Protein AF-A0A1H5VDQ0-F1 (afdb_monomer)

Foldseek 3Di:
DVFLVVLVVVVLVVLQVLCVVPVAKKKKKAFQQDDQACADPLRVLLVVVRVVVCCVLQVVFFPDKDWDDTRNGIMIITGGNDDLLVVVVSLVCQLPPPLLSLRMDIFIDNRNDTDDCVVNVDDARAPLPPRHHVVVCVVVVVDDSVRSNVSNSLSSLVVVLPVVQDFDPLLLVLLVLLLVLLLLLACFPPPAQPAHQVDNRLDPLDHSVLSVQLSVLLSVLLSSLLSLLQPDPPPSLVSLVSSLVSSQVSSCVSSVNDDDQSLLSSVSSLQSSLNNNCVNVLHAQALVSSLVSLLVNLACVCVVDQVPPDPVDDDDLQNVCCVVPVANASSVCSNNSNCLLVPQQQVQLVVCVVLVDDNSQSLQRSLLRSLLDDPQSQQCVVPNPVSSVVSNVLSVVLVVLVASSDPSSPVSSVVSNVVCSVVSHYRSSSSSSSSVSSSNVVSNPDDPVSDDD

Radius of gyration: 27.11 Å; Cα contacts (8 Å, |Δi|>4): 723; chains: 1; bounding box: 60×51×75 Å

Nearest PDB structures (foldseek):
  7dcn-assembly1_A  TM=9.399E-01  e=1.425E-07  Escherichia coli
  6pwk-assembly1_B  TM=4.222E-01  e=1.003E+00  Vibrio cholerae O1 str. 2010EL-1786

Secondary structure (DSSP, 8-state):
-HHHHHHHHHHHHHHHHHHHHH-S-EEEEEE---SS----HHHHHHHHHHHHHHHHHTTTTEEEEEEE-STT--EEEEEESS-HHHHHHHHHHHHHHSTTGGGEEEEEEETTEEPPSGGGTPPPPBPTTT-SBHHHHHHTT-S-HHHHHHHHHHHHHHHHHHHH----HHHHHHHHHHHHHHHHHHH-SS-TTS-BTTB-TT-SS--HHHHHHHHHHHHTTHHHHHHHHHH-SS-HHHHHHHHHHHHHHHHHHHTTT--SSHHHHHHHHHHHHHHHHHHHTT---SHHHHHHHHHHHHTTHHIIIIIS--TTS---HHHHHHHHH---THHHHHHTT-HHIIIIIHHHHHHHHHTT--HHHHHHHHHHHHHTT---HHHHHHHHHHHHHHHHHHHHHHHHTTGGGSHHHHHHHHHHHHHHHHTT---HHHHHHHHHHHHHHHHHHS-------

Organism: NCBI:txid29344

Structure (mmCIF, N/CA/C/O backbone):
data_AF-A0A1H5VDQ0-F1
#
_entry.id   AF-A0A1H5VDQ0-F1
#
loop_
_atom_site.group_PDB
_atom_site.id
_atom_site.type_symbol
_atom_site.label_atom_id
_atom_site.label_alt_id
_atom_site.label_comp_id
_atom_site.label_asym_id
_atom_site.label_entity_id
_atom_site.label_seq_id
_atom_site.pdbx_PDB_ins_code
_atom_site.Cartn_x
_atom_site.Cartn_y
_atom_site.Cartn_z
_atom_site.occupancy
_atom_site.B_iso_or_equiv
_atom_site.auth_seq_id
_atom_site.auth_comp_id
_atom_site.auth_asym_id
_atom_site.auth_atom_id
_atom_site.pdbx_PDB_model_num
ATOM 1 N N . MET A 1 1 ? -19.572 22.990 21.727 1.00 72.44 1 MET A N 1
ATOM 2 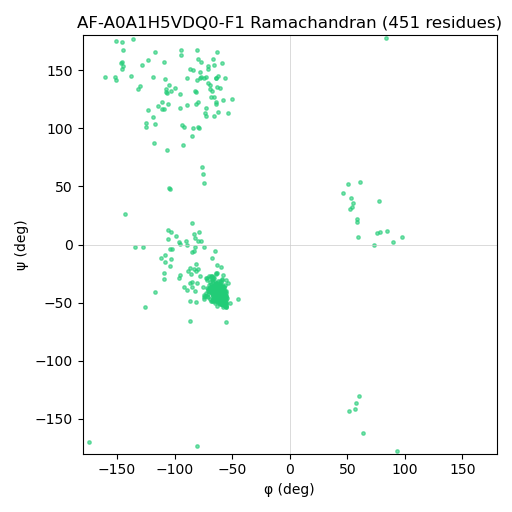C CA . MET A 1 1 ? -18.719 22.751 22.924 1.00 72.44 1 MET A CA 1
ATOM 3 C C . MET A 1 1 ? -19.568 22.636 24.185 1.00 72.44 1 MET A C 1
ATOM 5 O O . MET A 1 1 ? -19.334 21.702 24.934 1.00 72.44 1 MET A O 1
ATOM 9 N N . ILE A 1 2 ? -20.561 23.515 24.379 1.00 86.12 2 ILE A N 1
ATOM 10 C CA . ILE A 1 2 ? -21.549 23.429 25.474 1.00 86.12 2 ILE A CA 1
ATOM 11 C C . ILE A 1 2 ? -22.274 22.073 25.469 1.00 86.12 2 ILE A C 1
ATOM 13 O O . ILE A 1 2 ? -22.211 21.355 26.456 1.00 86.12 2 ILE A O 1
ATOM 17 N N . GLU A 1 3 ? -22.806 21.649 24.322 1.00 89.06 3 GLU A N 1
ATOM 18 C CA . GLU A 1 3 ? -23.527 20.368 24.192 1.00 89.06 3 GLU A CA 1
ATOM 19 C C . GLU A 1 3 ? -22.674 19.141 24.585 1.00 89.06 3 GLU A C 1
ATOM 21 O O . GLU A 1 3 ? -23.158 18.207 25.214 1.00 89.06 3 GLU A O 1
ATOM 26 N N . ILE A 1 4 ? -21.368 19.158 24.280 1.00 87.75 4 ILE A N 1
ATOM 27 C CA . ILE A 1 4 ? -20.431 18.088 24.672 1.00 87.75 4 ILE A CA 1
ATOM 28 C C . ILE A 1 4 ? -20.280 18.019 26.198 1.00 87.75 4 ILE A C 1
ATOM 30 O O . ILE A 1 4 ? -20.125 16.932 26.755 1.00 87.75 4 ILE A O 1
ATOM 34 N N . LEU A 1 5 ? -20.270 19.168 26.879 1.00 89.50 5 LEU A N 1
ATOM 35 C CA . LEU A 1 5 ? -20.178 19.225 28.338 1.00 89.50 5 LEU A CA 1
ATOM 36 C C . LEU A 1 5 ? -21.482 18.751 28.983 1.00 89.50 5 LEU A C 1
ATOM 38 O O . LEU A 1 5 ? -21.424 17.938 29.903 1.00 89.50 5 LEU A O 1
ATOM 42 N N . GLU A 1 6 ? -22.631 19.165 28.447 1.00 92.06 6 GLU A N 1
ATOM 43 C CA . GLU A 1 6 ? -23.943 18.690 28.899 1.00 92.06 6 GLU A CA 1
ATOM 44 C C . GLU A 1 6 ? -24.079 17.170 28.766 1.00 92.06 6 GLU A C 1
ATOM 46 O O . GLU A 1 6 ? -24.571 16.507 29.675 1.00 92.06 6 GLU A O 1
ATOM 51 N N . ASP A 1 7 ? -23.608 16.583 27.664 1.00 92.06 7 ASP A N 1
ATOM 52 C CA . ASP A 1 7 ? -23.639 15.129 27.481 1.00 92.06 7 ASP A CA 1
ATOM 53 C C . ASP A 1 7 ? -22.740 14.391 28.478 1.00 92.06 7 ASP A C 1
ATOM 55 O O . ASP A 1 7 ? -23.088 13.306 28.951 1.00 92.06 7 ASP A O 1
ATOM 59 N N . ARG A 1 8 ? -21.588 14.972 28.837 1.00 92.75 8 ARG A N 1
ATOM 60 C CA . ARG A 1 8 ? -20.709 14.407 29.874 1.00 92.75 8 ARG A CA 1
ATOM 61 C C . ARG A 1 8 ? -21.368 14.428 31.238 1.00 92.75 8 ARG A C 1
ATOM 63 O O . ARG A 1 8 ? -21.272 13.439 31.961 1.00 92.75 8 ARG A O 1
ATOM 70 N N . GLU A 1 9 ? -22.026 15.528 31.568 1.00 94.25 9 GLU A N 1
ATOM 71 C CA . GLU A 1 9 ? -22.743 15.697 32.824 1.00 94.25 9 GLU A CA 1
ATOM 72 C C . GLU A 1 9 ? -23.947 14.747 32.909 1.00 94.25 9 GLU A C 1
ATOM 74 O O . GLU A 1 9 ? -24.067 13.992 33.875 1.00 94.25 9 GLU A O 1
ATOM 79 N N . LYS A 1 10 ? -24.769 14.669 31.852 1.00 94.62 10 LYS A N 1
ATOM 80 C CA . LYS A 1 10 ? -25.874 13.699 31.743 1.00 94.62 10 LYS A CA 1
ATOM 81 C C . LYS A 1 10 ? -25.382 12.266 31.944 1.00 94.62 10 LYS A C 1
ATOM 83 O O . LYS A 1 10 ? -25.980 11.516 32.714 1.00 94.62 10 LYS A O 1
ATOM 88 N N . ARG A 1 11 ? -24.272 11.888 31.299 1.00 95.50 11 ARG A N 1
ATOM 89 C CA . ARG A 1 11 ? -23.666 10.557 31.457 1.00 95.50 11 ARG A CA 1
ATOM 90 C C . ARG A 1 11 ? -23.187 10.311 32.886 1.00 95.50 11 ARG A C 1
ATOM 92 O O . ARG A 1 11 ? -23.419 9.232 33.422 1.00 95.50 11 ARG A O 1
ATOM 99 N N . PHE A 1 12 ? -22.543 11.293 33.513 1.00 95.25 12 PHE A N 1
ATOM 100 C CA . PHE A 1 12 ? -22.084 11.177 34.897 1.00 95.25 12 PHE A CA 1
ATOM 101 C C . PHE A 1 12 ? -23.255 10.950 35.862 1.00 95.25 12 PHE A C 1
ATOM 103 O O . PHE A 1 12 ? -23.227 10.005 36.649 1.00 95.25 12 PHE A O 1
ATOM 110 N N . PHE A 1 13 ? -24.338 11.721 35.740 1.00 95.75 13 PHE A N 1
ATOM 111 C CA . PHE A 1 13 ? -25.535 11.508 36.557 1.00 95.75 13 PHE A CA 1
ATOM 112 C C . PHE A 1 13 ? -26.189 10.145 36.314 1.00 95.75 13 PHE A C 1
ATOM 114 O O . PHE A 1 13 ? -26.645 9.506 37.264 1.00 95.75 13 PHE A O 1
ATOM 121 N N . LYS A 1 14 ? -26.199 9.652 35.070 1.00 96.12 14 LYS A N 1
ATOM 122 C CA . LYS A 1 14 ? -26.652 8.285 34.775 1.00 96.12 14 LYS A CA 1
ATOM 123 C C . LYS A 1 14 ? -25.806 7.233 35.483 1.00 96.12 14 LYS A C 1
ATOM 125 O O . LYS A 1 14 ? -26.377 6.335 36.095 1.00 96.12 14 LYS A O 1
ATOM 130 N N . ILE A 1 15 ? -24.479 7.363 35.461 1.00 96.56 15 ILE A N 1
ATOM 131 C CA . ILE A 1 15 ? -23.565 6.461 36.179 1.00 96.56 15 ILE A CA 1
ATOM 132 C C . ILE A 1 15 ? -23.907 6.429 37.675 1.00 96.56 15 ILE A C 1
ATOM 134 O O . ILE A 1 15 ? -24.090 5.346 38.232 1.00 96.56 15 ILE A O 1
ATOM 138 N N . LEU A 1 16 ? -24.079 7.594 38.310 1.00 96.25 16 LEU A N 1
ATOM 139 C CA . LEU A 1 16 ? -24.445 7.679 39.729 1.00 96.25 16 LEU A CA 1
ATOM 140 C C . LEU A 1 16 ? -25.804 7.034 40.024 1.00 96.25 16 LEU A C 1
ATOM 142 O O . LEU A 1 16 ? -25.942 6.294 41.001 1.00 96.25 16 LEU A O 1
ATOM 146 N N . ASN A 1 17 ? -26.801 7.272 39.170 1.00 96.56 17 ASN A N 1
ATOM 147 C CA . ASN A 1 17 ? -28.136 6.698 39.321 1.00 96.56 17 ASN A CA 1
ATOM 148 C C . ASN A 1 17 ? -28.129 5.172 39.161 1.00 96.56 17 ASN A C 1
ATOM 150 O O . ASN A 1 17 ? -28.778 4.474 39.941 1.00 96.56 17 ASN A O 1
ATOM 154 N N . LEU A 1 18 ? -27.377 4.642 38.191 1.00 96.75 18 LEU A N 1
ATOM 155 C CA . LEU A 1 18 ? -27.208 3.201 38.004 1.00 96.75 18 LEU A CA 1
ATOM 156 C C . LEU A 1 18 ? -26.493 2.570 39.202 1.00 96.75 18 LEU A C 1
ATOM 158 O O . LEU A 1 18 ? -26.966 1.557 39.719 1.00 96.75 18 LEU A O 1
ATOM 162 N N . TYR A 1 19 ? -25.418 3.192 39.695 1.00 96.00 19 TYR A N 1
ATOM 163 C CA . TYR A 1 19 ? -24.714 2.712 40.884 1.00 96.00 19 TYR A CA 1
ATOM 164 C C . TYR A 1 19 ? -25.637 2.693 42.109 1.00 96.00 19 TYR A C 1
ATOM 166 O O . TYR A 1 19 ? -25.724 1.679 42.794 1.00 96.00 19 TYR A O 1
ATOM 174 N N . LYS A 1 20 ? -26.402 3.767 42.349 1.00 95.88 20 LYS A N 1
ATOM 175 C CA . LYS A 1 20 ? -27.365 3.841 43.461 1.00 95.88 20 LYS A CA 1
ATOM 176 C C . LYS A 1 20 ? -28.478 2.794 43.348 1.00 95.88 20 LYS A C 1
ATOM 178 O O . LYS A 1 20 ? -28.932 2.282 44.365 1.00 95.88 20 LYS A O 1
ATOM 183 N N . LYS A 1 21 ? -28.924 2.487 42.125 1.00 96.94 21 LYS A N 1
ATOM 184 C CA . LYS A 1 21 ? -30.004 1.526 41.861 1.00 96.94 21 LYS A CA 1
ATOM 185 C C . LYS A 1 21 ? -29.566 0.073 42.042 1.00 96.94 21 LYS A C 1
ATOM 187 O O . LYS A 1 21 ? -30.322 -0.707 42.609 1.00 96.94 21 LYS A O 1
ATOM 192 N N . TYR A 1 22 ? -28.398 -0.298 41.523 1.00 96.31 22 TYR A N 1
ATOM 193 C CA . TYR A 1 22 ? -27.965 -1.698 41.474 1.00 96.31 22 TYR A CA 1
ATOM 194 C C . TYR A 1 22 ? -26.903 -2.055 42.520 1.00 96.31 22 TYR A C 1
ATOM 196 O O . TYR A 1 22 ? -26.729 -3.234 42.804 1.00 96.31 22 TYR A O 1
ATOM 204 N N . ASN A 1 23 ? -26.210 -1.068 43.098 1.00 95.31 23 ASN A N 1
ATOM 205 C CA . ASN A 1 23 ? -25.109 -1.244 44.053 1.00 95.31 23 ASN A CA 1
ATOM 206 C C . ASN A 1 23 ? -23.971 -2.150 43.534 1.00 95.31 23 ASN A C 1
ATOM 208 O O . ASN A 1 23 ? -23.356 -2.902 44.287 1.00 95.31 23 ASN A O 1
ATOM 212 N N . TYR A 1 24 ? -23.701 -2.065 42.231 1.00 96.94 24 TYR A N 1
ATOM 213 C CA . TYR A 1 24 ? -22.639 -2.786 41.529 1.00 96.94 24 TYR A CA 1
ATOM 214 C C . TYR A 1 24 ? -21.788 -1.811 40.704 1.00 96.94 24 TYR A C 1
ATOM 216 O O . TYR A 1 24 ? -22.304 -0.757 40.312 1.00 96.94 24 TYR A O 1
ATOM 224 N N . PRO A 1 25 ? -20.512 -2.134 40.414 1.00 97.25 25 PRO A N 1
ATOM 225 C CA . PRO A 1 25 ? -19.657 -1.292 39.584 1.00 97.25 25 PRO A CA 1
ATOM 226 C C . PRO A 1 25 ? -20.257 -1.001 38.207 1.00 97.25 25 PRO A C 1
ATOM 228 O O . PRO A 1 25 ? -20.881 -1.862 37.579 1.00 97.25 25 PRO A O 1
ATOM 231 N N . ILE A 1 26 ? -20.032 0.224 37.732 1.00 98.25 26 ILE A N 1
ATOM 232 C CA . ILE A 1 26 ? -20.530 0.703 36.442 1.00 98.25 26 ILE A CA 1
ATOM 233 C C . ILE A 1 26 ? -19.362 0.849 35.476 1.00 98.25 26 ILE A C 1
ATOM 235 O O . ILE A 1 26 ? -18.478 1.679 35.680 1.00 98.25 26 ILE A O 1
ATOM 239 N N . LEU A 1 27 ? -19.365 0.070 34.402 1.00 98.38 27 LEU A N 1
ATOM 240 C CA . LEU A 1 27 ? -18.453 0.256 33.284 1.00 98.38 27 LEU A CA 1
ATOM 241 C C . LEU A 1 27 ? -18.988 1.356 32.366 1.00 98.38 27 LEU A C 1
ATOM 243 O O . LEU A 1 27 ? -20.143 1.310 31.954 1.00 98.38 27 LEU A O 1
ATOM 247 N N . CYS A 1 28 ? -18.131 2.304 32.000 1.00 98.06 28 CYS A N 1
ATOM 248 C CA . CYS A 1 28 ? -18.355 3.289 30.950 1.00 98.06 28 CYS A CA 1
ATOM 249 C C . CYS A 1 28 ? -17.293 3.108 29.859 1.00 98.06 28 CYS A C 1
ATOM 251 O O . CYS A 1 28 ? -16.124 3.431 30.066 1.00 98.06 28 CYS A O 1
ATOM 253 N N . GLY A 1 29 ? -17.702 2.612 28.691 1.00 97.62 29 GLY A N 1
ATOM 254 C CA . GLY A 1 29 ? -16.837 2.426 27.525 1.00 97.62 29 GLY A CA 1
ATOM 255 C C . GLY A 1 29 ? -17.125 3.458 26.437 1.00 97.62 29 GLY A C 1
ATOM 256 O O . GLY A 1 29 ? -18.276 3.637 26.041 1.00 97.62 29 GLY A O 1
ATOM 257 N N . LYS A 1 30 ? -16.095 4.129 25.919 1.00 95.94 30 LYS A N 1
ATOM 258 C CA . LYS A 1 30 ? -16.203 5.075 24.793 1.00 95.94 30 LYS A CA 1
ATOM 259 C C . LYS A 1 30 ? -14.903 5.138 23.989 1.00 95.94 30 LYS A C 1
ATOM 261 O O . LYS A 1 30 ? -13.896 4.541 24.362 1.00 95.94 30 LYS A O 1
ATOM 266 N N . ILE A 1 31 ? -14.920 5.883 22.886 1.00 96.12 31 ILE A N 1
ATOM 267 C CA . ILE A 1 31 ? -13.716 6.158 22.094 1.00 96.12 31 ILE A CA 1
ATOM 268 C C . ILE A 1 31 ? -13.118 7.493 22.527 1.00 96.12 31 ILE A C 1
ATOM 270 O O . ILE A 1 31 ? -13.803 8.518 22.560 1.00 96.12 31 ILE A O 1
ATOM 274 N N . ASN A 1 32 ? -11.819 7.498 22.819 1.00 92.25 32 ASN A N 1
ATOM 275 C CA . ASN A 1 32 ? -11.048 8.711 23.059 1.00 92.25 32 ASN A CA 1
ATOM 276 C C . ASN A 1 32 ? -10.740 9.424 21.730 1.00 92.25 32 ASN A C 1
ATOM 278 O O . ASN A 1 32 ? -9.595 9.486 21.283 1.00 92.25 32 ASN A O 1
ATOM 282 N N . TYR A 1 33 ? -11.791 9.927 21.081 1.00 91.50 33 TYR A N 1
ATOM 283 C CA . TYR A 1 33 ? -11.713 10.670 19.829 1.00 91.50 33 TYR A CA 1
ATOM 284 C C . TYR A 1 33 ? -11.697 12.184 20.127 1.00 91.50 33 TYR A C 1
ATOM 286 O O . TYR A 1 33 ? -12.650 12.698 20.733 1.00 91.50 33 TYR A O 1
ATOM 294 N N . PRO A 1 34 ? -10.620 12.915 19.782 1.00 88.06 34 PRO A N 1
ATOM 295 C CA . PRO A 1 34 ? -10.486 14.331 20.100 1.00 88.06 34 PRO A CA 1
ATOM 296 C C . PRO A 1 34 ? -11.257 15.220 19.112 1.00 88.06 34 PRO A C 1
ATOM 298 O O . PRO A 1 34 ? -11.671 14.789 18.041 1.00 88.06 34 PRO A O 1
ATOM 301 N N . GLY A 1 35 ? -11.421 16.496 19.464 1.00 85.19 35 GLY A N 1
ATOM 302 C CA . GLY A 1 35 ? -12.097 17.485 18.621 1.00 85.19 35 GLY A CA 1
ATOM 303 C C . GLY A 1 35 ? -13.592 17.650 18.914 1.00 85.19 35 GLY A C 1
ATOM 304 O O . GLY A 1 35 ? -14.133 17.081 19.862 1.00 85.19 35 GLY A O 1
ATOM 305 N N . ILE A 1 36 ? -14.234 18.512 18.120 1.00 83.06 36 ILE A N 1
ATOM 306 C CA . ILE A 1 36 ? -15.642 18.913 18.296 1.00 83.06 36 ILE A CA 1
ATOM 307 C C . ILE A 1 36 ? -16.585 17.927 17.596 1.00 83.06 36 ILE A C 1
ATOM 309 O O . ILE A 1 36 ? -17.676 17.669 18.089 1.00 83.06 36 ILE A O 1
ATOM 313 N N . ASN A 1 37 ? -16.159 17.353 16.468 1.00 86.75 37 ASN A N 1
ATOM 314 C CA . ASN A 1 37 ? -16.914 16.310 15.787 1.00 86.75 37 ASN A CA 1
ATOM 315 C C . ASN A 1 37 ? -16.436 14.929 16.248 1.00 86.75 37 ASN A C 1
ATOM 317 O O . ASN A 1 37 ? -15.388 14.455 15.812 1.00 86.75 37 ASN A O 1
ATOM 321 N N . LYS A 1 38 ? -17.218 14.299 17.125 1.00 88.44 38 LYS A N 1
ATOM 322 C CA . LYS A 1 38 ? -16.947 12.959 17.667 1.00 88.44 38 LYS A CA 1
ATOM 323 C C . LYS A 1 38 ? -17.787 11.850 17.038 1.00 88.44 38 LYS A C 1
ATOM 325 O O . LYS A 1 38 ? -17.589 10.683 17.355 1.00 88.44 38 LYS A O 1
ATOM 330 N N . ASN A 1 39 ? -18.709 12.209 16.149 1.00 89.88 39 ASN A N 1
ATOM 331 C CA . ASN A 1 39 ? -19.619 11.286 15.475 1.00 89.88 39 ASN A CA 1
ATOM 332 C C . ASN A 1 39 ? -19.169 11.062 14.025 1.00 89.88 39 ASN A C 1
ATOM 334 O O . ASN A 1 39 ? -19.952 11.191 13.087 1.00 89.88 39 ASN A O 1
ATOM 338 N N . THR A 1 40 ? -17.877 10.783 13.837 1.00 93.12 40 THR A N 1
ATOM 339 C CA . THR A 1 40 ? -17.330 10.400 12.531 1.00 93.12 40 THR A CA 1
ATOM 340 C C . THR A 1 40 ? -17.608 8.924 12.247 1.00 93.12 40 THR A C 1
ATOM 342 O O . THR A 1 40 ? -17.835 8.137 13.170 1.00 93.12 40 THR A O 1
ATOM 345 N N . LEU A 1 41 ? -17.557 8.529 10.971 1.00 93.00 41 LEU A N 1
ATOM 346 C CA . LEU A 1 41 ? -17.721 7.126 10.573 1.00 93.00 41 LEU A CA 1
ATOM 347 C C . LEU A 1 41 ? -16.631 6.237 11.192 1.00 93.00 41 LEU A C 1
ATOM 349 O O . LEU A 1 41 ? -16.891 5.097 11.569 1.00 93.00 41 LEU A O 1
ATOM 353 N N . GLU A 1 42 ? -15.416 6.766 11.333 1.00 94.19 42 GLU A N 1
ATOM 354 C CA . GLU A 1 42 ? -14.289 6.095 11.973 1.00 94.19 42 GLU A CA 1
ATOM 355 C C . GLU A 1 42 ? -14.542 5.887 13.470 1.00 94.19 42 GLU A C 1
ATOM 357 O O . GLU A 1 42 ? -14.381 4.773 13.973 1.00 94.19 42 GLU A O 1
ATOM 362 N N . ALA A 1 43 ? -14.984 6.929 14.182 1.00 94.50 43 ALA A N 1
ATOM 363 C CA . ALA A 1 43 ? -15.297 6.840 15.606 1.00 94.50 43 ALA A CA 1
ATOM 364 C C . ALA A 1 43 ? -16.461 5.874 15.869 1.00 94.50 43 ALA A C 1
ATOM 366 O O . ALA A 1 43 ? -16.410 5.086 16.814 1.00 94.50 43 ALA A O 1
ATOM 367 N N . GLU A 1 44 ? -17.487 5.889 15.014 1.00 95.69 44 GLU A N 1
ATOM 368 C CA . GLU A 1 44 ? -18.607 4.954 15.090 1.00 95.69 44 GLU A CA 1
ATOM 369 C C . GLU A 1 44 ? -18.161 3.505 14.861 1.00 95.69 44 GLU A C 1
ATOM 371 O O . GLU A 1 44 ? -18.547 2.621 15.628 1.00 95.69 44 GLU A O 1
ATOM 376 N N . TYR A 1 45 ? -17.313 3.261 13.859 1.00 96.50 45 TYR A N 1
ATOM 377 C CA . TYR A 1 45 ? -16.744 1.938 13.614 1.00 96.50 45 TYR A CA 1
ATOM 378 C C . TYR A 1 45 ? -15.948 1.445 14.831 1.00 96.50 45 TYR A C 1
ATOM 380 O O . TYR A 1 45 ? -16.205 0.352 15.336 1.00 96.50 45 TYR A O 1
ATOM 388 N N . ALA A 1 46 ? -15.033 2.267 15.354 1.00 97.25 46 ALA A N 1
ATOM 389 C CA . ALA A 1 46 ? -14.232 1.923 16.528 1.00 97.25 46 ALA A CA 1
ATOM 390 C C . ALA A 1 46 ? -15.103 1.654 17.766 1.00 97.25 46 ALA A C 1
ATOM 392 O O . ALA A 1 46 ? -14.825 0.722 18.522 1.00 97.25 46 ALA A O 1
ATOM 393 N N . PHE A 1 47 ? -16.177 2.427 17.957 1.00 97.94 47 PHE A N 1
ATOM 394 C CA . PHE A 1 47 ? -17.131 2.205 19.041 1.00 97.94 47 PHE A CA 1
ATOM 395 C C . PHE A 1 47 ? -17.841 0.857 18.914 1.00 97.94 47 PHE A C 1
ATOM 397 O O . PHE A 1 47 ? -17.972 0.153 19.909 1.00 97.94 47 PHE A O 1
ATOM 404 N N . ASN A 1 48 ? -18.274 0.467 17.714 1.00 97.31 48 ASN A N 1
ATOM 405 C CA . ASN A 1 48 ? -18.944 -0.820 17.509 1.00 97.31 48 ASN A CA 1
ATOM 406 C C . ASN A 1 48 ? -18.007 -2.006 17.803 1.00 97.31 48 ASN A C 1
ATOM 408 O O . ASN A 1 48 ? -18.448 -3.012 18.366 1.00 97.31 48 ASN A O 1
ATOM 412 N N . VAL A 1 49 ? -16.713 -1.870 17.484 1.00 97.62 49 VAL A N 1
ATOM 413 C CA . VAL A 1 49 ? -15.677 -2.846 17.864 1.00 97.62 49 VAL A CA 1
ATOM 414 C C . VAL A 1 49 ? -15.552 -2.918 19.386 1.00 97.62 49 VAL A C 1
ATOM 416 O O . VAL A 1 49 ? -15.694 -3.998 19.955 1.00 97.62 49 VAL A O 1
ATOM 419 N N . LEU A 1 50 ? -15.366 -1.775 20.059 1.00 98.25 50 LEU A N 1
ATOM 420 C CA . LEU A 1 50 ? -15.293 -1.708 21.522 1.00 98.25 50 LEU A CA 1
ATOM 421 C C . LEU A 1 50 ? -16.534 -2.324 22.184 1.00 98.25 50 LEU A C 1
ATOM 423 O O . LEU A 1 50 ? -16.410 -3.138 23.094 1.00 98.25 50 LEU A O 1
ATOM 427 N N . TYR A 1 51 ? -17.726 -1.960 21.714 1.00 98.25 51 TYR A N 1
ATOM 428 C CA . TYR A 1 51 ? -18.992 -2.470 22.228 1.00 98.25 51 TYR A CA 1
ATOM 429 C C . TYR A 1 51 ? -19.065 -3.995 22.119 1.00 98.25 51 TYR A C 1
ATOM 431 O O . TYR A 1 51 ? -19.368 -4.661 23.104 1.00 98.25 51 TYR A O 1
ATOM 439 N N . SER A 1 52 ? -18.714 -4.554 20.957 1.00 97.50 52 SER A N 1
ATOM 440 C CA . SER A 1 52 ? -18.719 -6.005 20.735 1.00 97.50 52 SER A CA 1
ATOM 441 C C . SER A 1 52 ? -17.725 -6.730 21.649 1.00 97.50 52 SER A C 1
ATOM 443 O O . SER A 1 52 ? -18.065 -7.761 22.229 1.00 97.50 52 SER A O 1
ATOM 445 N N . LEU A 1 53 ? -16.524 -6.168 21.838 1.00 97.75 53 LEU A N 1
ATOM 446 C CA . LEU A 1 53 ? -15.515 -6.708 22.756 1.00 97.75 53 LEU A CA 1
ATOM 447 C C . LEU A 1 53 ? -16.009 -6.714 24.205 1.00 97.75 53 LEU A C 1
ATOM 449 O O . LEU A 1 53 ? -15.884 -7.729 24.886 1.00 97.75 53 LEU A O 1
ATOM 453 N N . LEU A 1 54 ? -16.595 -5.607 24.666 1.00 98.19 54 LEU A N 1
ATOM 454 C CA . LEU A 1 54 ? -17.116 -5.482 26.028 1.00 98.19 54 LEU A CA 1
ATOM 455 C C . LEU A 1 54 ? -18.302 -6.418 26.276 1.00 98.19 54 LEU A C 1
ATOM 457 O O . LEU A 1 54 ? -18.334 -7.094 27.300 1.00 98.19 54 LEU A O 1
ATOM 461 N N . MET A 1 55 ? -19.244 -6.499 25.331 1.00 98.06 55 MET A N 1
ATOM 462 C CA . MET A 1 55 ? -20.395 -7.401 25.428 1.00 98.06 55 MET A CA 1
ATOM 463 C C . MET A 1 55 ? -19.965 -8.867 25.494 1.00 98.06 55 MET A C 1
ATOM 465 O O . MET A 1 55 ? -20.551 -9.635 26.250 1.00 98.06 55 MET A O 1
ATOM 469 N N . ASN A 1 56 ? -18.943 -9.258 24.728 1.00 97.44 56 ASN A N 1
ATOM 470 C CA . ASN A 1 56 ? -18.423 -10.620 24.765 1.00 97.44 56 ASN A CA 1
ATOM 471 C C . ASN A 1 56 ? -17.646 -10.902 26.060 1.00 97.44 56 ASN A C 1
ATOM 473 O O . ASN A 1 56 ? -17.849 -11.940 26.680 1.00 97.44 56 ASN A O 1
ATOM 477 N N . LEU A 1 57 ? -16.784 -9.972 26.484 1.00 97.38 57 LEU A N 1
ATOM 478 C CA . LEU A 1 57 ? -15.937 -10.147 27.664 1.00 97.38 57 LEU A CA 1
ATOM 479 C C . LEU A 1 57 ? -16.740 -10.181 28.971 1.00 97.38 57 LEU A C 1
ATOM 481 O O . LEU A 1 57 ? -16.418 -10.957 29.866 1.00 97.38 57 LEU A O 1
ATOM 485 N N . PHE A 1 58 ? -17.775 -9.347 29.089 1.00 97.62 58 PHE A N 1
ATOM 486 C CA . PHE A 1 58 ? -18.562 -9.209 30.316 1.00 97.62 58 PHE A CA 1
ATOM 487 C C . PHE A 1 58 ? -19.919 -9.920 30.268 1.00 97.62 58 PHE A C 1
ATOM 489 O O . PHE A 1 58 ? -20.731 -9.723 31.170 1.00 97.62 58 PHE A O 1
ATOM 496 N N . LYS A 1 59 ? -20.173 -10.756 29.254 1.00 96.94 59 LYS A N 1
ATOM 497 C CA . LYS A 1 59 ? -21.479 -11.378 28.974 1.00 96.94 59 LYS A CA 1
ATOM 498 C C . LYS A 1 59 ? -22.184 -11.948 30.212 1.00 96.94 59 LYS A C 1
ATOM 500 O O . LYS A 1 59 ? -23.360 -11.666 30.417 1.00 96.94 59 LYS A O 1
ATOM 505 N N . ASP A 1 60 ? -21.462 -12.695 31.046 1.00 97.44 60 ASP A N 1
ATOM 506 C CA . ASP A 1 60 ? -22.024 -13.392 32.215 1.00 97.44 60 ASP A CA 1
ATOM 507 C C . ASP A 1 60 ? -22.116 -12.511 33.478 1.00 97.44 60 ASP A C 1
ATOM 509 O O . ASP A 1 60 ? -22.684 -12.908 34.501 1.00 97.44 60 ASP A O 1
ATOM 513 N N . TYR A 1 61 ? -21.575 -11.294 33.405 1.00 97.81 61 TYR A N 1
ATOM 514 C CA . TYR A 1 61 ? -21.537 -10.324 34.497 1.00 97.81 61 TYR A CA 1
ATOM 515 C C . TYR A 1 61 ? -22.490 -9.143 34.278 1.00 97.81 61 TYR A C 1
ATOM 517 O O . TYR A 1 61 ? -22.762 -8.410 35.226 1.00 97.81 61 TYR A O 1
ATOM 525 N N . ILE A 1 62 ? -23.007 -8.930 33.065 1.00 97.94 62 ILE A N 1
ATOM 526 C CA . ILE A 1 62 ? -23.880 -7.790 32.751 1.00 97.94 62 ILE A CA 1
ATOM 527 C C . ILE A 1 62 ? -25.267 -7.983 33.383 1.00 97.94 62 ILE A C 1
ATOM 529 O O . ILE A 1 62 ? -26.009 -8.893 33.026 1.00 97.94 62 ILE A O 1
ATOM 533 N N . ILE A 1 63 ? -25.642 -7.077 34.291 1.00 97.56 63 ILE A N 1
ATOM 534 C CA . ILE A 1 63 ? -26.998 -6.993 34.871 1.00 97.56 63 ILE A CA 1
ATOM 535 C C . ILE A 1 63 ? -27.882 -6.044 34.054 1.00 97.56 63 ILE A C 1
ATOM 537 O O . ILE A 1 63 ? -29.085 -6.246 33.908 1.00 97.56 63 ILE A O 1
ATOM 541 N N . TYR A 1 64 ? -27.284 -4.973 33.545 1.00 97.88 64 TYR A N 1
ATOM 542 C CA . TYR A 1 64 ? -27.947 -3.934 32.772 1.00 97.88 64 TYR A CA 1
ATOM 543 C C . TYR A 1 64 ? -26.932 -3.329 31.816 1.00 97.88 64 TYR A C 1
ATOM 545 O O . TYR A 1 64 ? -25.772 -3.157 32.191 1.00 97.88 64 TYR A O 1
ATOM 553 N N . HIS A 1 65 ? -27.360 -2.957 30.615 1.00 97.69 65 HIS A N 1
ATOM 554 C CA . HIS A 1 65 ? -26.541 -2.138 29.738 1.00 97.69 65 HIS A CA 1
ATOM 555 C C . HIS A 1 65 ? -27.396 -1.190 28.903 1.00 97.69 65 HIS A C 1
ATOM 557 O O . HIS A 1 65 ? -28.529 -1.502 28.544 1.00 97.69 65 HIS A O 1
ATOM 563 N N . GLU A 1 66 ? -26.822 -0.051 28.537 1.00 97.50 66 GLU A N 1
ATOM 564 C CA . GLU A 1 66 ? -27.416 0.887 27.589 1.00 97.50 66 GLU A CA 1
ATOM 565 C C . GLU A 1 66 ? -26.339 1.574 26.750 1.00 97.50 66 GLU A C 1
ATOM 567 O O . GLU A 1 66 ? -25.170 1.642 27.138 1.00 97.50 66 GLU A O 1
ATOM 572 N N . VAL A 1 67 ? -26.734 2.064 25.574 1.00 97.44 67 VAL A N 1
ATOM 573 C CA . VAL A 1 67 ? -25.861 2.841 24.692 1.00 97.44 67 VAL A CA 1
ATOM 574 C C . VAL A 1 67 ? -26.405 4.254 24.589 1.00 97.44 67 VAL A C 1
ATOM 576 O O . VAL A 1 67 ? -27.501 4.473 24.074 1.00 97.44 67 VAL A O 1
ATOM 579 N N . ASP A 1 68 ? -25.588 5.204 25.016 1.00 93.88 68 ASP A N 1
ATOM 580 C CA . ASP A 1 68 ? -25.844 6.626 24.881 1.00 93.88 68 ASP A CA 1
ATOM 581 C C . ASP A 1 68 ? -25.302 7.152 23.556 1.00 93.88 68 ASP A C 1
ATOM 583 O O . ASP A 1 68 ? -24.238 6.742 23.078 1.00 93.88 68 ASP A O 1
ATOM 587 N N . LYS A 1 69 ? -26.047 8.089 22.967 1.00 93.06 69 LYS A N 1
ATOM 588 C CA . LYS A 1 69 ? -25.682 8.812 21.747 1.00 93.06 69 LYS A CA 1
ATOM 589 C C . LYS A 1 69 ? -25.865 10.306 21.994 1.00 93.06 69 LYS A C 1
ATOM 591 O O . LYS A 1 69 ? -26.880 10.708 22.555 1.00 93.06 69 LYS A O 1
ATOM 596 N N . GLY A 1 70 ? -24.902 11.106 21.551 1.00 90.50 70 GLY A N 1
ATOM 597 C CA . GLY A 1 70 ? -24.911 12.558 21.715 1.00 90.50 70 GLY A CA 1
ATOM 598 C C . GLY A 1 70 ? -23.740 13.220 20.990 1.00 90.50 70 GLY A C 1
ATOM 599 O O . GLY A 1 70 ? -23.015 12.581 20.223 1.00 90.50 70 GLY A O 1
ATOM 600 N N . TYR A 1 71 ? -23.532 14.504 21.244 1.00 89.88 71 TYR A N 1
ATOM 601 C CA . TYR A 1 71 ? -22.427 15.311 20.736 1.00 89.88 71 TYR A CA 1
ATOM 602 C C . TYR A 1 71 ? -21.061 14.869 21.274 1.00 89.88 71 TYR A C 1
ATOM 604 O O . TYR A 1 71 ? -20.061 15.006 20.569 1.00 89.88 71 TYR A O 1
ATOM 612 N N . ASP A 1 72 ? -20.986 14.294 22.484 1.00 89.94 72 ASP A N 1
ATOM 613 C CA . ASP A 1 72 ? -19.727 13.743 23.029 1.00 89.94 72 ASP A CA 1
ATOM 614 C C . ASP A 1 72 ? -19.361 12.352 22.454 1.00 89.94 72 ASP A C 1
ATOM 616 O O . ASP A 1 72 ? -18.429 11.710 22.940 1.00 89.94 72 ASP A O 1
ATOM 620 N N . GLY A 1 73 ? -20.056 11.901 21.403 1.00 91.94 73 GLY A N 1
ATOM 621 C CA . GLY A 1 73 ? -19.894 10.578 20.801 1.00 91.94 73 GLY A CA 1
ATOM 622 C C . GLY A 1 73 ? -20.699 9.494 21.523 1.00 91.94 73 GLY A C 1
ATOM 623 O O . GLY A 1 73 ? -21.364 9.749 22.530 1.00 91.94 73 GLY A O 1
ATOM 624 N N . LYS A 1 74 ? -20.647 8.263 21.001 1.00 95.31 74 LYS A N 1
ATOM 625 C CA . LYS A 1 74 ? -21.307 7.114 21.637 1.00 95.31 74 LYS A CA 1
ATOM 626 C C . LYS A 1 74 ? -20.549 6.649 22.882 1.00 95.31 74 LYS A C 1
ATOM 628 O O . LYS A 1 74 ? -19.317 6.607 22.894 1.00 95.31 74 LYS A O 1
ATOM 633 N N . SER A 1 75 ? -21.295 6.232 23.899 1.00 96.69 75 SER A N 1
ATOM 634 C CA . SER A 1 75 ? -20.763 5.546 25.081 1.00 96.69 75 SER A CA 1
ATOM 635 C C . SER A 1 75 ? -21.664 4.381 25.472 1.00 96.69 75 SER A C 1
ATOM 637 O O . SER A 1 75 ? -22.880 4.482 25.349 1.00 96.69 75 SER A O 1
ATOM 639 N N . VAL A 1 76 ? -21.083 3.289 25.961 1.00 98.00 76 VAL A N 1
ATOM 640 C CA . VAL A 1 76 ? -21.823 2.177 26.565 1.00 98.00 76 VAL A CA 1
ATOM 641 C C . VAL A 1 76 ? -21.689 2.243 28.080 1.00 98.00 76 VAL A C 1
ATOM 643 O O . VAL A 1 76 ? -20.582 2.405 28.592 1.00 98.00 76 VAL A O 1
ATOM 646 N N . LEU A 1 77 ? -22.813 2.117 28.780 1.00 98.25 77 LEU A N 1
ATOM 647 C CA . LEU A 1 77 ? -22.864 1.938 30.227 1.00 98.25 77 LEU A CA 1
ATOM 648 C C . LEU A 1 77 ? -23.266 0.494 30.522 1.00 98.25 77 LEU A C 1
ATOM 650 O O . LEU A 1 77 ? -24.236 0.008 29.944 1.00 98.25 77 LEU A O 1
ATOM 654 N N . MET A 1 78 ? -22.538 -0.191 31.403 1.00 98.44 78 MET A N 1
ATOM 655 C CA . MET A 1 78 ? -22.869 -1.548 31.852 1.00 98.44 78 MET A CA 1
ATOM 656 C C . MET A 1 78 ? -22.799 -1.636 33.373 1.00 98.44 78 MET A C 1
ATOM 658 O O . MET A 1 78 ? -21.828 -1.195 33.979 1.00 98.44 78 MET A O 1
ATOM 662 N N . VAL A 1 79 ? -23.808 -2.240 33.991 1.00 98.31 79 VAL A N 1
ATOM 663 C CA . VAL A 1 79 ? -23.786 -2.625 35.405 1.00 98.31 79 VAL A CA 1
ATOM 664 C C . VAL A 1 79 ? -23.214 -4.034 35.485 1.00 98.31 79 VAL A C 1
ATOM 666 O O . VAL A 1 79 ? -23.788 -4.955 34.897 1.00 98.31 79 VAL A O 1
ATOM 669 N N . LEU A 1 80 ? -22.104 -4.205 36.201 1.00 98.12 80 LEU A N 1
ATOM 670 C CA . LEU A 1 80 ? -21.368 -5.467 36.251 1.00 98.12 80 LEU A CA 1
ATOM 671 C C . LEU A 1 80 ? -21.478 -6.124 37.626 1.00 98.12 80 LEU A C 1
ATOM 673 O O . LEU A 1 80 ? -21.046 -5.556 38.625 1.00 98.12 80 LEU A O 1
ATOM 677 N N . ARG A 1 81 ? -21.982 -7.359 37.679 1.00 97.50 81 ARG A N 1
ATOM 678 C CA . ARG A 1 81 ? -21.964 -8.220 38.870 1.00 97.50 81 ARG A CA 1
ATOM 679 C C . ARG A 1 81 ? -20.566 -8.796 39.107 1.00 97.50 81 ARG A C 1
ATOM 681 O O . ARG A 1 81 ? -20.368 -10.007 39.049 1.00 97.50 81 ARG A O 1
ATOM 688 N N . LEU A 1 82 ? -19.599 -7.915 39.310 1.00 96.25 82 LEU A N 1
ATOM 689 C CA . LEU A 1 82 ? -18.183 -8.235 39.426 1.00 96.25 82 LEU A CA 1
ATOM 690 C C . LEU A 1 82 ? -17.517 -7.268 40.406 1.00 96.25 82 LEU A C 1
ATOM 692 O O . LEU A 1 82 ? -18.006 -6.154 40.599 1.00 96.25 82 LEU A O 1
ATOM 696 N N . ASP A 1 83 ? -16.400 -7.672 41.010 1.00 95.69 83 ASP A N 1
ATOM 697 C CA . ASP A 1 83 ? -15.568 -6.746 41.775 1.00 95.69 83 ASP A CA 1
ATOM 698 C C . ASP A 1 83 ? -14.983 -5.652 40.859 1.00 95.69 83 ASP A C 1
ATOM 700 O O . ASP A 1 83 ? -14.624 -5.893 39.702 1.00 95.69 83 ASP A O 1
ATOM 704 N N . LYS A 1 84 ? -14.874 -4.422 41.374 1.00 95.38 84 LYS A N 1
ATOM 705 C CA . LYS A 1 84 ? -14.416 -3.265 40.590 1.00 95.38 84 LYS A CA 1
ATOM 706 C C . LYS A 1 84 ? -12.970 -3.408 40.107 1.00 95.38 84 LYS A C 1
ATOM 708 O O . LYS A 1 84 ? -12.650 -2.956 39.006 1.00 95.38 84 LYS A O 1
ATOM 713 N N . PHE A 1 85 ? -12.094 -4.017 40.907 1.00 95.81 85 PHE A N 1
ATOM 714 C CA . PHE A 1 85 ? -10.685 -4.206 40.575 1.00 95.81 85 PHE A CA 1
ATOM 715 C C . PHE A 1 85 ? -10.522 -5.313 39.538 1.00 95.81 85 PHE A C 1
ATOM 717 O O . PHE A 1 85 ? -9.696 -5.183 38.633 1.00 95.81 85 PHE A O 1
ATOM 724 N N . GLU A 1 86 ? -11.340 -6.361 39.618 1.00 96.19 86 GLU A N 1
ATOM 725 C CA . GLU A 1 86 ? -11.410 -7.405 38.596 1.00 96.19 86 GLU A CA 1
ATOM 726 C C . GLU A 1 86 ? -11.936 -6.850 37.262 1.00 96.19 86 GLU A C 1
ATOM 728 O O . GLU A 1 86 ? -11.249 -6.950 36.241 1.00 96.19 86 GLU A O 1
ATOM 733 N N . ALA A 1 87 ? -13.067 -6.132 37.278 1.00 96.88 87 ALA A N 1
ATOM 734 C CA . ALA A 1 87 ? -13.619 -5.469 36.095 1.00 96.88 87 ALA A CA 1
ATOM 735 C C . ALA A 1 87 ? -12.618 -4.492 35.456 1.00 96.88 87 ALA A C 1
ATOM 737 O O . ALA A 1 87 ? -12.460 -4.447 34.229 1.00 96.88 87 ALA A O 1
ATOM 738 N N . LYS A 1 88 ? -11.893 -3.719 36.276 1.00 96.44 88 LYS A N 1
ATOM 739 C CA . LYS A 1 88 ? -10.897 -2.762 35.781 1.00 96.44 88 LYS A CA 1
ATOM 740 C C . LYS A 1 88 ? -9.676 -3.470 35.201 1.00 96.44 88 LYS A C 1
ATOM 742 O O . LYS A 1 88 ? -9.184 -3.038 34.162 1.00 96.44 88 LYS A O 1
ATOM 747 N N . ARG A 1 89 ? -9.218 -4.574 35.795 1.00 96.12 89 ARG A N 1
ATOM 748 C CA . ARG A 1 89 ? -8.118 -5.390 35.255 1.00 96.12 89 ARG A CA 1
ATOM 749 C C . ARG A 1 89 ? -8.469 -5.976 33.887 1.00 96.12 89 ARG A C 1
ATOM 751 O O . ARG A 1 89 ? -7.680 -5.844 32.955 1.00 96.12 89 ARG A O 1
ATOM 758 N N . MET A 1 90 ? -9.667 -6.541 33.749 1.00 96.44 90 MET A N 1
ATOM 759 C CA . MET A 1 90 ? -10.187 -7.056 32.476 1.00 96.44 90 MET A CA 1
ATOM 760 C C . MET A 1 90 ? -10.281 -5.952 31.411 1.00 96.44 90 MET A C 1
ATOM 762 O O . MET A 1 90 ? -9.869 -6.145 30.269 1.00 96.44 90 MET A O 1
ATOM 766 N N . SER A 1 91 ? -10.740 -4.762 31.802 1.00 96.25 91 SER A N 1
ATOM 767 C CA . SER A 1 91 ? -10.814 -3.590 30.918 1.00 96.25 91 SER A CA 1
ATOM 768 C C . SER A 1 91 ? -9.433 -3.113 30.454 1.00 96.25 91 SER A C 1
ATOM 770 O O . SER A 1 91 ? -9.228 -2.859 29.270 1.00 96.25 91 SER A O 1
ATOM 772 N N . ILE A 1 92 ? -8.458 -3.040 31.368 1.00 94.94 92 ILE A N 1
ATOM 773 C CA . ILE A 1 92 ? -7.067 -2.675 31.055 1.00 94.94 92 ILE A CA 1
ATOM 774 C C . ILE A 1 92 ? -6.443 -3.675 30.075 1.00 94.94 92 ILE A C 1
ATOM 776 O O . ILE A 1 92 ? -5.668 -3.263 29.214 1.00 94.94 92 ILE A O 1
ATOM 780 N N . ASN A 1 93 ? -6.798 -4.961 30.167 1.00 94.62 93 ASN A N 1
ATOM 781 C CA . ASN A 1 93 ? -6.332 -5.973 29.224 1.00 94.62 93 ASN A CA 1
ATOM 782 C C . ASN A 1 93 ? -6.786 -5.664 27.787 1.00 94.62 93 ASN A C 1
ATOM 784 O O . ASN A 1 93 ? -5.968 -5.702 26.876 1.00 94.62 93 ASN A O 1
ATOM 788 N N . ILE A 1 94 ? -8.047 -5.257 27.578 1.00 95.38 94 ILE A N 1
ATOM 789 C CA . ILE A 1 94 ? -8.504 -4.798 26.253 1.00 95.38 94 ILE A CA 1
ATOM 790 C C . ILE A 1 94 ? -7.674 -3.591 25.784 1.00 95.38 94 ILE A C 1
ATOM 792 O O . ILE A 1 94 ? -7.233 -3.556 24.637 1.00 95.38 94 ILE A O 1
ATOM 796 N N . GLU A 1 95 ? -7.462 -2.596 26.653 1.00 94.38 95 GLU A N 1
ATOM 797 C CA . GLU A 1 95 ? -6.729 -1.370 26.299 1.00 94.38 95 GLU A CA 1
ATOM 798 C C . GLU A 1 95 ? -5.271 -1.630 25.894 1.00 94.38 95 GLU A C 1
ATOM 800 O O . GLU A 1 95 ? -4.724 -0.882 25.080 1.00 94.38 95 GLU A O 1
ATOM 805 N N . ASN A 1 96 ? -4.645 -2.658 26.471 1.00 91.81 96 ASN A N 1
ATOM 806 C CA . ASN A 1 96 ? -3.247 -2.994 26.220 1.00 91.81 96 ASN A CA 1
ATOM 807 C C . ASN A 1 96 ? -3.073 -3.960 25.033 1.00 91.81 96 ASN A C 1
ATOM 809 O O . ASN A 1 96 ? -2.137 -3.781 24.260 1.00 91.81 96 ASN A O 1
ATOM 813 N N . GLU A 1 97 ? -3.956 -4.953 24.882 1.00 92.38 97 GLU A N 1
ATOM 814 C CA . GLU A 1 97 ? -3.759 -6.066 23.938 1.00 92.38 97 GLU A CA 1
ATOM 815 C C . GLU A 1 97 ? -4.460 -5.862 22.584 1.00 92.38 97 GLU A C 1
ATOM 817 O O . GLU A 1 97 ? -4.011 -6.378 21.561 1.00 92.38 97 GLU A O 1
ATOM 822 N N . HIS A 1 98 ? -5.571 -5.118 22.537 1.00 95.44 98 HIS A N 1
ATOM 823 C CA . HIS A 1 98 ? -6.312 -4.926 21.288 1.00 95.44 98 HIS A CA 1
ATOM 824 C C . HIS A 1 98 ? -5.633 -3.883 20.378 1.00 95.44 98 HIS A C 1
ATOM 826 O O . HIS A 1 98 ? -5.185 -2.841 20.854 1.00 95.44 98 HIS A O 1
ATOM 832 N N . GLU A 1 99 ? -5.640 -4.078 19.049 1.00 93.81 99 GLU A N 1
ATOM 833 C CA . GLU A 1 99 ? -5.007 -3.151 18.077 1.00 93.81 99 GLU A CA 1
ATOM 834 C C . GLU A 1 99 ? -5.578 -1.717 18.163 1.00 93.81 99 GLU A C 1
ATOM 836 O O . GLU A 1 99 ? -4.863 -0.734 17.968 1.00 93.81 99 GLU A O 1
ATOM 841 N N . LEU A 1 100 ? -6.859 -1.591 18.530 1.00 96.25 100 LEU A N 1
ATOM 842 C CA . LEU A 1 100 ? -7.535 -0.314 18.814 1.00 96.25 100 LEU A CA 1
ATOM 843 C C . LEU A 1 100 ? -7.587 0.055 20.311 1.00 96.25 100 LEU A C 1
ATOM 845 O O . LEU A 1 100 ? -8.128 1.099 20.666 1.00 96.25 100 LEU A O 1
ATOM 849 N N . GLY A 1 101 ? -7.005 -0.752 21.201 1.00 94.75 101 GLY A N 1
ATOM 850 C CA . GLY A 1 101 ? -7.034 -0.550 22.656 1.00 94.75 101 GLY A CA 1
ATOM 851 C C . GLY A 1 101 ? -6.547 0.837 23.085 1.00 94.75 101 GLY A C 1
ATOM 852 O O . GLY A 1 101 ? -7.101 1.458 23.989 1.00 94.75 101 GLY A O 1
ATOM 853 N N . ARG A 1 102 ? -5.592 1.398 22.335 1.00 92.56 102 ARG A N 1
ATOM 854 C CA . ARG A 1 102 ? -5.020 2.734 22.552 1.00 92.56 102 ARG A CA 1
ATOM 855 C C . ARG A 1 102 ? -6.018 3.891 22.411 1.00 92.56 102 ARG A C 1
ATOM 857 O O . ARG A 1 102 ? -5.768 4.967 22.965 1.00 92.56 102 ARG A O 1
ATOM 864 N N . ILE A 1 103 ? -7.097 3.698 21.655 1.00 94.81 103 ILE A N 1
ATOM 865 C CA . ILE A 1 103 ? -8.162 4.694 21.458 1.00 94.81 103 ILE A CA 1
ATOM 866 C C . ILE A 1 103 ? -9.423 4.362 22.256 1.00 94.81 103 ILE A C 1
ATOM 868 O O . ILE A 1 103 ? -10.366 5.151 22.251 1.00 94.81 103 ILE A O 1
ATOM 872 N N . PHE A 1 104 ? -9.447 3.225 22.949 1.00 96.00 104 PHE A N 1
ATOM 873 C CA . PHE A 1 104 ? -10.529 2.873 23.851 1.00 96.00 104 PHE A CA 1
ATOM 874 C C . PHE A 1 104 ? -10.354 3.585 25.187 1.00 96.00 104 PHE A C 1
ATOM 876 O O . PHE A 1 104 ? -9.244 3.770 25.691 1.00 96.00 104 PHE A O 1
ATOM 883 N N . ASP A 1 105 ? -11.479 4.011 25.744 1.00 94.62 105 ASP A N 1
ATOM 884 C CA . ASP A 1 105 ? -11.554 4.613 27.061 1.00 94.62 105 ASP A CA 1
ATOM 885 C C . ASP A 1 105 ? -12.568 3.836 27.891 1.00 94.62 105 ASP A C 1
ATOM 887 O O . ASP A 1 105 ? -13.777 3.971 27.677 1.00 94.62 105 ASP A O 1
ATOM 891 N N . ILE A 1 106 ? -12.060 2.960 28.763 1.00 96.88 106 ILE A N 1
ATOM 892 C CA . ILE A 1 106 ? -12.873 2.059 29.576 1.00 96.88 106 ILE A CA 1
ATOM 893 C C . ILE A 1 106 ? -12.669 2.393 31.057 1.00 96.88 106 ILE A C 1
ATOM 895 O O . ILE A 1 106 ? -11.662 2.047 31.692 1.00 96.88 106 ILE A O 1
ATOM 899 N N . ASP A 1 107 ? -13.666 3.060 31.625 1.00 96.62 107 ASP A N 1
ATOM 900 C CA . ASP A 1 107 ? -13.687 3.457 33.026 1.00 96.62 107 ASP A CA 1
ATOM 901 C C . ASP A 1 107 ? -14.626 2.568 33.833 1.00 96.62 107 ASP A C 1
ATOM 903 O O . ASP A 1 107 ? -15.729 2.257 33.395 1.00 96.62 107 ASP A O 1
ATOM 907 N N . ILE A 1 108 ? -14.181 2.164 35.024 1.00 97.50 108 ILE A N 1
ATOM 908 C CA . ILE A 1 108 ? -14.992 1.416 35.987 1.00 97.50 108 ILE A CA 1
ATOM 909 C C . ILE A 1 108 ? -15.251 2.337 37.163 1.00 97.50 108 ILE A C 1
ATOM 911 O O . ILE A 1 108 ? -14.306 2.745 37.835 1.00 97.50 108 ILE A O 1
ATOM 915 N N . TYR A 1 109 ? -16.513 2.661 37.399 1.00 96.56 109 TYR A N 1
ATOM 916 C CA . TYR A 1 109 ? -16.955 3.522 38.481 1.00 96.56 109 TYR A CA 1
ATOM 917 C C . TYR A 1 109 ? -17.472 2.695 39.648 1.00 96.56 109 TYR A C 1
ATOM 919 O O . TYR A 1 109 ? -18.287 1.785 39.483 1.00 96.56 109 TYR A O 1
ATOM 927 N N . GLU A 1 110 ? -17.043 3.083 40.841 1.00 91.50 110 GLU A N 1
ATOM 928 C CA . GLU A 1 110 ? -17.730 2.772 42.084 1.00 91.50 110 GLU A CA 1
ATOM 929 C C . GLU A 1 110 ? -18.033 4.109 42.761 1.00 91.50 110 GLU A C 1
ATOM 931 O O . GLU A 1 110 ? -17.114 4.848 43.118 1.00 91.50 110 GLU A O 1
ATOM 936 N N . LYS A 1 111 ? -19.319 4.445 42.914 1.00 88.06 111 LYS A N 1
ATOM 937 C CA . LYS A 1 111 ? -19.760 5.790 43.322 1.00 88.06 111 LYS A CA 1
ATOM 938 C C . LYS A 1 111 ? -19.302 6.855 42.309 1.00 88.06 111 LYS A C 1
ATOM 940 O O . LYS A 1 111 ? -19.548 6.712 41.115 1.00 88.06 111 LYS A O 1
ATOM 945 N N . GLU A 1 112 ? -18.684 7.933 42.788 1.00 88.44 112 GLU A N 1
ATOM 946 C CA . GLU A 1 112 ? -18.342 9.124 42.003 1.00 88.44 112 GLU A CA 1
ATOM 947 C C . GLU A 1 112 ? -17.005 9.015 41.265 1.00 88.44 112 GLU A C 1
ATOM 949 O O . GLU A 1 112 ? -16.820 9.665 40.237 1.00 88.44 112 GLU A O 1
ATOM 954 N N . ASN A 1 113 ? -16.076 8.188 41.755 1.00 87.88 113 ASN A N 1
ATOM 955 C CA . ASN A 1 113 ? -14.716 8.145 41.230 1.00 87.88 113 ASN A CA 1
ATOM 956 C C . ASN A 1 113 ? -14.468 6.866 40.418 1.00 87.88 113 ASN A C 1
ATOM 958 O O . ASN A 1 113 ? -14.802 5.768 40.878 1.00 87.88 113 ASN A O 1
ATOM 962 N N . PRO A 1 114 ? -13.861 6.976 39.224 1.00 92.19 114 PRO A N 1
ATOM 963 C CA . PRO A 1 114 ? -13.414 5.806 38.491 1.00 92.19 114 PRO A CA 1
ATOM 964 C C . PRO A 1 114 ? -12.175 5.195 39.157 1.00 92.19 114 PRO A C 1
ATOM 966 O O . PRO A 1 114 ? -11.293 5.914 39.628 1.00 92.19 114 PRO A O 1
ATOM 969 N N . VAL A 1 115 ? -12.077 3.865 39.139 1.00 92.31 115 VAL A N 1
ATOM 970 C CA . VAL A 1 115 ? -10.893 3.122 39.596 1.00 92.31 115 VAL A CA 1
ATOM 971 C C . VAL A 1 115 ? -9.709 3.458 38.693 1.00 92.31 115 VAL A C 1
ATOM 973 O O . VAL A 1 115 ? -9.764 3.257 37.469 1.00 92.31 115 VAL A O 1
ATOM 976 N N . SER A 1 116 ? -8.623 3.963 39.279 1.00 89.88 116 SER A N 1
ATOM 977 C CA . SER A 1 116 ? -7.433 4.344 38.518 1.00 89.88 116 SER A CA 1
ATOM 978 C C . SER A 1 116 ? -6.593 3.129 38.101 1.00 89.88 116 SER A C 1
ATOM 980 O O . SER A 1 116 ? -6.622 2.062 38.710 1.00 89.88 116 SER A O 1
ATOM 982 N N . ARG A 1 117 ? -5.790 3.287 37.040 1.00 90.31 117 ARG A N 1
ATOM 983 C CA . ARG A 1 117 ? -4.838 2.247 36.595 1.00 90.31 117 ARG A CA 1
ATOM 984 C C . ARG A 1 117 ? -3.733 1.997 37.631 1.00 90.31 117 ARG A C 1
ATOM 986 O O . ARG A 1 117 ? -3.287 0.864 37.793 1.00 90.31 117 ARG A O 1
ATOM 993 N N . THR A 1 118 ? -3.317 3.047 38.336 1.00 88.06 118 THR A N 1
ATOM 994 C CA . THR A 1 118 ? -2.230 3.022 39.324 1.00 88.06 118 THR A CA 1
ATOM 995 C C . THR A 1 118 ? -2.609 2.297 40.609 1.00 88.06 118 THR A C 1
ATOM 997 O O . THR A 1 118 ? -1.746 1.653 41.196 1.00 88.06 118 THR A O 1
ATOM 1000 N N . GLU A 1 119 ? -3.886 2.319 41.008 1.00 87.75 119 GLU A N 1
ATOM 1001 C CA . GLU A 1 119 ? -4.397 1.509 42.131 1.00 87.75 119 GLU A CA 1
ATOM 1002 C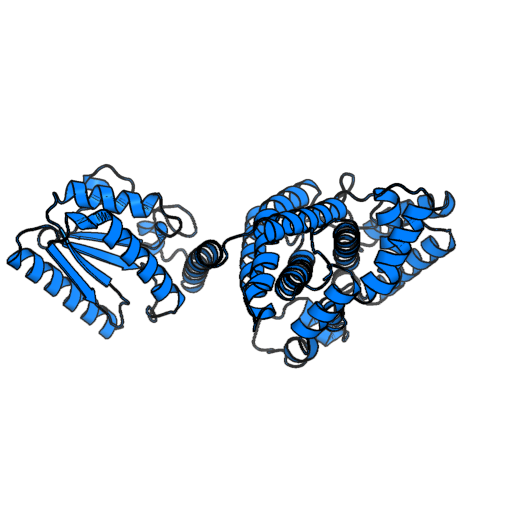 C . GLU A 1 119 ? -4.170 0.004 41.927 1.00 87.75 119 GLU A C 1
ATOM 1004 O O . GLU A 1 119 ? -4.036 -0.744 42.888 1.00 87.75 119 GLU A O 1
ATOM 1009 N N . LEU A 1 120 ? -4.088 -0.436 40.670 1.00 88.38 120 LEU A N 1
ATOM 1010 C CA . LEU A 1 120 ? -3.848 -1.824 40.279 1.00 88.38 120 LEU A CA 1
ATOM 1011 C C . LEU A 1 120 ? -2.381 -2.110 39.912 1.00 88.38 120 LEU A C 1
ATOM 1013 O O . LEU A 1 120 ? -2.078 -3.188 39.405 1.00 88.38 120 LEU A O 1
ATOM 1017 N N . GLY A 1 121 ? -1.473 -1.150 40.116 1.00 88.81 121 GLY A N 1
ATOM 1018 C CA . GLY A 1 121 ? -0.051 -1.286 39.784 1.00 88.81 121 GLY A CA 1
ATOM 1019 C C . GLY A 1 121 ? 0.284 -1.167 38.290 1.00 88.81 121 GLY A C 1
ATOM 1020 O O . GLY A 1 121 ? 1.423 -1.424 37.900 1.00 88.81 121 GLY A O 1
ATOM 1021 N N . PHE A 1 122 ? -0.664 -0.766 37.434 1.00 88.50 122 PHE A N 1
ATOM 1022 C CA . PHE A 1 122 ? -0.399 -0.559 36.008 1.00 88.50 122 PHE A CA 1
ATOM 1023 C C . PHE A 1 122 ? 0.186 0.828 35.723 1.00 88.50 122 PHE A C 1
ATOM 1025 O O . PHE A 1 122 ? -0.145 1.821 36.374 1.00 88.50 122 PHE A O 1
ATOM 1032 N N . LYS A 1 123 ? 1.010 0.910 34.671 1.00 87.19 123 LYS A N 1
ATOM 1033 C CA . LYS A 1 123 ? 1.545 2.178 34.159 1.00 87.19 123 LYS A CA 1
ATOM 1034 C C . LYS A 1 123 ? 0.442 3.073 33.579 1.00 87.19 123 LYS A C 1
ATOM 1036 O O . LYS A 1 123 ? -0.599 2.601 33.094 1.00 87.19 123 LYS A O 1
ATOM 1041 N N . GLU A 1 124 ? 0.714 4.378 33.590 1.00 87.38 124 GLU A N 1
ATOM 1042 C CA . GLU A 1 124 ? -0.096 5.367 32.880 1.00 87.38 124 GLU A CA 1
ATOM 1043 C C . GLU A 1 124 ? -0.159 5.067 31.375 1.00 87.38 124 GLU A C 1
ATOM 1045 O O . GLU A 1 124 ? 0.710 4.422 30.788 1.00 87.38 124 GLU A O 1
ATOM 1050 N N . ARG A 1 125 ? -1.212 5.572 30.732 1.00 87.25 125 ARG A N 1
ATOM 1051 C CA . ARG A 1 125 ? -1.423 5.435 29.294 1.00 87.25 125 ARG A CA 1
ATOM 1052 C C . ARG A 1 125 ? -0.361 6.230 28.506 1.00 87.25 125 ARG A C 1
ATOM 1054 O O . ARG A 1 125 ? -0.197 7.430 28.707 1.00 87.25 125 ARG A O 1
ATOM 1061 N N . GLU A 1 126 ? 0.250 5.593 27.510 1.00 89.94 126 GLU A N 1
ATOM 1062 C CA . GLU A 1 126 ? 1.215 6.219 26.583 1.00 89.94 126 GLU A CA 1
ATOM 1063 C C . GLU A 1 126 ? 0.582 7.080 25.469 1.00 89.94 126 GLU A C 1
ATOM 1065 O O . GLU A 1 126 ? -0.500 6.799 24.987 1.00 89.94 126 GLU A O 1
ATOM 1070 N N . CYS A 1 127 ? 1.228 8.136 24.992 1.00 89.88 127 CYS A N 1
ATOM 1071 C CA . CYS A 1 127 ? 0.750 8.971 23.896 1.00 89.88 127 CYS A CA 1
ATOM 1072 C C . CYS A 1 127 ? 0.659 8.150 22.603 1.00 89.88 127 CYS A C 1
ATOM 1074 O O . CYS A 1 127 ? 1.597 7.434 22.256 1.00 89.88 127 CYS A O 1
ATOM 1076 N N . ILE A 1 128 ? -0.441 8.292 21.858 1.00 90.00 128 ILE A N 1
ATOM 1077 C CA . ILE A 1 128 ? -0.661 7.539 20.615 1.00 90.00 128 ILE A CA 1
ATOM 1078 C C . ILE A 1 128 ? 0.444 7.793 19.574 1.00 90.00 128 ILE A C 1
ATOM 1080 O O . ILE A 1 128 ? 0.862 6.842 18.913 1.00 90.00 128 ILE A O 1
ATOM 1084 N N . ILE A 1 129 ? 0.975 9.024 19.531 1.00 90.12 129 ILE A N 1
ATOM 1085 C CA . ILE A 1 129 ? 2.034 9.465 18.614 1.00 90.12 129 ILE A CA 1
ATOM 1086 C C . ILE A 1 129 ? 3.425 9.155 19.183 1.00 90.12 129 ILE A C 1
ATOM 1088 O O . ILE A 1 129 ? 4.145 8.327 18.634 1.00 90.12 129 ILE A O 1
ATOM 1092 N N . CYS A 1 130 ? 3.824 9.794 20.292 1.00 89.31 130 CYS A N 1
ATOM 1093 C CA . CYS A 1 130 ? 5.220 9.747 20.755 1.00 89.31 130 CYS A CA 1
ATOM 1094 C C . CYS A 1 130 ? 5.536 8.679 21.814 1.00 89.31 130 CYS A C 1
ATOM 1096 O O . CYS A 1 130 ? 6.667 8.633 22.295 1.00 89.31 130 CYS A O 1
ATOM 1098 N N . LYS A 1 131 ? 4.550 7.871 22.225 1.00 87.88 131 LYS A N 1
ATOM 1099 C CA . LYS A 1 131 ? 4.675 6.793 23.229 1.00 87.88 131 LYS A CA 1
ATOM 1100 C C . LYS A 1 131 ? 5.149 7.214 24.638 1.00 87.88 131 LYS A C 1
ATOM 1102 O O . LYS A 1 131 ? 5.335 6.371 25.501 1.00 87.88 131 LYS A O 1
ATOM 1107 N N . LYS A 1 132 ? 5.296 8.517 24.921 1.00 89.00 132 LYS A N 1
ATOM 1108 C CA . LYS A 1 132 ? 5.558 9.066 26.278 1.00 89.00 132 LYS A CA 1
ATOM 1109 C C . LYS A 1 132 ? 4.267 9.154 27.103 1.00 89.00 132 LYS A C 1
ATOM 1111 O O . LYS A 1 132 ? 3.238 8.716 26.619 1.00 89.00 132 LYS A O 1
ATOM 1116 N N . SER A 1 133 ? 4.239 9.743 28.303 1.00 88.38 133 SER A N 1
ATOM 1117 C CA . SER A 1 133 ? 2.968 9.894 29.046 1.00 88.38 133 SER A CA 1
ATOM 1118 C C . SER A 1 133 ? 1.921 10.677 28.232 1.00 88.38 133 SER A C 1
ATOM 1120 O O . SER A 1 133 ? 2.159 11.812 27.801 1.00 88.38 133 SER A O 1
ATOM 1122 N N . ALA A 1 134 ? 0.739 10.084 28.018 1.00 85.50 134 ALA A N 1
ATOM 1123 C CA . ALA A 1 134 ? -0.368 10.744 27.321 1.00 85.50 134 ALA A CA 1
ATOM 1124 C C . ALA A 1 134 ? -0.896 11.947 28.113 1.00 85.50 134 ALA A C 1
ATOM 1126 O O . ALA A 1 134 ? -1.289 12.952 27.517 1.00 85.50 134 ALA A O 1
ATOM 1127 N N . ARG A 1 135 ? -0.866 11.861 29.449 1.00 84.94 135 ARG A N 1
ATOM 1128 C CA . ARG A 1 135 ? -1.302 12.927 30.357 1.00 84.94 135 ARG A CA 1
ATOM 1129 C C . ARG A 1 135 ? -0.429 14.168 30.198 1.00 84.94 135 ARG A C 1
ATOM 1131 O O . ARG 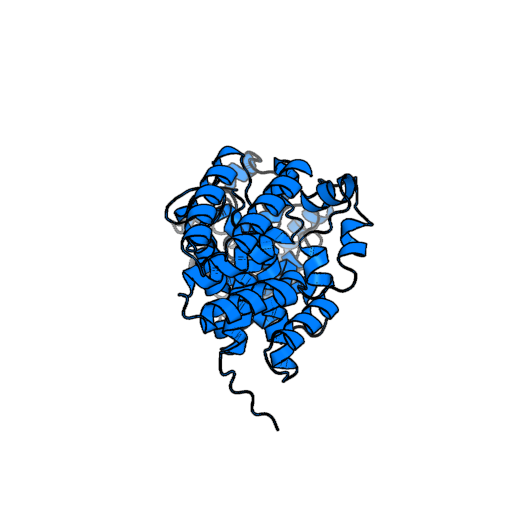A 1 135 ? -0.949 15.269 30.023 1.00 84.94 135 ARG A O 1
ATOM 1138 N N . GLU A 1 136 ? 0.890 13.988 30.190 1.00 87.44 136 GLU A N 1
ATOM 1139 C CA . GLU A 1 136 ? 1.840 15.082 29.973 1.00 87.44 136 GLU A CA 1
ATOM 1140 C C . GLU A 1 136 ? 1.704 15.683 28.573 1.00 87.44 136 GLU A C 1
ATOM 1142 O O . GLU A 1 136 ? 1.621 16.905 28.440 1.00 87.44 136 GLU A O 1
ATOM 1147 N N . CYS A 1 137 ? 1.600 14.839 27.539 1.00 87.06 137 CYS A N 1
ATOM 1148 C CA . CYS A 1 137 ? 1.458 15.296 26.155 1.00 87.06 137 CYS A CA 1
ATOM 1149 C C . CYS A 1 137 ? 0.179 16.113 25.939 1.00 87.06 137 CYS A C 1
ATOM 1151 O O . CYS A 1 137 ? 0.224 17.148 25.273 1.00 87.06 137 CYS A O 1
ATOM 1153 N N . SER A 1 138 ? -0.945 15.679 26.522 1.00 85.06 138 SER A N 1
ATOM 1154 C CA . SER A 1 138 ? -2.216 16.405 26.448 1.00 85.06 138 SER A CA 1
ATOM 1155 C C . SER A 1 138 ? -2.151 17.736 27.195 1.00 85.06 138 SER A C 1
ATOM 1157 O O . SER A 1 138 ? -2.645 18.739 26.684 1.00 85.06 138 SER A O 1
ATOM 1159 N N . ARG A 1 139 ? -1.531 17.770 28.384 1.00 86.62 139 ARG A N 1
ATOM 1160 C CA . ARG A 1 139 ? -1.375 19.004 29.173 1.00 86.62 139 ARG A CA 1
ATOM 1161 C C . ARG A 1 139 ? -0.507 20.033 28.450 1.00 86.62 139 ARG A C 1
ATOM 1163 O O . ARG A 1 139 ? -0.814 21.217 28.479 1.00 86.62 139 ARG A O 1
ATOM 1170 N N . GLN A 1 140 ? 0.555 19.575 27.793 1.00 89.12 140 GLN A N 1
ATOM 1171 C CA . GLN A 1 140 ? 1.487 20.427 27.052 1.00 89.12 140 GLN A CA 1
ATOM 1172 C C . GLN A 1 140 ? 1.014 20.759 25.629 1.00 89.12 140 GLN A C 1
ATOM 1174 O O . GLN A 1 140 ? 1.683 21.535 24.956 1.00 89.12 140 GLN A O 1
ATOM 1179 N N . LYS A 1 141 ? -0.098 20.170 25.152 1.00 86.06 141 LYS A N 1
ATOM 1180 C CA . LYS A 1 141 ? -0.557 20.253 23.749 1.00 86.06 141 LYS A CA 1
ATOM 1181 C C . LYS A 1 141 ? 0.582 20.001 22.755 1.00 86.06 141 LYS A C 1
ATOM 1183 O O . LYS A 1 141 ? 0.758 20.722 21.781 1.00 86.06 141 LYS A O 1
ATOM 1188 N N . LYS A 1 142 ? 1.379 18.970 23.041 1.00 90.31 142 LYS A N 1
ATOM 1189 C CA . LYS A 1 142 ? 2.626 18.687 22.322 1.00 90.31 142 LYS A CA 1
ATOM 1190 C C . LYS A 1 142 ? 2.422 18.348 20.839 1.00 90.31 142 LYS A C 1
ATOM 1192 O O . LYS A 1 142 ? 3.339 18.528 20.047 1.00 90.31 142 LYS A O 1
ATOM 1197 N N . HIS A 1 143 ? 1.242 17.844 20.499 1.00 91.50 143 HIS A N 1
ATOM 1198 C CA . HIS A 1 143 ? 0.853 17.434 19.156 1.00 91.50 143 HIS A CA 1
ATOM 1199 C C . HIS A 1 143 ? -0.331 18.272 18.688 1.00 91.50 143 HIS A C 1
ATOM 1201 O O . HIS A 1 143 ? -1.207 18.614 19.493 1.00 91.50 143 HIS A O 1
ATOM 1207 N N . ALA A 1 144 ? -0.359 18.583 17.397 1.00 92.19 144 ALA A N 1
ATOM 1208 C CA . ALA A 1 144 ? -1.482 19.281 16.794 1.00 92.19 144 ALA A CA 1
ATOM 1209 C C . ALA A 1 144 ? -2.710 18.350 16.705 1.00 92.19 144 ALA A C 1
ATOM 1211 O O . ALA A 1 144 ? -2.591 17.124 16.709 1.00 92.19 144 ALA A O 1
ATOM 1212 N N . LEU A 1 145 ? -3.917 18.922 16.703 1.00 90.19 145 LEU A N 1
ATOM 1213 C CA . LEU A 1 145 ? -5.154 18.131 16.752 1.00 90.19 145 LEU A CA 1
ATOM 1214 C C . LEU A 1 145 ? -5.328 17.250 15.506 1.00 90.19 145 LEU A C 1
ATOM 1216 O O . LEU A 1 145 ? -5.755 16.104 15.618 1.00 90.19 145 LEU A O 1
ATOM 1220 N N . ASP A 1 146 ? -5.003 17.792 14.339 1.00 90.19 146 ASP A N 1
ATOM 1221 C CA . ASP A 1 146 ? -4.982 17.096 13.054 1.00 90.19 146 ASP A CA 1
ATOM 1222 C C . ASP A 1 146 ? -4.012 15.910 13.066 1.00 90.19 146 ASP A C 1
ATOM 1224 O O . ASP A 1 146 ? -4.415 14.813 12.700 1.00 90.19 146 ASP A O 1
ATOM 1228 N N . GLU A 1 147 ? -2.800 16.081 13.598 1.00 91.69 147 GLU A N 1
ATOM 1229 C CA . GLU A 1 147 ? -1.814 14.998 13.746 1.00 91.69 147 GLU A CA 1
ATOM 1230 C C . GLU A 1 147 ? -2.374 13.829 14.582 1.00 91.69 147 GLU A C 1
ATOM 1232 O O . GLU A 1 147 ? -2.255 12.656 14.215 1.00 91.69 147 GLU A O 1
ATOM 1237 N N . VAL A 1 148 ? -3.043 14.136 15.701 1.00 92.00 148 VAL A N 1
ATOM 1238 C CA . VAL A 1 148 ? -3.664 13.117 16.565 1.00 92.00 148 VAL A CA 1
ATOM 1239 C C . VAL A 1 148 ? -4.830 12.426 15.855 1.00 92.00 148 VAL A C 1
ATOM 1241 O O . VAL A 1 148 ? -4.948 11.202 15.925 1.00 92.00 148 VAL A O 1
ATOM 1244 N N . LEU A 1 149 ? -5.684 13.187 15.166 1.00 92.88 149 LEU A N 1
ATOM 1245 C CA . LEU A 1 149 ? -6.807 12.641 14.400 1.00 92.88 149 LEU A CA 1
ATOM 1246 C C . LEU A 1 149 ? -6.329 11.741 13.259 1.00 92.88 149 LEU A C 1
ATOM 1248 O O . LEU A 1 149 ? -6.885 10.664 13.054 1.00 92.88 149 LEU A O 1
ATOM 1252 N N . GLU A 1 150 ? -5.276 12.140 12.550 1.00 92.31 150 GLU A N 1
ATOM 1253 C CA . GLU A 1 150 ? -4.663 11.338 11.497 1.00 92.31 150 GLU A CA 1
ATOM 1254 C C . GLU A 1 150 ? -4.110 10.018 12.035 1.00 92.31 150 GLU A C 1
ATOM 1256 O O . GLU A 1 150 ? -4.221 9.000 11.352 1.00 92.31 150 GLU A O 1
ATOM 1261 N N . GLU A 1 151 ? -3.512 9.999 13.229 1.00 94.19 151 GLU A N 1
ATOM 1262 C CA . GLU A 1 151 ? -3.046 8.766 13.879 1.00 94.19 151 GLU A CA 1
ATOM 1263 C C . GLU A 1 151 ? -4.199 7.839 14.270 1.00 94.19 151 GLU A C 1
ATOM 1265 O O . GLU A 1 151 ? -4.161 6.647 13.965 1.00 94.19 151 GLU A O 1
ATOM 1270 N N . ILE A 1 152 ? -5.248 8.385 14.887 1.00 94.75 152 ILE A N 1
ATOM 1271 C CA . ILE A 1 152 ? -6.438 7.620 15.279 1.00 94.75 152 ILE A CA 1
ATOM 1272 C C . ILE A 1 152 ? -7.108 7.006 14.047 1.00 94.75 152 ILE A C 1
ATOM 1274 O O . ILE A 1 152 ? -7.337 5.797 14.004 1.00 94.75 152 ILE A O 1
ATOM 1278 N N . ASN A 1 153 ? -7.367 7.816 13.020 1.00 94.62 153 ASN A N 1
ATOM 1279 C CA . ASN A 1 153 ? -8.018 7.357 11.796 1.00 94.62 153 ASN A CA 1
ATOM 1280 C C . ASN A 1 153 ? -7.166 6.337 11.045 1.00 94.62 153 ASN A C 1
ATOM 1282 O O . ASN A 1 153 ? -7.705 5.411 10.442 1.00 94.62 153 ASN A O 1
ATOM 1286 N N . TYR A 1 154 ? -5.842 6.462 11.098 1.00 94.94 154 TYR A N 1
ATOM 1287 C CA . TYR A 1 154 ? -4.953 5.451 10.545 1.00 94.94 154 TYR A CA 1
ATOM 1288 C C . TYR A 1 154 ? -5.086 4.102 11.266 1.00 94.94 154 TYR A C 1
ATOM 1290 O O . TYR A 1 154 ? -5.240 3.090 10.584 1.00 94.94 154 TYR A O 1
ATOM 1298 N N . LEU A 1 155 ? -5.094 4.069 12.606 1.00 95.00 155 LEU A N 1
ATOM 1299 C CA . LEU A 1 155 ? -5.272 2.815 13.354 1.00 95.00 155 LEU A CA 1
ATOM 1300 C C . LEU A 1 155 ? -6.619 2.162 13.036 1.00 95.00 155 LEU A C 1
ATOM 1302 O O . LEU A 1 155 ? -6.675 0.966 12.751 1.00 95.00 155 LEU A O 1
ATOM 1306 N N . ILE A 1 156 ? -7.691 2.960 13.025 1.00 96.19 156 ILE A N 1
ATOM 1307 C CA . ILE A 1 156 ? -9.049 2.484 12.737 1.00 96.19 156 ILE A CA 1
ATOM 1308 C C . ILE A 1 156 ? -9.123 1.893 11.330 1.00 96.19 156 ILE A C 1
ATOM 1310 O O . ILE A 1 156 ? -9.589 0.769 11.162 1.00 96.19 156 ILE A O 1
ATOM 1314 N N . ASN A 1 157 ? -8.633 2.614 10.319 1.00 94.25 157 ASN A N 1
ATOM 1315 C CA . ASN A 1 157 ? -8.684 2.143 8.936 1.00 94.25 157 ASN A CA 1
ATOM 1316 C C . ASN A 1 157 ? -7.787 0.918 8.705 1.00 94.25 157 ASN A C 1
ATOM 1318 O O . ASN A 1 157 ? -8.166 0.021 7.955 1.00 94.25 157 ASN A O 1
ATOM 1322 N N . ARG A 1 158 ? -6.627 0.842 9.370 1.00 94.69 158 ARG A N 1
ATOM 1323 C CA . ARG A 1 158 ? -5.727 -0.318 9.291 1.00 94.69 158 ARG A CA 1
ATOM 1324 C C . ARG A 1 158 ? -6.397 -1.568 9.853 1.00 94.69 158 ARG A C 1
ATOM 1326 O O . ARG A 1 158 ? -6.363 -2.611 9.206 1.00 94.69 158 ARG A O 1
ATOM 1333 N N . TYR A 1 159 ? -7.031 -1.448 11.017 1.00 94.94 159 TYR A N 1
ATOM 1334 C CA . TYR A 1 159 ? -7.794 -2.536 11.624 1.00 94.94 159 TYR A CA 1
ATOM 1335 C C . TYR A 1 159 ? -8.994 -2.932 10.748 1.00 94.94 159 TYR A C 1
ATOM 1337 O O . TYR A 1 159 ? -9.184 -4.107 10.449 1.00 94.94 159 TYR A O 1
ATOM 1345 N N . LYS A 1 160 ? -9.746 -1.947 10.242 1.00 93.75 160 LYS A N 1
ATOM 1346 C CA . LYS A 1 160 ? -10.905 -2.162 9.365 1.00 93.75 160 LYS A CA 1
ATOM 1347 C C . LYS A 1 160 ? -10.572 -2.991 8.124 1.00 93.75 160 LYS A C 1
ATOM 1349 O O . LYS A 1 160 ? -11.306 -3.914 7.798 1.00 93.75 160 LYS A O 1
ATOM 1354 N N . ILE A 1 161 ? -9.451 -2.710 7.458 1.00 92.31 161 ILE A N 1
ATOM 1355 C CA . ILE A 1 161 ? -9.020 -3.474 6.277 1.00 92.31 161 ILE A CA 1
ATOM 1356 C C . ILE A 1 161 ? -8.804 -4.952 6.609 1.00 92.31 161 ILE A C 1
ATOM 1358 O O . ILE A 1 161 ? -9.228 -5.804 5.834 1.00 92.31 161 ILE A O 1
ATOM 1362 N N . LYS A 1 162 ? -8.165 -5.260 7.743 1.00 91.50 162 LYS A N 1
ATOM 1363 C CA . LYS A 1 162 ? -7.899 -6.646 8.156 1.00 91.50 162 LYS A CA 1
ATOM 1364 C C . LYS A 1 162 ? -9.185 -7.409 8.471 1.00 91.50 162 LYS A C 1
ATOM 1366 O O . LYS A 1 162 ? -9.311 -8.565 8.082 1.00 91.50 162 LYS A O 1
ATOM 1371 N N . GLU A 1 163 ? -10.128 -6.756 9.146 1.00 91.25 163 GLU A N 1
ATOM 1372 C CA . GLU A 1 163 ? -11.404 -7.370 9.527 1.00 91.25 163 GLU A CA 1
ATOM 1373 C C . GLU A 1 163 ? -12.346 -7.562 8.328 1.00 91.25 163 GLU A C 1
ATOM 1375 O O . GLU A 1 163 ? -12.985 -8.607 8.200 1.00 91.25 163 GLU A O 1
ATOM 1380 N N . GLU A 1 164 ? -12.429 -6.573 7.430 1.00 90.12 164 GLU A N 1
ATOM 1381 C CA . GLU A 1 164 ? -13.354 -6.606 6.289 1.00 90.12 164 GLU A CA 1
ATOM 1382 C C . GLU A 1 164 ? -12.834 -7.454 5.120 1.00 90.12 164 GLU A C 1
ATOM 1384 O O . GLU A 1 164 ? -13.625 -8.085 4.420 1.00 90.12 164 GLU A O 1
ATOM 1389 N N . LEU A 1 165 ? -11.517 -7.498 4.892 1.00 91.94 165 LEU A N 1
ATOM 1390 C CA . LEU A 1 165 ? -10.914 -8.233 3.777 1.00 91.94 165 LEU A CA 1
ATOM 1391 C C . LEU A 1 165 ? -10.218 -9.501 4.266 1.00 91.94 165 LEU A C 1
ATOM 1393 O O . LEU A 1 165 ? -8.993 -9.564 4.382 1.00 91.94 165 LEU A O 1
ATOM 1397 N N . LYS A 1 166 ? -11.010 -10.554 4.474 1.00 94.75 166 LYS A N 1
ATOM 1398 C CA . LYS A 1 166 ? -10.484 -11.891 4.770 1.00 94.75 166 LYS A CA 1
ATOM 1399 C C . LYS A 1 166 ? -9.722 -12.433 3.563 1.00 94.75 166 LYS A C 1
ATOM 1401 O O . LYS A 1 166 ? -10.314 -12.736 2.530 1.00 94.75 166 LYS A O 1
ATOM 1406 N N . LEU A 1 167 ? -8.403 -12.538 3.695 1.00 97.00 167 LEU A N 1
ATOM 1407 C CA . LEU A 1 167 ? -7.526 -12.987 2.617 1.00 97.00 167 LEU A CA 1
ATOM 1408 C C . LEU A 1 167 ? -7.792 -14.456 2.268 1.00 97.00 167 LEU A C 1
ATOM 1410 O O . LEU A 1 167 ? -7.742 -15.324 3.137 1.00 97.00 167 LEU A O 1
ATOM 1414 N N . ASN A 1 168 ? -8.032 -14.734 0.988 1.00 96.19 168 ASN A N 1
ATOM 1415 C CA . ASN A 1 168 ? -8.087 -16.096 0.458 1.00 96.19 168 ASN A CA 1
ATOM 1416 C C . ASN A 1 168 ? -6.732 -16.540 -0.134 1.00 96.19 168 ASN A C 1
ATOM 1418 O O . ASN A 1 168 ? -5.843 -15.723 -0.387 1.00 96.19 168 ASN A O 1
ATOM 1422 N N . GLU A 1 169 ? -6.586 -17.842 -0.400 1.00 96.88 169 GLU A N 1
ATOM 1423 C CA . GLU A 1 169 ? -5.350 -18.434 -0.944 1.00 96.88 169 GLU A CA 1
ATOM 1424 C C . GLU A 1 169 ? -4.905 -17.805 -2.271 1.00 96.88 169 GLU A C 1
ATOM 1426 O O . GLU A 1 169 ? -3.715 -17.600 -2.503 1.00 96.88 169 GLU A O 1
ATOM 1431 N N . PHE A 1 170 ? -5.854 -17.443 -3.140 1.00 97.75 170 PHE A N 1
ATOM 1432 C CA . PHE A 1 170 ? -5.537 -16.778 -4.404 1.00 97.75 170 PHE A CA 1
ATOM 1433 C C . PHE A 1 170 ? -4.931 -15.388 -4.167 1.00 97.75 170 PHE A C 1
ATOM 1435 O O . PHE A 1 170 ? -3.913 -15.048 -4.770 1.00 97.75 170 PHE A O 1
ATOM 1442 N N . SER A 1 171 ? -5.516 -14.608 -3.257 1.00 98.38 171 SER A N 1
ATOM 1443 C CA . SER A 1 171 ? -5.013 -13.294 -2.860 1.00 98.38 171 SER A CA 1
ATOM 1444 C C . SER A 1 171 ? -3.614 -13.386 -2.258 1.00 98.38 171 SER A C 1
ATOM 1446 O O . SER A 1 171 ? -2.749 -12.588 -2.613 1.00 98.38 171 SER A O 1
ATOM 1448 N N . LEU A 1 172 ? -3.357 -14.389 -1.411 1.00 98.38 172 LEU A N 1
ATOM 1449 C CA . LEU A 1 172 ? -2.030 -14.654 -0.850 1.00 98.38 172 LEU A CA 1
ATOM 1450 C C . LEU A 1 172 ? -1.011 -15.028 -1.934 1.00 98.38 172 LEU A C 1
ATOM 1452 O O . LEU A 1 172 ? 0.089 -14.476 -1.951 1.00 98.38 172 LEU A O 1
ATOM 1456 N N . ALA A 1 173 ? -1.370 -15.919 -2.860 1.00 98.25 173 ALA A N 1
ATOM 1457 C CA . ALA A 1 173 ? -0.488 -16.355 -3.941 1.00 98.25 173 ALA A CA 1
ATOM 1458 C C . ALA A 1 173 ? -0.115 -15.206 -4.892 1.00 98.25 173 ALA A C 1
ATOM 1460 O O . ALA A 1 173 ? 1.065 -14.990 -5.166 1.00 98.25 173 ALA A O 1
ATOM 1461 N N . VAL A 1 174 ? -1.097 -14.419 -5.345 1.00 98.69 174 VAL A N 1
ATOM 1462 C CA . VAL A 1 174 ? -0.841 -13.233 -6.178 1.00 98.69 174 VAL A CA 1
ATOM 1463 C C . VAL A 1 174 ? -0.053 -12.185 -5.391 1.00 98.69 174 VAL A C 1
ATOM 1465 O O . VAL A 1 174 ? 0.894 -11.617 -5.926 1.00 98.69 174 VAL A O 1
ATOM 1468 N N . GLY A 1 175 ? -0.381 -11.968 -4.113 1.00 98.62 175 GLY A N 1
ATOM 1469 C CA . GLY A 1 175 ? 0.344 -11.045 -3.241 1.00 98.62 175 GLY A CA 1
ATOM 1470 C C . GLY A 1 175 ? 1.843 -11.351 -3.159 1.00 98.62 175 GLY A C 1
ATOM 1471 O O . GLY A 1 175 ? 2.653 -10.431 -3.244 1.00 98.62 175 GLY A O 1
ATOM 1472 N N . ARG A 1 176 ? 2.224 -12.635 -3.094 1.00 98.44 1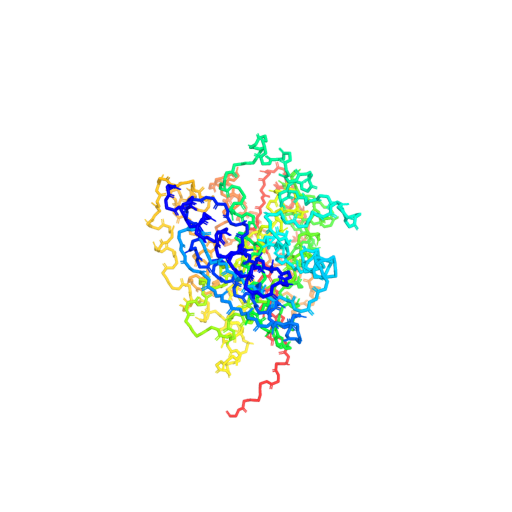76 ARG A N 1
ATOM 1473 C CA . ARG A 1 176 ? 3.634 -13.066 -3.134 1.00 98.44 176 ARG A CA 1
ATOM 1474 C C . ARG A 1 176 ? 4.320 -12.692 -4.449 1.00 98.44 176 ARG A C 1
ATOM 1476 O O . ARG A 1 176 ? 5.433 -12.183 -4.405 1.00 98.44 176 ARG A O 1
ATOM 1483 N N . ILE A 1 177 ? 3.654 -12.881 -5.592 1.00 98.69 177 ILE A N 1
ATOM 1484 C CA . ILE A 1 177 ? 4.195 -12.508 -6.914 1.00 98.69 177 ILE A CA 1
ATOM 1485 C C . ILE A 1 177 ? 4.379 -10.988 -7.024 1.00 98.69 177 ILE A C 1
ATOM 1487 O O . ILE A 1 177 ? 5.387 -10.528 -7.556 1.00 98.69 177 ILE A O 1
ATOM 1491 N N . LEU A 1 178 ? 3.439 -10.197 -6.488 1.00 98.75 178 LEU A N 1
ATOM 1492 C CA . LEU A 1 178 ? 3.590 -8.739 -6.424 1.00 98.75 178 LEU A CA 1
ATOM 1493 C C . LEU A 1 178 ? 4.843 -8.354 -5.624 1.00 98.75 178 LEU A C 1
ATOM 1495 O O . LEU A 1 178 ? 5.649 -7.561 -6.101 1.00 98.75 178 LEU A O 1
ATOM 1499 N N . THR A 1 179 ? 5.045 -8.948 -4.442 1.00 98.62 179 THR A N 1
ATOM 1500 C CA . THR A 1 179 ? 6.249 -8.719 -3.623 1.00 98.62 179 THR A CA 1
ATOM 1501 C C . THR A 1 179 ? 7.528 -9.170 -4.328 1.00 98.62 179 THR A C 1
ATOM 1503 O O . THR A 1 179 ? 8.536 -8.473 -4.260 1.00 98.62 179 THR A O 1
ATOM 1506 N N . GLU A 1 180 ? 7.499 -10.298 -5.036 1.00 98.00 180 GLU A N 1
ATOM 1507 C CA . GLU A 1 180 ? 8.638 -10.794 -5.813 1.00 98.00 180 GLU A CA 1
ATOM 1508 C C . GLU A 1 180 ? 9.075 -9.784 -6.884 1.00 98.00 180 GLU A C 1
ATOM 1510 O O . GLU A 1 180 ? 10.261 -9.478 -6.991 1.00 98.00 180 GLU A O 1
ATOM 1515 N N . GLY A 1 181 ? 8.127 -9.187 -7.614 1.00 97.69 181 GLY A N 1
ATOM 1516 C CA . GLY A 1 181 ? 8.425 -8.125 -8.579 1.00 97.69 181 GLY A CA 1
ATOM 1517 C C . GLY A 1 181 ? 9.059 -6.885 -7.948 1.00 97.69 181 GLY A C 1
ATOM 1518 O O . GLY A 1 181 ? 9.979 -6.313 -8.527 1.00 97.69 181 GLY A O 1
ATOM 1519 N N . MET A 1 182 ? 8.617 -6.501 -6.745 1.00 97.38 182 MET A N 1
ATOM 1520 C CA . MET A 1 182 ? 9.219 -5.390 -5.994 1.00 97.38 182 MET A CA 1
ATOM 1521 C C . MET A 1 182 ? 10.666 -5.678 -5.582 1.00 97.38 182 MET A C 1
ATOM 1523 O O . MET A 1 182 ? 11.501 -4.783 -5.597 1.00 97.38 182 MET A O 1
ATOM 1527 N N . LEU A 1 183 ? 10.986 -6.923 -5.220 1.00 97.50 183 LEU A N 1
ATOM 1528 C CA . LEU A 1 183 ? 12.361 -7.313 -4.898 1.00 97.50 183 LEU A CA 1
ATOM 1529 C C . LEU A 1 183 ? 13.242 -7.365 -6.151 1.00 97.50 183 LEU A C 1
ATOM 1531 O O . LEU A 1 183 ? 14.408 -6.976 -6.105 1.00 97.50 183 LEU A O 1
ATOM 1535 N N . LEU A 1 184 ? 12.689 -7.827 -7.275 1.00 95.38 184 LEU A N 1
ATOM 1536 C CA . LEU A 1 184 ? 13.429 -7.923 -8.531 1.00 95.38 184 LEU A CA 1
ATOM 1537 C C . LEU A 1 184 ? 13.790 -6.560 -9.121 1.00 95.38 184 LEU A C 1
ATOM 1539 O O . LEU A 1 184 ? 14.833 -6.431 -9.757 1.00 95.38 184 LEU A O 1
ATOM 1543 N N . GLU A 1 185 ? 12.971 -5.542 -8.872 1.00 92.50 185 GLU A N 1
ATOM 1544 C CA . GLU A 1 185 ? 13.271 -4.152 -9.221 1.00 92.50 185 GLU A CA 1
ATOM 1545 C C . GLU A 1 185 ? 14.609 -3.692 -8.629 1.00 92.50 185 GLU A C 1
ATOM 1547 O O . GLU A 1 185 ? 15.472 -3.221 -9.365 1.00 92.50 185 GLU A O 1
ATOM 1552 N N . VAL A 1 186 ? 14.811 -3.902 -7.324 1.00 93.38 186 VAL A N 1
ATOM 1553 C CA . VAL A 1 186 ? 15.991 -3.401 -6.604 1.00 93.38 186 VAL A CA 1
ATOM 1554 C C . VAL A 1 186 ? 17.199 -4.343 -6.664 1.00 93.38 186 VAL A C 1
ATOM 1556 O O . VAL A 1 186 ? 18.320 -3.908 -6.438 1.00 93.38 186 VAL A O 1
ATOM 1559 N N . ILE A 1 187 ? 17.028 -5.639 -6.950 1.00 94.38 187 ILE A N 1
ATOM 1560 C CA . ILE A 1 187 ? 18.174 -6.565 -7.080 1.00 94.38 187 ILE A CA 1
ATOM 1561 C C . ILE A 1 187 ? 18.822 -6.519 -8.471 1.00 94.38 187 ILE A C 1
ATOM 1563 O O . ILE A 1 187 ? 19.975 -6.924 -8.623 1.00 94.38 187 ILE A O 1
ATOM 1567 N N . SER A 1 188 ? 18.085 -6.051 -9.482 1.00 92.56 188 SER A N 1
ATOM 1568 C CA . SER A 1 188 ? 18.531 -6.053 -10.874 1.00 92.56 188 SER A CA 1
ATOM 1569 C C . SER A 1 188 ? 19.810 -5.230 -11.053 1.00 92.56 188 SER A C 1
ATOM 1571 O O . SER A 1 188 ? 19.910 -4.114 -10.553 1.00 92.56 188 SER A O 1
ATOM 1573 N N . HIS A 1 189 ? 20.794 -5.763 -11.783 1.00 93.81 189 HIS A N 1
ATOM 1574 C CA . HIS A 1 189 ? 22.057 -5.067 -12.048 1.00 93.81 189 HIS A CA 1
ATOM 1575 C C . HIS A 1 189 ? 22.690 -5.491 -13.390 1.00 93.81 189 HIS A C 1
ATOM 1577 O O . HIS A 1 189 ? 22.678 -6.683 -13.700 1.00 93.81 189 HIS A O 1
ATOM 1583 N N . PRO A 1 190 ? 23.298 -4.579 -14.179 1.00 94.12 190 PRO A N 1
ATOM 1584 C CA . PRO A 1 190 ? 23.380 -3.128 -13.973 1.00 94.12 190 PRO A CA 1
ATOM 1585 C C . PRO A 1 190 ? 22.021 -2.440 -14.146 1.00 94.12 190 PRO A C 1
ATOM 1587 O O . PRO A 1 190 ? 21.317 -2.705 -15.112 1.00 94.12 190 PRO A O 1
ATOM 1590 N N . SER A 1 191 ? 21.661 -1.540 -13.226 1.00 93.44 191 SER A N 1
ATOM 1591 C CA . SER A 1 191 ? 20.374 -0.824 -13.194 1.00 93.44 191 SER A CA 1
ATOM 1592 C C . SER A 1 191 ? 20.593 0.690 -13.332 1.00 93.44 191 SER A C 1
ATOM 1594 O O . SER A 1 191 ? 20.721 1.387 -12.324 1.00 93.44 191 SER A O 1
ATOM 1596 N N . PRO A 1 192 ? 20.657 1.225 -14.564 1.00 96.88 192 PRO A N 1
ATOM 1597 C CA . PRO A 1 192 ? 21.222 2.543 -14.811 1.00 96.88 192 PRO A CA 1
ATOM 1598 C C . PRO A 1 192 ? 20.619 3.674 -13.971 1.00 96.88 192 PRO A C 1
ATOM 1600 O O . PRO A 1 192 ? 19.455 4.036 -14.143 1.00 96.88 192 PRO A O 1
ATOM 1603 N N . GLY A 1 193 ? 21.423 4.248 -13.071 1.00 95.88 193 GLY A N 1
ATOM 1604 C CA . GLY A 1 193 ? 21.048 5.364 -12.197 1.00 95.88 193 GLY A CA 1
ATOM 1605 C C . GLY A 1 193 ? 20.099 5.016 -11.044 1.00 95.88 193 GLY A C 1
ATOM 1606 O O . GLY A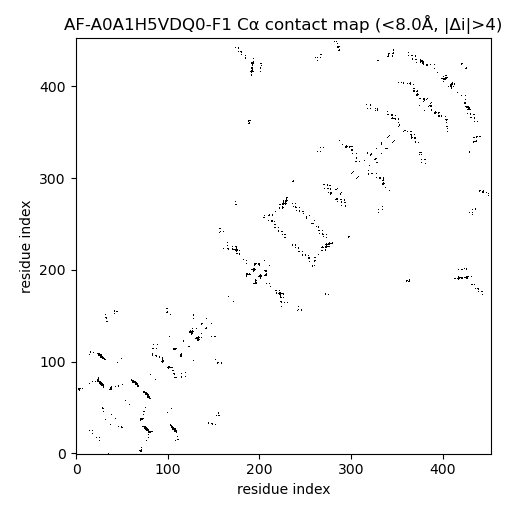 1 193 ? 19.756 5.910 -10.263 1.00 95.88 193 GLY A O 1
ATOM 1607 N N . LEU A 1 194 ? 19.679 3.755 -10.930 1.00 96.38 194 LEU A N 1
ATOM 1608 C CA . LEU A 1 194 ? 18.768 3.235 -9.908 1.00 96.38 194 LEU A CA 1
ATOM 1609 C C . LEU A 1 194 ? 19.544 2.652 -8.721 1.00 96.38 194 LEU A C 1
ATOM 1611 O O . LEU A 1 194 ? 20.739 2.369 -8.814 1.00 96.38 194 LEU A O 1
ATOM 1615 N N . VAL A 1 195 ? 18.850 2.467 -7.599 1.00 96.38 195 VAL A N 1
ATOM 1616 C CA . VAL A 1 195 ? 19.396 1.736 -6.450 1.00 96.38 195 VAL A CA 1
ATOM 1617 C C . VAL A 1 195 ? 19.523 0.252 -6.806 1.00 96.38 195 VAL A C 1
ATOM 1619 O O . VAL A 1 195 ? 18.622 -0.318 -7.410 1.00 96.38 195 VAL A O 1
ATOM 1622 N N . SER A 1 196 ? 20.637 -0.364 -6.414 1.00 95.69 196 SER A N 1
ATOM 1623 C CA . SER A 1 196 ? 20.937 -1.788 -6.599 1.00 95.69 196 SER A CA 1
ATOM 1624 C C . SER A 1 196 ? 21.755 -2.328 -5.420 1.00 95.69 196 SER A C 1
ATOM 1626 O O . SER A 1 196 ? 22.213 -1.531 -4.595 1.00 95.69 196 SER A O 1
ATOM 1628 N N . PRO A 1 197 ? 22.043 -3.643 -5.338 1.00 96.19 197 PRO A N 1
ATOM 1629 C CA . PRO A 1 197 ? 22.892 -4.188 -4.277 1.00 96.19 197 PRO A CA 1
ATOM 1630 C C . PRO A 1 197 ? 24.311 -3.597 -4.257 1.00 96.19 197 PRO A C 1
ATOM 1632 O O . PRO A 1 197 ? 25.005 -3.693 -3.248 1.00 96.19 197 PRO A O 1
ATOM 1635 N N . PHE A 1 198 ? 24.744 -2.994 -5.368 1.00 94.69 198 PHE A N 1
ATOM 1636 C CA . PHE A 1 198 ? 26.106 -2.501 -5.566 1.00 94.69 198 PHE A CA 1
ATOM 1637 C C . PHE A 1 198 ? 26.214 -0.970 -5.555 1.00 94.69 198 PHE A C 1
ATOM 1639 O O . PHE A 1 198 ? 27.323 -0.440 -5.585 1.00 94.69 198 PHE A O 1
ATOM 1646 N N . SER A 1 199 ? 25.091 -0.242 -5.556 1.00 94.44 199 SER A N 1
ATOM 1647 C CA . SER A 1 199 ? 25.083 1.216 -5.713 1.00 94.44 199 SER A CA 1
ATOM 1648 C C . SER A 1 199 ? 23.782 1.841 -5.210 1.00 94.44 199 SER A C 1
ATOM 1650 O O . SER A 1 199 ? 22.702 1.310 -5.450 1.00 94.44 199 SER A O 1
ATOM 1652 N N . ASN A 1 200 ? 23.866 3.034 -4.616 1.00 94.88 200 ASN A N 1
ATOM 1653 C CA . ASN A 1 200 ? 22.691 3.863 -4.311 1.00 94.88 200 ASN A CA 1
ATOM 1654 C C . ASN A 1 200 ? 22.145 4.586 -5.560 1.00 94.88 200 ASN A C 1
ATOM 1656 O O . ASN A 1 200 ? 21.218 5.394 -5.474 1.00 94.88 200 ASN A O 1
ATOM 1660 N N . GLY A 1 201 ? 22.730 4.340 -6.734 1.00 95.06 201 GLY A N 1
ATOM 1661 C CA . GLY A 1 201 ? 22.361 5.015 -7.969 1.00 95.06 201 GLY A CA 1
ATOM 1662 C C . GLY A 1 201 ? 22.510 6.530 -7.836 1.00 95.06 201 GLY A C 1
ATOM 1663 O O . GLY A 1 201 ? 23.474 7.042 -7.270 1.00 95.06 201 GLY A O 1
ATOM 1664 N N . SER A 1 202 ? 21.521 7.260 -8.341 1.00 94.50 202 SER A N 1
ATOM 1665 C CA . SER A 1 202 ? 21.446 8.722 -8.234 1.00 94.50 202 SER A CA 1
ATOM 1666 C C . SER A 1 202 ? 20.819 9.210 -6.915 1.00 94.50 202 SER A C 1
ATOM 1668 O O . SER A 1 202 ? 20.307 10.333 -6.857 1.00 94.50 202 SER A O 1
ATOM 1670 N N . HIS A 1 203 ? 20.757 8.380 -5.872 1.00 92.88 203 HIS A N 1
ATOM 1671 C CA . HIS A 1 203 ? 20.128 8.718 -4.594 1.00 92.88 203 HIS A CA 1
ATOM 1672 C C . HIS A 1 203 ? 21.148 8.918 -3.474 1.00 92.88 203 HIS A C 1
ATOM 1674 O O . HIS A 1 203 ? 22.137 8.203 -3.370 1.00 92.88 203 HIS A O 1
ATOM 1680 N N . ASN A 1 204 ? 20.855 9.893 -2.611 1.00 91.88 204 ASN A N 1
ATOM 1681 C CA . ASN A 1 204 ? 21.597 10.147 -1.369 1.00 91.88 204 ASN A CA 1
ATOM 1682 C C . ASN A 1 204 ? 20.746 9.840 -0.126 1.00 91.88 204 ASN A C 1
ATOM 1684 O O . ASN A 1 204 ? 21.249 9.856 0.991 1.00 91.88 204 ASN A O 1
ATOM 1688 N N . ASP A 1 205 ? 19.446 9.629 -0.324 1.00 91.56 205 ASP A N 1
ATOM 1689 C CA . ASP A 1 205 ? 18.427 9.447 0.704 1.00 91.56 205 ASP A CA 1
ATOM 1690 C C . ASP A 1 205 ? 18.012 7.983 0.886 1.00 91.56 205 ASP A C 1
ATOM 1692 O O . ASP A 1 205 ? 17.364 7.657 1.875 1.00 91.56 205 ASP A O 1
ATOM 1696 N N . MET A 1 206 ? 18.396 7.094 -0.035 1.00 92.75 206 MET A N 1
ATOM 1697 C CA . MET A 1 206 ? 18.086 5.669 0.040 1.00 92.75 206 MET A CA 1
ATOM 1698 C C . MET A 1 206 ? 19.192 4.776 -0.508 1.00 92.75 206 MET A C 1
ATOM 1700 O O . MET A 1 206 ? 19.964 5.175 -1.379 1.00 92.75 206 MET A O 1
ATOM 1704 N N . ASP A 1 207 ? 19.216 3.552 0.014 1.00 95.56 207 ASP A N 1
ATOM 1705 C CA . ASP A 1 207 ? 20.120 2.470 -0.352 1.00 95.56 207 ASP A CA 1
ATOM 1706 C C . ASP A 1 207 ? 19.352 1.144 -0.487 1.00 95.56 207 ASP A C 1
ATOM 1708 O O . ASP A 1 207 ? 18.146 1.055 -0.223 1.00 95.56 207 ASP A O 1
ATOM 1712 N N . TYR A 1 208 ? 20.063 0.093 -0.888 1.00 96.50 208 TYR A N 1
ATOM 1713 C CA . TYR A 1 208 ? 19.506 -1.249 -1.051 1.00 96.50 208 TYR A CA 1
ATOM 1714 C C . TYR A 1 208 ? 18.827 -1.781 0.224 1.00 96.50 208 TYR A C 1
ATOM 1716 O O . TYR A 1 208 ? 17.733 -2.344 0.171 1.00 96.50 208 TYR A O 1
ATOM 1724 N N . ASN A 1 209 ? 19.426 -1.557 1.397 1.00 95.81 209 ASN A N 1
ATOM 1725 C CA . ASN A 1 209 ? 18.882 -2.041 2.668 1.00 95.81 209 ASN A CA 1
ATOM 1726 C C . ASN A 1 209 ? 17.556 -1.355 3.021 1.00 95.81 209 ASN A C 1
ATOM 1728 O O . ASN A 1 209 ? 16.651 -1.989 3.575 1.00 95.81 209 ASN A O 1
ATOM 1732 N N . LEU A 1 210 ? 17.422 -0.067 2.706 1.00 95.38 210 LEU A N 1
ATOM 1733 C CA . LEU A 1 210 ? 16.186 0.681 2.893 1.00 95.38 210 LEU A CA 1
ATOM 1734 C C . LEU A 1 210 ? 15.073 0.151 1.983 1.00 95.38 210 LEU A C 1
ATOM 1736 O O . LEU A 1 210 ? 13.941 -0.003 2.444 1.00 95.38 210 LEU A O 1
ATOM 1740 N N . PHE A 1 211 ? 15.398 -0.207 0.738 1.00 94.44 211 PHE A N 1
ATOM 1741 C CA . PHE A 1 211 ? 14.468 -0.869 -0.183 1.00 94.44 211 PHE A CA 1
ATOM 1742 C C . PHE A 1 211 ? 13.995 -2.231 0.330 1.00 94.44 211 PHE A C 1
ATOM 1744 O O . PHE A 1 211 ? 12.801 -2.527 0.253 1.00 94.44 211 PHE A O 1
ATOM 1751 N N . LEU A 1 212 ? 14.886 -3.041 0.910 1.00 96.44 212 LEU A N 1
ATOM 1752 C CA . LEU A 1 212 ? 14.499 -4.323 1.509 1.00 96.44 212 LEU A CA 1
ATOM 1753 C C . LEU A 1 212 ? 13.538 -4.128 2.687 1.00 96.44 212 LEU A C 1
ATOM 1755 O O . LEU A 1 212 ? 12.506 -4.795 2.759 1.00 96.44 212 LEU A O 1
ATOM 1759 N N . LYS A 1 213 ? 13.826 -3.173 3.582 1.00 96.69 213 LYS A N 1
ATOM 1760 C CA . LYS A 1 213 ? 12.937 -2.828 4.707 1.00 96.69 213 LYS A CA 1
ATOM 1761 C C . LYS A 1 213 ? 11.579 -2.314 4.223 1.00 96.69 213 LYS A C 1
ATOM 1763 O O . LYS A 1 213 ? 10.549 -2.726 4.752 1.00 96.69 213 LYS A O 1
ATOM 1768 N N . SER A 1 214 ? 11.584 -1.449 3.209 1.00 96.75 214 SER A N 1
ATOM 1769 C CA . SER A 1 214 ? 10.383 -0.943 2.536 1.00 96.75 214 SER A CA 1
ATOM 1770 C C . SER A 1 214 ? 9.550 -2.083 1.945 1.00 96.75 214 SER A C 1
ATOM 1772 O O . SER A 1 214 ? 8.366 -2.217 2.243 1.00 96.75 214 SER A O 1
ATOM 1774 N N . THR A 1 215 ? 10.170 -2.970 1.169 1.00 97.12 215 THR A N 1
ATOM 1775 C CA . THR A 1 215 ? 9.464 -4.084 0.526 1.00 97.12 215 THR A CA 1
ATOM 1776 C C . THR A 1 215 ? 8.908 -5.067 1.558 1.00 97.12 215 THR A C 1
ATOM 1778 O O . THR A 1 215 ? 7.780 -5.535 1.414 1.00 97.12 215 THR A O 1
ATOM 1781 N N . ALA A 1 216 ? 9.645 -5.327 2.644 1.00 97.69 216 ALA A N 1
ATOM 1782 C CA . ALA A 1 216 ? 9.189 -6.190 3.730 1.00 97.69 216 ALA A CA 1
ATOM 1783 C C . ALA A 1 216 ? 7.894 -5.674 4.375 1.00 97.69 216 ALA A C 1
ATOM 1785 O O . ALA A 1 216 ? 6.942 -6.444 4.508 1.00 97.69 216 ALA A O 1
ATOM 1786 N N . ILE A 1 217 ? 7.806 -4.380 4.713 1.00 97.38 217 ILE A N 1
ATOM 1787 C CA . ILE A 1 217 ? 6.571 -3.821 5.287 1.00 97.38 217 ILE A CA 1
ATOM 1788 C C . ILE A 1 217 ? 5.436 -3.764 4.254 1.00 97.38 217 ILE A C 1
ATOM 1790 O O . ILE A 1 217 ? 4.282 -4.043 4.577 1.00 97.38 217 ILE A O 1
ATOM 1794 N N . LEU A 1 218 ? 5.760 -3.475 2.991 1.00 98.25 218 LEU A N 1
ATOM 1795 C CA . LEU A 1 218 ? 4.780 -3.393 1.909 1.00 98.25 218 LEU A CA 1
ATOM 1796 C C . LEU A 1 218 ? 4.194 -4.757 1.519 1.00 98.25 218 LEU A C 1
ATOM 1798 O O . LEU A 1 218 ? 3.038 -4.818 1.095 1.00 98.25 218 LEU A O 1
ATOM 1802 N N . SER A 1 219 ? 4.936 -5.850 1.722 1.00 98.06 219 SER A N 1
ATOM 1803 C CA . SER A 1 219 ? 4.489 -7.219 1.422 1.00 98.06 219 SER A CA 1
ATOM 1804 C C . SER A 1 219 ? 3.174 -7.597 2.116 1.00 98.06 219 SER A C 1
ATOM 1806 O O . SER A 1 219 ? 2.359 -8.320 1.545 1.00 98.06 219 SER A O 1
ATOM 1808 N N . ILE A 1 220 ? 2.912 -7.023 3.297 1.00 97.00 220 ILE A N 1
ATOM 1809 C CA . ILE A 1 220 ? 1.679 -7.223 4.069 1.00 97.00 220 ILE A CA 1
ATOM 1810 C C . ILE A 1 220 ? 0.448 -6.787 3.266 1.00 97.00 220 ILE A C 1
ATOM 1812 O O . ILE A 1 220 ? -0.603 -7.416 3.359 1.00 97.00 220 ILE A O 1
ATOM 1816 N N . TYR A 1 221 ? 0.571 -5.722 2.470 1.00 98.31 221 TYR A N 1
ATOM 1817 C CA . TYR A 1 221 ? -0.542 -5.068 1.779 1.00 98.31 221 TYR A CA 1
ATOM 1818 C C . TYR A 1 221 ? -0.843 -5.659 0.403 1.00 98.31 221 TYR A C 1
ATOM 1820 O O . TYR A 1 221 ? -1.972 -5.553 -0.077 1.00 98.31 221 TYR A O 1
ATOM 1828 N N . MET A 1 222 ? 0.138 -6.314 -0.220 1.00 98.56 222 MET A N 1
ATOM 1829 C CA . MET A 1 222 ? -0.004 -6.905 -1.550 1.00 98.56 222 MET A CA 1
ATOM 1830 C C . MET A 1 222 ? -1.229 -7.825 -1.696 1.00 98.56 222 MET A C 1
ATOM 1832 O O . MET A 1 222 ? -2.015 -7.601 -2.622 1.00 98.56 222 MET A O 1
ATOM 1836 N N . PRO A 1 223 ? -1.481 -8.802 -0.799 1.00 98.69 223 PRO A N 1
ATOM 1837 C CA . PRO A 1 223 ? -2.669 -9.647 -0.911 1.00 98.69 223 PRO A CA 1
ATOM 1838 C C . PRO A 1 223 ? -3.983 -8.886 -0.676 1.00 98.69 223 PRO A C 1
ATOM 1840 O O . PRO A 1 223 ? -5.005 -9.255 -1.252 1.00 98.69 223 PRO A O 1
ATOM 1843 N N . TYR A 1 224 ? -3.985 -7.793 0.096 1.00 98.62 224 TYR A N 1
ATOM 1844 C CA . TYR A 1 224 ? -5.197 -6.995 0.321 1.00 98.62 224 TYR A CA 1
ATOM 1845 C C . TYR A 1 224 ? -5.659 -6.261 -0.935 1.00 98.62 224 TYR A C 1
ATOM 1847 O O . TYR A 1 224 ? -6.863 -6.138 -1.152 1.00 98.62 224 TYR A O 1
ATOM 1855 N N . PHE A 1 225 ? -4.743 -5.819 -1.802 1.00 98.75 225 PHE A N 1
ATOM 1856 C CA . PHE A 1 225 ? -5.131 -5.255 -3.097 1.00 98.75 225 PHE A CA 1
ATOM 1857 C C . PHE A 1 225 ? -5.876 -6.277 -3.959 1.00 98.75 225 PHE A C 1
ATOM 1859 O O . PHE A 1 225 ? -6.885 -5.947 -4.585 1.00 98.75 225 PHE A O 1
ATOM 1866 N N . VAL A 1 226 ? -5.414 -7.529 -3.943 1.00 98.75 226 VAL A N 1
ATOM 1867 C CA . VAL A 1 226 ? -6.052 -8.637 -4.661 1.00 98.75 226 VAL A CA 1
ATOM 1868 C C . VAL A 1 226 ? -7.413 -8.954 -4.054 1.00 98.75 226 VAL A C 1
ATOM 1870 O O . VAL A 1 226 ? -8.408 -8.997 -4.778 1.00 98.75 226 VAL A O 1
ATOM 1873 N N . GLN A 1 227 ? -7.481 -9.083 -2.727 1.00 98.56 227 GLN A N 1
ATOM 1874 C CA . GLN A 1 227 ? -8.728 -9.360 -2.019 1.00 98.56 227 GLN A CA 1
ATOM 1875 C C . GLN A 1 227 ? -9.766 -8.259 -2.257 1.00 98.56 227 GLN A C 1
ATOM 1877 O O . GLN A 1 227 ? -10.922 -8.557 -2.532 1.00 98.56 227 GLN A O 1
ATOM 1882 N N . ALA A 1 228 ? -9.359 -6.989 -2.252 1.00 98.25 228 ALA A N 1
ATOM 1883 C CA . ALA A 1 228 ? -10.244 -5.871 -2.565 1.00 98.25 228 ALA A CA 1
ATOM 1884 C C . ALA A 1 228 ? -10.819 -5.969 -3.988 1.00 98.25 228 ALA A C 1
ATOM 1886 O O . ALA A 1 228 ? -12.013 -5.754 -4.189 1.00 98.25 228 ALA A O 1
ATOM 1887 N N . GLY A 1 229 ? -9.997 -6.331 -4.977 1.00 98.19 229 GLY A N 1
ATOM 1888 C CA . GLY A 1 229 ? -10.471 -6.578 -6.340 1.00 98.19 229 GLY A CA 1
ATOM 1889 C C . GLY A 1 229 ? -11.452 -7.749 -6.443 1.00 98.19 229 GLY A C 1
ATOM 1890 O O . GLY A 1 229 ? -12.373 -7.713 -7.262 1.00 98.19 229 GLY A O 1
ATOM 1891 N N . PHE A 1 230 ? -11.266 -8.771 -5.606 1.00 97.94 230 PHE A N 1
ATOM 1892 C CA . PHE A 1 230 ? -12.136 -9.941 -5.528 1.00 97.94 230 PHE A CA 1
ATOM 1893 C C . PHE A 1 230 ? -13.477 -9.632 -4.845 1.00 97.94 230 PHE A C 1
ATOM 1895 O O . PHE A 1 230 ? -14.516 -10.001 -5.383 1.00 97.94 230 PHE A O 1
ATOM 1902 N N . GLU A 1 231 ? -13.488 -8.900 -3.732 1.00 96.44 231 GLU A N 1
ATOM 1903 C CA . GLU A 1 231 ? -14.700 -8.618 -2.943 1.00 96.44 231 GLU A CA 1
ATOM 1904 C C . GLU A 1 231 ? -15.541 -7.468 -3.522 1.00 96.44 231 GLU A C 1
ATOM 1906 O O . GLU A 1 231 ? -16.745 -7.607 -3.747 1.00 96.44 231 GLU A O 1
ATOM 1911 N N . TYR A 1 232 ? -14.923 -6.322 -3.831 1.00 94.88 232 TYR A N 1
ATOM 1912 C CA . TYR A 1 232 ? -15.670 -5.115 -4.198 1.00 94.88 232 TYR A CA 1
ATOM 1913 C C . TYR A 1 232 ? -16.152 -5.145 -5.650 1.00 94.88 232 TYR A C 1
ATOM 1915 O O . TYR A 1 232 ? -15.356 -5.263 -6.588 1.00 94.88 232 TYR A O 1
ATOM 1923 N N . LYS A 1 233 ? -17.465 -5.012 -5.860 1.00 92.31 233 LYS A N 1
ATOM 1924 C CA . LYS A 1 233 ? -18.066 -4.949 -7.204 1.00 92.31 233 LYS A CA 1
ATOM 1925 C C . LYS A 1 233 ? -17.816 -3.596 -7.871 1.00 92.31 233 LYS A C 1
ATOM 1927 O O . LYS A 1 233 ? -17.324 -3.562 -9.000 1.00 92.31 233 LYS A O 1
ATOM 1932 N N . ASP A 1 234 ? -18.049 -2.528 -7.115 1.00 90.75 234 ASP A N 1
ATOM 1933 C CA . ASP A 1 234 ? -17.934 -1.131 -7.535 1.00 90.75 234 ASP A CA 1
ATOM 1934 C C . ASP A 1 234 ? -16.855 -0.398 -6.728 1.00 90.75 234 ASP A C 1
ATOM 1936 O O . ASP A 1 234 ? -16.377 -0.895 -5.706 1.00 90.75 234 ASP A O 1
ATOM 1940 N N . ASN A 1 235 ? -16.445 0.784 -7.197 1.00 93.69 235 ASN A N 1
ATOM 1941 C CA . ASN A 1 235 ? -15.493 1.669 -6.508 1.00 93.69 235 ASN A CA 1
ATOM 1942 C C . ASN A 1 235 ? -14.176 0.986 -6.087 1.00 93.69 235 ASN A C 1
ATOM 1944 O O . ASN A 1 235 ? -13.544 1.367 -5.101 1.00 93.69 235 ASN A O 1
ATOM 1948 N N . ILE A 1 236 ? -13.730 -0.021 -6.850 1.00 96.88 236 ILE A N 1
ATOM 1949 C CA . ILE A 1 236 ? -12.516 -0.793 -6.538 1.00 96.88 236 ILE A CA 1
ATOM 1950 C C . ILE A 1 236 ? -11.313 0.140 -6.394 1.00 96.88 236 ILE A C 1
ATOM 1952 O O . ILE A 1 236 ? -10.583 0.028 -5.413 1.00 96.88 236 ILE A O 1
ATOM 1956 N N . LEU A 1 237 ? -11.153 1.108 -7.309 1.00 97.12 237 LEU A N 1
ATOM 1957 C CA . LEU A 1 237 ? -10.063 2.086 -7.269 1.00 97.12 237 LEU A CA 1
ATOM 1958 C C . LEU A 1 237 ? -10.037 2.884 -5.953 1.00 97.12 237 LEU A C 1
ATOM 1960 O O . LEU A 1 237 ? -8.968 3.127 -5.397 1.00 97.12 237 LEU A O 1
ATOM 1964 N N . GLU A 1 238 ? -11.198 3.284 -5.437 1.00 95.81 238 GLU A N 1
ATOM 1965 C CA . GLU A 1 238 ? -11.300 4.035 -4.181 1.00 95.81 238 GLU A CA 1
ATOM 1966 C C . GLU A 1 238 ? -10.929 3.166 -2.978 1.00 95.81 238 GLU A C 1
ATOM 1968 O O . GLU A 1 238 ? -10.218 3.616 -2.080 1.00 95.81 238 GLU A O 1
ATOM 1973 N N . ASN A 1 239 ? -11.356 1.903 -2.967 1.00 95.94 239 ASN A N 1
ATOM 1974 C CA . ASN A 1 239 ? -11.049 0.989 -1.871 1.00 95.94 239 ASN A CA 1
ATOM 1975 C C . ASN A 1 239 ? -9.573 0.574 -1.854 1.00 95.94 239 ASN A C 1
ATOM 1977 O O . ASN A 1 239 ? -8.955 0.578 -0.790 1.00 95.94 239 ASN A O 1
ATOM 1981 N N . ILE A 1 240 ? -8.958 0.323 -3.013 1.00 97.62 240 ILE A N 1
ATOM 1982 C CA . ILE A 1 240 ? -7.515 0.043 -3.064 1.00 97.62 240 ILE A CA 1
ATOM 1983 C C . ILE A 1 240 ? -6.682 1.272 -2.712 1.00 97.62 240 ILE A C 1
ATOM 1985 O O . ILE A 1 240 ? -5.603 1.128 -2.154 1.00 97.62 240 ILE A O 1
ATOM 1989 N N . ARG A 1 241 ? -7.178 2.494 -2.939 1.00 95.94 241 ARG A N 1
ATOM 1990 C CA . ARG A 1 241 ? -6.498 3.709 -2.461 1.00 95.94 241 ARG A CA 1
ATOM 1991 C C . ARG A 1 241 ? -6.439 3.787 -0.948 1.00 95.94 241 ARG A C 1
ATOM 1993 O O . ARG A 1 241 ? -5.405 4.181 -0.424 1.00 95.94 241 ARG A O 1
ATOM 2000 N N . LYS A 1 242 ? -7.501 3.384 -0.246 1.00 95.50 242 LYS A N 1
ATOM 2001 C CA . LYS A 1 242 ? -7.487 3.323 1.224 1.00 95.50 242 LYS A CA 1
ATOM 2002 C C . LYS A 1 242 ? -6.387 2.378 1.713 1.00 95.50 242 LYS A C 1
ATOM 2004 O O . LYS A 1 242 ? -5.615 2.761 2.582 1.00 95.50 242 LYS A O 1
ATOM 2009 N N . ILE A 1 243 ? -6.253 1.203 1.089 1.00 97.88 243 ILE A N 1
ATOM 2010 C CA . ILE A 1 243 ? -5.160 0.255 1.371 1.00 97.88 243 ILE A CA 1
ATOM 2011 C C . ILE A 1 243 ? -3.798 0.891 1.054 1.00 97.88 243 ILE A C 1
ATOM 2013 O O . ILE A 1 243 ? -2.896 0.874 1.889 1.00 97.88 243 ILE A O 1
ATOM 2017 N N . GLY A 1 244 ? -3.662 1.508 -0.122 1.00 97.56 244 GLY A N 1
ATOM 2018 C CA . GLY A 1 244 ? -2.419 2.125 -0.581 1.00 97.56 244 GLY A CA 1
ATOM 2019 C C . GLY A 1 244 ? -1.935 3.275 0.302 1.00 97.56 244 GLY A C 1
ATOM 2020 O O . GLY A 1 244 ? -0.740 3.377 0.543 1.00 97.56 244 GLY A O 1
ATOM 2021 N N . LEU A 1 245 ? -2.837 4.099 0.840 1.00 95.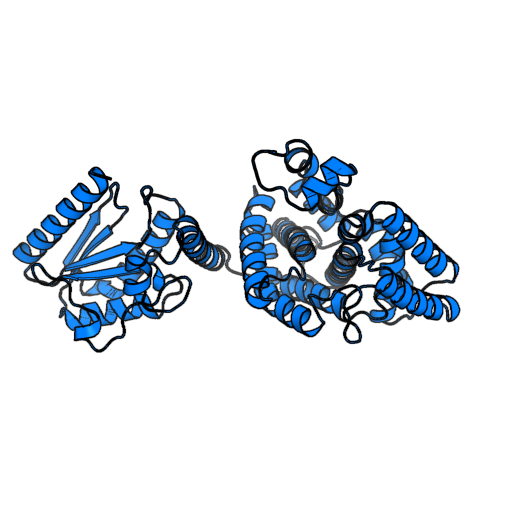81 245 LEU A N 1
ATOM 2022 C CA . LEU A 1 245 ? -2.483 5.193 1.754 1.00 95.81 245 LEU A CA 1
ATOM 2023 C C . LEU A 1 245 ? -1.930 4.681 3.091 1.00 95.81 245 LEU A C 1
ATOM 2025 O O . LEU A 1 245 ? -1.022 5.288 3.656 1.00 95.81 245 LEU A O 1
ATOM 2029 N N . ILE A 1 246 ? -2.448 3.557 3.589 1.00 96.75 246 ILE A N 1
ATOM 2030 C CA . ILE A 1 246 ? -1.924 2.915 4.801 1.00 96.75 246 ILE A CA 1
ATOM 2031 C C . ILE A 1 246 ? -0.564 2.284 4.508 1.00 96.75 246 ILE A C 1
ATOM 2033 O O . ILE A 1 246 ? 0.378 2.510 5.265 1.00 96.75 246 ILE A O 1
ATOM 2037 N N . ALA A 1 247 ? -0.439 1.574 3.384 1.00 97.69 247 ALA A N 1
ATOM 2038 C CA . ALA A 1 247 ? 0.827 1.006 2.930 1.00 97.69 247 ALA A CA 1
ATOM 2039 C C . ALA A 1 247 ? 1.912 2.085 2.759 1.00 97.69 247 ALA A C 1
ATOM 2041 O O . ALA A 1 247 ? 3.038 1.916 3.216 1.00 97.69 247 ALA A O 1
ATOM 2042 N N . GLU A 1 248 ? 1.560 3.227 2.165 1.00 96.81 248 GLU A N 1
ATOM 2043 C CA . GLU A 1 248 ? 2.447 4.380 1.999 1.00 96.81 248 GLU A CA 1
ATOM 2044 C C . GLU A 1 248 ? 2.892 4.954 3.350 1.00 96.81 248 GLU A C 1
ATOM 2046 O O . GLU A 1 248 ? 4.078 5.220 3.548 1.00 96.81 248 GLU A O 1
ATOM 2051 N N . ARG A 1 249 ? 1.968 5.119 4.305 1.00 95.81 249 ARG A N 1
ATOM 2052 C CA . ARG A 1 249 ? 2.305 5.602 5.652 1.00 95.81 249 ARG A CA 1
ATOM 2053 C C . ARG A 1 249 ? 3.229 4.636 6.389 1.00 95.81 249 ARG A C 1
ATOM 2055 O O . ARG A 1 249 ? 4.155 5.081 7.065 1.00 95.81 249 ARG A O 1
ATOM 2062 N N . ASP A 1 250 ? 3.008 3.336 6.244 1.00 96.62 250 ASP A N 1
ATOM 2063 C CA . ASP A 1 250 ? 3.858 2.300 6.831 1.00 96.62 250 ASP A CA 1
ATOM 2064 C C . ASP A 1 250 ? 5.251 2.275 6.215 1.00 96.62 250 ASP A C 1
ATOM 2066 O O . ASP A 1 250 ? 6.237 2.223 6.950 1.00 96.62 250 ASP A O 1
ATOM 2070 N N . MET A 1 251 ? 5.338 2.396 4.888 1.00 97.25 251 MET A N 1
ATOM 2071 C CA . MET A 1 251 ? 6.601 2.577 4.181 1.00 97.25 251 MET A CA 1
ATOM 2072 C C . MET A 1 251 ? 7.341 3.794 4.736 1.00 97.25 251 MET A C 1
ATOM 2074 O O . MET A 1 251 ? 8.459 3.640 5.210 1.00 97.25 251 MET A O 1
ATOM 2078 N N . PHE A 1 252 ? 6.707 4.971 4.785 1.00 96.00 252 PHE A N 1
ATOM 2079 C CA . PHE A 1 252 ? 7.352 6.183 5.297 1.00 96.00 252 PHE A CA 1
ATOM 2080 C C . PHE A 1 252 ? 7.814 6.065 6.749 1.00 96.00 252 PHE A C 1
ATOM 2082 O O . PHE A 1 252 ? 8.873 6.582 7.094 1.00 96.00 252 PHE A O 1
ATOM 2089 N N . ARG A 1 253 ? 7.063 5.382 7.615 1.00 94.62 253 ARG A N 1
ATOM 2090 C CA . ARG A 1 253 ? 7.517 5.114 8.988 1.00 94.62 253 ARG A CA 1
ATOM 2091 C C . ARG A 1 253 ? 8.740 4.211 9.013 1.00 94.62 253 ARG A C 1
ATOM 2093 O O . ARG A 1 253 ? 9.678 4.486 9.752 1.00 94.62 253 ARG A O 1
ATOM 2100 N N . GLN A 1 254 ? 8.736 3.164 8.195 1.00 95.69 254 GLN A N 1
ATOM 2101 C CA . GLN A 1 254 ? 9.832 2.206 8.110 1.00 95.69 254 GLN A CA 1
ATOM 2102 C C . GLN A 1 254 ? 11.101 2.816 7.497 1.00 95.69 254 GLN A C 1
ATOM 2104 O O . GLN A 1 254 ? 12.211 2.376 7.804 1.00 95.69 254 GLN A O 1
ATOM 2109 N N . THR A 1 255 ? 10.943 3.826 6.641 1.00 94.75 255 THR A N 1
ATOM 2110 C CA . THR A 1 255 ? 12.027 4.470 5.893 1.00 94.75 255 THR A CA 1
ATOM 2111 C C . THR A 1 255 ? 12.397 5.857 6.418 1.00 94.75 255 THR A C 1
ATOM 2113 O O . THR A 1 255 ? 13.117 6.589 5.745 1.00 94.75 255 THR A O 1
ATOM 2116 N N . ASN A 1 256 ? 11.922 6.243 7.607 1.00 93.31 256 ASN A N 1
ATOM 2117 C CA . ASN A 1 256 ? 12.165 7.564 8.202 1.00 93.31 256 ASN A CA 1
ATOM 2118 C C . ASN A 1 256 ? 11.797 8.740 7.271 1.00 93.31 256 ASN A C 1
ATOM 2120 O O . ASN A 1 256 ? 12.497 9.747 7.206 1.00 93.31 256 ASN A O 1
ATOM 2124 N N . GLY A 1 257 ? 10.689 8.612 6.541 1.00 93.31 257 GLY A N 1
ATOM 2125 C CA . GLY A 1 257 ? 10.155 9.649 5.656 1.00 93.31 257 GLY A CA 1
ATOM 2126 C C . GLY A 1 257 ? 10.683 9.608 4.220 1.00 93.31 257 GLY A C 1
ATOM 2127 O O . GLY A 1 257 ? 10.275 10.440 3.410 1.00 93.31 257 GLY A O 1
ATOM 2128 N N . VAL A 1 258 ? 11.533 8.639 3.868 1.00 92.69 258 VAL A N 1
ATOM 2129 C CA . VAL A 1 258 ? 12.063 8.500 2.505 1.00 92.69 258 VAL A CA 1
ATOM 2130 C C . VAL A 1 258 ? 11.068 7.775 1.600 1.00 92.69 258 VAL A C 1
ATOM 2132 O O . VAL A 1 258 ? 10.538 6.717 1.942 1.00 92.69 258 VAL A O 1
ATOM 2135 N N . ASN A 1 259 ? 10.818 8.334 0.417 1.00 91.06 259 ASN A N 1
ATOM 2136 C CA . ASN A 1 259 ? 9.971 7.700 -0.588 1.00 91.06 259 ASN A CA 1
ATOM 2137 C C . ASN A 1 259 ? 10.782 6.693 -1.411 1.00 91.06 259 ASN A C 1
ATOM 2139 O O . ASN A 1 259 ? 11.465 7.087 -2.355 1.00 91.06 259 ASN A O 1
ATOM 2143 N N . THR A 1 260 ? 10.657 5.414 -1.077 1.00 85.81 260 THR A N 1
ATOM 2144 C CA . THR A 1 260 ? 11.310 4.309 -1.786 1.00 85.81 260 THR A CA 1
ATOM 2145 C C . THR A 1 260 ? 10.482 3.811 -2.970 1.00 85.81 260 THR A C 1
ATOM 2147 O O . THR A 1 260 ? 11.017 3.669 -4.060 1.00 85.81 260 THR A O 1
ATOM 2150 N N . GLN A 1 261 ? 9.181 3.547 -2.778 1.00 91.62 261 GLN A N 1
ATOM 2151 C CA . GLN A 1 261 ? 8.383 2.733 -3.716 1.00 91.62 261 GLN A CA 1
ATOM 2152 C C . GLN A 1 261 ? 6.927 3.221 -3.893 1.00 91.62 261 GLN A C 1
ATOM 2154 O O . GLN A 1 261 ? 6.034 2.441 -4.220 1.00 91.62 261 GLN A O 1
ATOM 2159 N N . LYS A 1 262 ? 6.631 4.515 -3.692 1.00 92.38 262 LYS A N 1
ATOM 2160 C CA . LYS A 1 262 ? 5.246 5.035 -3.770 1.00 92.38 262 LYS A CA 1
ATOM 2161 C C . LYS A 1 262 ? 4.551 4.789 -5.118 1.00 92.38 262 LYS A C 1
ATOM 2163 O O . LYS A 1 262 ? 3.360 4.476 -5.138 1.00 92.38 262 LYS A O 1
ATOM 2168 N N . GLY A 1 263 ? 5.267 4.950 -6.234 1.00 93.12 263 GLY A N 1
ATOM 2169 C CA . GLY A 1 263 ? 4.723 4.678 -7.572 1.00 93.12 263 GLY A CA 1
ATOM 2170 C C . GLY A 1 263 ? 4.380 3.199 -7.747 1.00 93.12 263 GLY A C 1
ATOM 2171 O O . GLY A 1 263 ? 3.258 2.860 -8.138 1.00 93.12 263 GLY A O 1
ATOM 2172 N N . LEU A 1 264 ? 5.295 2.328 -7.321 1.00 95.56 264 LEU A N 1
ATOM 2173 C CA . LEU A 1 264 ? 5.111 0.884 -7.327 1.00 95.56 264 LEU A CA 1
ATOM 2174 C C . LEU A 1 264 ? 3.942 0.403 -6.455 1.00 95.56 264 LEU A C 1
ATOM 2176 O O . LEU A 1 264 ? 3.192 -0.462 -6.898 1.00 95.56 264 LEU A O 1
ATOM 2180 N N . ILE A 1 265 ? 3.701 0.992 -5.274 1.00 97.94 265 ILE A N 1
ATOM 2181 C CA . ILE A 1 265 ? 2.516 0.673 -4.443 1.00 97.94 265 ILE A CA 1
ATOM 2182 C C . ILE A 1 265 ? 1.228 0.858 -5.251 1.00 97.94 265 ILE A C 1
ATOM 2184 O O . ILE A 1 265 ? 0.349 -0.005 -5.232 1.00 97.94 265 ILE A O 1
ATOM 2188 N N . PHE A 1 266 ? 1.107 1.974 -5.977 1.00 97.44 266 PHE A N 1
ATOM 2189 C CA . PHE A 1 266 ? -0.080 2.253 -6.782 1.00 97.44 266 PHE A CA 1
ATOM 2190 C C . PHE A 1 266 ? -0.234 1.255 -7.936 1.00 97.44 266 PHE A C 1
ATOM 2192 O O . PHE A 1 266 ? -1.334 0.744 -8.160 1.00 97.44 266 PHE A O 1
ATOM 2199 N N . LEU A 1 267 ? 0.861 0.938 -8.633 1.00 98.44 267 LEU A N 1
ATOM 2200 C CA . LEU A 1 267 ? 0.858 -0.040 -9.720 1.00 98.44 267 LEU A CA 1
ATOM 2201 C C . LEU A 1 267 ? 0.512 -1.456 -9.245 1.00 98.44 267 LEU A C 1
ATOM 2203 O O . LEU A 1 267 ? -0.375 -2.092 -9.816 1.00 98.44 267 LEU A O 1
ATOM 2207 N N . CYS A 1 268 ? 1.152 -1.935 -8.177 1.00 98.69 268 CYS A N 1
ATOM 2208 C CA . CYS A 1 268 ? 0.822 -3.214 -7.550 1.00 98.69 268 CYS A CA 1
ATOM 2209 C C . CYS A 1 268 ? -0.632 -3.230 -7.069 1.00 98.69 268 CYS A C 1
ATOM 2211 O O . CYS A 1 268 ? -1.316 -4.239 -7.227 1.00 98.69 268 CYS A O 1
ATOM 2213 N N . GLY A 1 269 ? -1.136 -2.101 -6.564 1.00 98.69 269 GLY A N 1
ATOM 2214 C CA . GLY A 1 269 ? -2.533 -1.941 -6.185 1.00 98.69 269 GLY A CA 1
ATOM 2215 C C . GLY A 1 269 ? -3.498 -2.187 -7.341 1.00 98.69 269 GLY A C 1
ATOM 2216 O O . GLY A 1 269 ? -4.418 -2.998 -7.215 1.00 98.69 269 GLY A O 1
ATOM 2217 N N . VAL A 1 270 ? -3.288 -1.532 -8.487 1.00 98.69 270 VAL A N 1
ATOM 2218 C CA . VAL A 1 270 ? -4.182 -1.699 -9.644 1.00 98.69 270 VAL A CA 1
ATOM 2219 C C . VAL A 1 270 ? -4.035 -3.071 -10.307 1.00 98.69 270 VAL A C 1
ATOM 2221 O O . VAL A 1 270 ? -5.044 -3.663 -10.690 1.00 98.69 270 VAL A O 1
ATOM 2224 N N . VAL A 1 271 ? -2.815 -3.615 -10.398 1.00 98.88 271 VAL A N 1
ATOM 2225 C CA . VAL A 1 271 ? -2.569 -4.952 -10.965 1.00 98.88 271 VAL A CA 1
ATOM 2226 C C . VAL A 1 271 ? -3.144 -6.036 -10.058 1.00 98.88 271 VAL A C 1
ATOM 2228 O O . VAL A 1 271 ? -3.903 -6.882 -10.534 1.00 98.88 271 VAL A O 1
ATOM 2231 N N . GLY A 1 272 ? -2.878 -5.986 -8.752 1.00 98.81 272 GLY A N 1
ATOM 2232 C CA . GLY A 1 272 ? -3.422 -6.934 -7.781 1.00 98.81 272 GLY A CA 1
ATOM 2233 C C . GLY A 1 272 ? -4.948 -6.949 -7.794 1.00 98.81 272 GLY A C 1
ATOM 2234 O O . GLY A 1 272 ? -5.562 -8.006 -7.954 1.00 98.81 272 GLY A O 1
ATOM 2235 N N . ALA A 1 273 ? -5.574 -5.773 -7.743 1.00 98.81 273 ALA A N 1
ATOM 2236 C CA . ALA A 1 273 ? -7.027 -5.657 -7.802 1.00 98.81 273 ALA A CA 1
ATOM 2237 C C . ALA A 1 273 ? -7.615 -6.153 -9.128 1.00 98.81 273 ALA A C 1
ATOM 2239 O O . ALA A 1 273 ? -8.680 -6.775 -9.144 1.00 98.81 273 ALA A O 1
ATOM 2240 N N . SER A 1 274 ? -6.914 -5.938 -10.244 1.00 98.81 274 SER A N 1
ATOM 2241 C CA . SER A 1 274 ? -7.339 -6.484 -11.532 1.00 98.81 274 SER A CA 1
ATOM 2242 C C . SER A 1 274 ? -7.337 -8.016 -11.540 1.00 98.81 274 SER A C 1
ATOM 2244 O O . SER A 1 274 ? -8.283 -8.614 -12.050 1.00 98.81 274 SER A O 1
ATOM 2246 N N . CYS A 1 275 ? -6.355 -8.651 -10.889 1.00 98.69 275 CYS A N 1
ATOM 2247 C CA . CYS A 1 275 ? -6.291 -10.105 -10.734 1.00 98.69 275 CYS A CA 1
ATOM 2248 C C . CYS A 1 275 ? -7.436 -10.622 -9.856 1.00 98.69 275 CYS A C 1
ATOM 2250 O O . CYS A 1 275 ? -8.105 -11.588 -10.220 1.00 98.69 275 CYS A O 1
ATOM 2252 N N . GLY A 1 276 ? -7.712 -9.948 -8.735 1.00 98.50 276 GLY A N 1
ATOM 2253 C CA . GLY A 1 276 ? -8.847 -10.268 -7.865 1.00 98.50 276 GLY A CA 1
ATOM 2254 C C . GLY A 1 276 ? -10.184 -10.195 -8.603 1.00 98.50 276 GLY A C 1
ATOM 2255 O O . GLY A 1 276 ? -10.982 -11.134 -8.558 1.00 98.50 276 GLY A O 1
ATOM 2256 N N . LYS A 1 277 ? -10.400 -9.117 -9.368 1.00 98.56 277 LYS A N 1
ATOM 2257 C CA . LYS A 1 277 ? -11.608 -8.945 -10.183 1.00 98.56 277 LYS A CA 1
ATOM 2258 C C . LYS A 1 277 ? -11.699 -9.993 -11.291 1.00 98.56 277 LYS A C 1
ATOM 2260 O O . LYS A 1 277 ? -12.777 -10.548 -11.492 1.00 98.56 277 LYS A O 1
ATOM 2265 N N . ALA A 1 278 ? -10.598 -10.295 -11.978 1.00 98.12 278 ALA A N 1
ATOM 2266 C CA . ALA A 1 278 ? -10.554 -11.354 -12.983 1.00 98.12 278 ALA A CA 1
ATOM 2267 C C . ALA A 1 278 ? -10.945 -12.708 -12.375 1.00 98.12 278 ALA A C 1
ATOM 2269 O O . ALA A 1 278 ? -11.811 -13.389 -12.921 1.00 98.12 278 ALA A O 1
ATOM 2270 N N . LYS A 1 279 ? -10.405 -13.051 -11.197 1.00 97.50 279 LYS A N 1
ATOM 2271 C CA . LYS A 1 279 ? -10.746 -14.285 -10.477 1.00 97.50 279 LYS A CA 1
ATOM 2272 C C . LYS A 1 279 ? -12.223 -14.348 -10.098 1.00 97.50 279 LYS A C 1
ATOM 2274 O O . LYS A 1 279 ? -12.851 -15.375 -10.348 1.00 97.50 279 LYS A O 1
ATOM 2279 N N . ARG A 1 280 ? -12.799 -13.266 -9.554 1.00 96.69 280 ARG A N 1
ATOM 2280 C CA . ARG A 1 280 ? -14.243 -13.192 -9.256 1.00 96.69 280 ARG A CA 1
ATOM 2281 C C . ARG A 1 280 ? -15.082 -13.443 -10.509 1.00 96.69 280 ARG A C 1
ATOM 2283 O O . ARG A 1 280 ? -16.063 -14.176 -10.455 1.00 96.69 280 ARG A O 1
ATOM 2290 N N . LEU A 1 281 ? -14.696 -12.830 -11.627 1.00 96.75 281 LEU A N 1
ATOM 2291 C CA . LEU A 1 281 ? -15.389 -12.948 -12.911 1.00 96.75 281 LEU A CA 1
ATOM 2292 C C . LEU A 1 281 ? -15.053 -14.241 -13.673 1.00 96.75 281 LEU A C 1
ATOM 2294 O O . LEU A 1 281 ? -15.526 -14.410 -14.791 1.00 96.75 281 LEU A O 1
ATOM 2298 N N . ARG A 1 282 ? -14.244 -15.139 -13.089 1.00 96.50 282 ARG A N 1
ATOM 2299 C CA . ARG A 1 282 ? -13.762 -16.382 -13.717 1.00 96.50 282 ARG A CA 1
ATOM 2300 C C . ARG A 1 282 ? -13.070 -16.152 -15.069 1.00 96.50 282 ARG A C 1
ATOM 2302 O O . ARG A 1 282 ? -13.124 -16.994 -15.957 1.00 96.50 282 ARG A O 1
ATOM 2309 N N . LEU A 1 283 ? -12.403 -15.010 -15.218 1.00 96.69 283 LEU A N 1
ATOM 2310 C CA . LEU A 1 283 ? -11.607 -14.673 -16.395 1.00 96.69 283 LEU A CA 1
ATOM 2311 C C . LEU A 1 283 ? -10.178 -15.223 -16.254 1.00 96.69 283 LEU A C 1
ATOM 2313 O O . LEU A 1 283 ? -9.674 -15.327 -15.130 1.00 96.69 283 LEU A O 1
ATOM 2317 N N . PRO A 1 284 ? -9.496 -15.542 -17.369 1.00 96.06 284 PRO A N 1
ATOM 2318 C CA . PRO A 1 284 ? -8.102 -15.961 -17.319 1.00 96.06 284 PRO A CA 1
ATOM 2319 C C . PRO A 1 284 ? -7.208 -14.832 -16.795 1.00 96.06 284 PRO A C 1
ATOM 2321 O O . PRO A 1 284 ? -7.409 -13.658 -17.112 1.00 96.06 284 PRO A O 1
ATOM 2324 N N . ILE A 1 285 ? -6.188 -15.197 -16.019 1.00 97.50 285 ILE A N 1
ATOM 2325 C CA . ILE A 1 285 ? -5.166 -14.260 -15.550 1.00 97.50 285 ILE A CA 1
ATOM 2326 C C . ILE A 1 285 ? -4.103 -14.136 -16.642 1.00 97.50 285 ILE A C 1
ATOM 2328 O O . ILE A 1 285 ? -3.195 -14.954 -16.734 1.00 97.50 285 ILE A O 1
ATOM 2332 N N . ASN A 1 286 ? -4.259 -13.133 -17.505 1.00 96.94 286 ASN A N 1
ATOM 2333 C CA . ASN A 1 286 ? -3.275 -12.786 -18.526 1.00 96.94 286 ASN A CA 1
ATOM 2334 C C . ASN A 1 286 ? -3.199 -11.274 -18.757 1.00 96.94 286 ASN A C 1
ATOM 2336 O O . ASN A 1 286 ? -4.075 -10.518 -18.325 1.00 96.94 286 ASN A O 1
ATOM 2340 N N . ARG A 1 287 ? -2.158 -10.833 -19.464 1.00 98.31 287 ARG A N 1
ATOM 2341 C CA . ARG A 1 287 ? -1.824 -9.426 -19.702 1.00 98.31 287 ARG A CA 1
ATOM 2342 C C . ARG A 1 287 ? -2.961 -8.642 -20.352 1.00 98.31 287 ARG A C 1
ATOM 2344 O O . ARG A 1 287 ? -3.166 -7.480 -20.014 1.00 98.31 287 ARG A O 1
ATOM 2351 N N . TYR A 1 288 ? -3.739 -9.273 -21.232 1.00 98.38 288 TYR A N 1
ATOM 2352 C CA . TYR A 1 288 ? -4.854 -8.623 -21.924 1.00 98.38 288 TYR A CA 1
ATOM 2353 C C . TYR A 1 288 ? -6.054 -8.408 -21.000 1.00 98.38 288 TYR A C 1
ATOM 2355 O O . TYR A 1 288 ? -6.638 -7.323 -20.992 1.00 98.38 288 TYR A O 1
ATOM 2363 N N . VAL A 1 289 ? -6.402 -9.409 -20.185 1.00 98.56 289 VAL A N 1
ATOM 2364 C CA . VAL A 1 289 ? -7.482 -9.297 -19.192 1.00 98.56 289 VAL A CA 1
ATOM 2365 C C . VAL A 1 289 ? -7.109 -8.304 -18.096 1.00 98.56 289 VAL A C 1
ATOM 2367 O O . VAL A 1 289 ? -7.905 -7.416 -17.788 1.00 98.56 289 VAL A O 1
ATOM 2370 N N . ILE A 1 290 ? -5.892 -8.409 -17.554 1.00 98.75 290 ILE A N 1
ATOM 2371 C CA . ILE A 1 290 ? -5.342 -7.486 -16.552 1.00 98.75 290 ILE A CA 1
ATOM 2372 C C . ILE A 1 290 ? -5.408 -6.049 -17.081 1.00 98.75 290 ILE A C 1
ATOM 2374 O O . ILE A 1 290 ? -6.031 -5.189 -16.460 1.00 98.75 290 ILE A O 1
ATOM 2378 N N . SER A 1 291 ? -4.857 -5.801 -18.273 1.00 98.81 291 SER A N 1
ATOM 2379 C CA . SER A 1 291 ? -4.857 -4.481 -18.913 1.00 98.81 291 SER A CA 1
ATOM 2380 C C . SER A 1 291 ? -6.265 -3.920 -19.112 1.00 98.81 291 SER A C 1
ATOM 2382 O O . SER A 1 291 ? -6.527 -2.769 -18.751 1.00 98.81 291 SER A O 1
ATOM 2384 N N . LYS A 1 292 ? -7.198 -4.736 -19.623 1.00 98.75 292 LYS A N 1
ATOM 2385 C CA . LYS A 1 292 ? -8.592 -4.327 -19.830 1.00 98.75 292 LYS A CA 1
ATOM 2386 C C . LYS A 1 292 ? -9.259 -3.923 -18.516 1.00 98.75 292 LYS A C 1
ATOM 2388 O O . LYS A 1 292 ? -9.864 -2.858 -18.442 1.00 98.75 292 LYS A O 1
ATOM 2393 N N . ILE A 1 293 ? -9.114 -4.734 -17.468 1.00 98.69 293 ILE A N 1
ATOM 2394 C CA . ILE A 1 293 ? -9.705 -4.435 -16.159 1.00 98.69 293 ILE A CA 1
ATOM 2395 C C . ILE A 1 293 ? -9.092 -3.170 -15.549 1.00 98.69 293 ILE A C 1
ATOM 2397 O O . ILE A 1 293 ? -9.829 -2.360 -14.987 1.00 98.69 293 ILE A O 1
ATOM 2401 N N . ILE A 1 294 ? -7.773 -2.977 -15.666 1.00 98.69 294 ILE A N 1
ATOM 2402 C CA . ILE A 1 294 ? -7.098 -1.759 -15.194 1.00 98.69 294 ILE A CA 1
ATOM 2403 C C . ILE A 1 294 ? -7.660 -0.534 -15.921 1.00 98.69 294 ILE A C 1
ATOM 2405 O O . ILE A 1 294 ? -8.037 0.434 -15.259 1.00 98.69 294 ILE A O 1
ATOM 2409 N N . LYS A 1 295 ? -7.782 -0.591 -17.252 1.00 98.38 295 LYS A N 1
ATOM 2410 C CA . LYS A 1 295 ? -8.356 0.487 -18.067 1.00 98.38 295 LYS A CA 1
ATOM 2411 C C . LYS A 1 295 ? -9.774 0.842 -17.620 1.00 98.38 295 LYS A C 1
ATOM 2413 O O . LYS A 1 295 ? -10.075 2.014 -17.410 1.00 98.38 295 LYS A O 1
ATOM 2418 N N . ASP A 1 296 ? -10.626 -0.158 -17.412 1.00 97.81 296 ASP A N 1
ATOM 2419 C CA . ASP A 1 296 ? -12.006 0.061 -16.969 1.00 97.81 296 ASP A CA 1
ATOM 2420 C C . ASP A 1 296 ? -12.063 0.664 -15.556 1.00 97.81 296 ASP A C 1
ATOM 2422 O O . ASP A 1 296 ? -12.802 1.615 -15.308 1.00 97.81 296 ASP A O 1
ATOM 2426 N N . MET A 1 297 ? -11.251 0.147 -14.629 1.00 97.19 297 MET A N 1
ATOM 2427 C CA . MET A 1 297 ? -11.193 0.601 -13.235 1.00 97.19 297 MET A CA 1
ATOM 2428 C C . MET A 1 297 ? -10.633 2.021 -13.088 1.00 97.19 297 MET A C 1
ATOM 2430 O O . MET A 1 297 ? -10.994 2.733 -12.151 1.00 97.19 297 MET A O 1
ATOM 2434 N N . THR A 1 298 ? -9.737 2.429 -13.985 1.00 97.38 298 THR A N 1
ATOM 2435 C CA . THR A 1 298 ? -9.031 3.716 -13.915 1.00 97.38 298 THR A CA 1
ATOM 2436 C C . THR A 1 298 ? -9.532 4.740 -14.926 1.00 97.38 298 THR A C 1
ATOM 2438 O O . THR A 1 298 ? -9.017 5.853 -14.968 1.00 97.38 298 THR A O 1
ATOM 2441 N N . LYS A 1 299 ? -10.583 4.425 -15.689 1.00 96.50 299 LYS A N 1
ATOM 2442 C CA . LYS A 1 299 ? -11.175 5.325 -16.683 1.00 96.50 299 LYS A CA 1
ATOM 2443 C C . LYS A 1 299 ? -11.461 6.716 -16.101 1.00 96.50 299 LYS A C 1
ATOM 2445 O O . LYS A 1 299 ? -12.185 6.850 -15.106 1.00 96.50 299 LYS A O 1
ATOM 2450 N N . GLY A 1 300 ? -10.920 7.748 -16.748 1.00 94.81 300 GLY A N 1
ATOM 2451 C CA . GLY A 1 300 ? -11.097 9.155 -16.389 1.00 94.81 300 GLY A CA 1
ATOM 2452 C C . GLY A 1 300 ? -10.241 9.618 -15.207 1.00 94.81 300 GLY A C 1
ATOM 2453 O O . GLY A 1 300 ? -10.491 10.698 -14.677 1.00 94.81 300 GLY A O 1
ATOM 2454 N N . ILE A 1 301 ? -9.275 8.821 -14.736 1.00 94.25 301 ILE A N 1
ATOM 2455 C CA . ILE A 1 301 ? -8.367 9.209 -13.647 1.00 94.25 301 ILE A CA 1
ATOM 2456 C C . ILE A 1 301 ? -7.522 10.431 -14.022 1.00 94.25 301 ILE A C 1
ATOM 2458 O O . ILE A 1 301 ? -7.316 11.292 -13.169 1.00 94.25 301 ILE A O 1
ATOM 2462 N N . VAL A 1 302 ? -7.070 10.546 -15.275 1.00 92.56 302 VAL A N 1
ATOM 2463 C CA . VAL A 1 302 ? -6.264 11.692 -15.721 1.00 92.56 302 VAL A CA 1
ATOM 2464 C C . VAL A 1 302 ? -7.113 12.957 -15.700 1.00 92.56 302 VAL A C 1
ATOM 2466 O O . VAL A 1 302 ? -6.724 13.956 -15.098 1.00 92.56 302 VAL A O 1
ATOM 2469 N N . ASP A 1 303 ? -8.311 12.904 -16.277 1.00 90.81 303 ASP A N 1
ATOM 2470 C CA . ASP A 1 303 ? -9.216 14.053 -16.310 1.00 90.81 303 ASP A CA 1
ATOM 2471 C C . ASP A 1 303 ? -9.629 14.491 -14.900 1.00 90.81 303 ASP A C 1
ATOM 2473 O O . ASP A 1 303 ? -9.519 15.669 -14.554 1.00 90.81 303 ASP A O 1
ATOM 2477 N N . ARG A 1 304 ? -10.045 13.541 -14.052 1.00 89.44 304 ARG A N 1
ATOM 2478 C CA . ARG A 1 304 ? -10.496 13.842 -12.686 1.00 89.44 304 ARG A CA 1
ATOM 2479 C C . ARG A 1 304 ? -9.395 14.429 -11.807 1.00 89.44 304 ARG A C 1
ATOM 2481 O O . ARG A 1 304 ? -9.703 15.280 -10.981 1.00 89.44 304 ARG A O 1
ATOM 2488 N N . GLU A 1 305 ? -8.147 13.985 -11.955 1.00 86.62 305 GLU A N 1
ATOM 2489 C CA . GLU A 1 305 ? -7.080 14.312 -10.993 1.00 86.62 305 GLU A CA 1
ATOM 2490 C C . GLU A 1 305 ? -6.019 15.269 -11.510 1.00 86.62 305 GLU A C 1
ATOM 2492 O O . GLU A 1 305 ? -5.364 15.927 -10.710 1.00 86.62 305 GLU A O 1
ATOM 2497 N N . LEU A 1 306 ? -5.815 15.344 -12.823 1.00 85.31 306 LEU A N 1
ATOM 2498 C CA . LEU A 1 306 ? -4.783 16.192 -13.412 1.00 85.31 306 LEU A CA 1
ATOM 2499 C C . LEU A 1 306 ? -5.368 17.396 -14.154 1.00 85.31 306 LEU A C 1
ATOM 2501 O O . LEU A 1 306 ? -4.733 18.448 -14.182 1.00 85.31 306 LEU A O 1
ATOM 2505 N N . LYS A 1 307 ? -6.578 17.303 -14.723 1.00 81.88 307 LYS A N 1
ATOM 2506 C CA . LYS A 1 307 ? -7.215 18.466 -15.375 1.00 81.88 307 LYS A CA 1
ATOM 2507 C C . LYS A 1 307 ? -7.967 19.364 -14.391 1.00 81.88 307 LYS A C 1
ATOM 2509 O O . LYS A 1 307 ? -7.940 20.577 -14.564 1.00 81.88 307 LYS A O 1
ATOM 2514 N N . ASN A 1 308 ? -8.540 18.798 -13.328 1.00 78.88 308 ASN A N 1
ATOM 2515 C CA . ASN A 1 308 ? -9.306 19.530 -12.309 1.00 78.88 308 ASN A CA 1
ATOM 2516 C C . ASN A 1 308 ? -8.527 19.701 -10.990 1.00 78.88 308 ASN A C 1
ATOM 2518 O O . ASN A 1 308 ? -9.034 19.409 -9.906 1.00 78.88 308 ASN A O 1
ATOM 2522 N N . ILE A 1 309 ? -7.271 20.148 -11.079 1.00 80.25 309 ILE A N 1
ATOM 2523 C CA . ILE A 1 309 ? -6.395 20.311 -9.909 1.00 80.25 309 ILE A CA 1
ATOM 2524 C C . ILE A 1 309 ? -6.901 21.451 -9.016 1.00 80.25 309 ILE A C 1
ATOM 2526 O O . ILE A 1 309 ? -7.047 22.592 -9.454 1.00 80.25 309 ILE A O 1
ATOM 2530 N N . ASN A 1 310 ? -7.094 21.161 -7.728 1.00 78.00 310 ASN A N 1
ATOM 2531 C CA . ASN A 1 310 ? -7.402 22.180 -6.730 1.00 78.00 310 ASN A CA 1
ATOM 2532 C C . ASN A 1 310 ? -6.119 22.906 -6.290 1.00 78.00 310 ASN A C 1
ATOM 2534 O O . ASN A 1 310 ? -5.366 22.406 -5.454 1.00 78.00 310 ASN A O 1
ATOM 2538 N N . LEU A 1 311 ? -5.905 24.111 -6.823 1.00 79.88 311 LEU A N 1
ATOM 2539 C CA . LEU A 1 311 ? -4.726 24.941 -6.544 1.00 79.88 311 LEU A CA 1
ATOM 2540 C C . LEU A 1 311 ? -4.652 25.471 -5.100 1.00 79.88 311 LEU A C 1
ATOM 2542 O O . LEU A 1 311 ? -3.596 25.936 -4.684 1.00 79.88 311 LEU A O 1
ATOM 2546 N N . ASN A 1 312 ? -5.730 25.358 -4.316 1.00 78.19 312 ASN A N 1
ATOM 2547 C CA . ASN A 1 312 ? -5.745 25.760 -2.906 1.00 78.19 312 ASN A CA 1
ATOM 2548 C C . ASN A 1 312 ? -5.163 24.683 -1.972 1.00 78.19 312 ASN A C 1
ATOM 2550 O O . ASN A 1 312 ? -5.091 24.888 -0.762 1.00 78.19 312 ASN A O 1
ATOM 2554 N N . LYS A 1 313 ? -4.767 23.520 -2.507 1.00 79.25 313 LYS A N 1
ATOM 2555 C CA . LYS A 1 313 ? -4.118 22.439 -1.756 1.00 79.25 313 LYS A CA 1
ATOM 2556 C C . LYS A 1 313 ? -2.647 22.309 -2.141 1.00 79.25 313 LYS A C 1
ATOM 2558 O O . LYS A 1 313 ? -2.228 22.673 -3.237 1.00 79.25 313 LYS A O 1
ATOM 2563 N N . LYS A 1 314 ? -1.855 21.724 -1.237 1.00 79.88 314 LYS A N 1
ATOM 2564 C CA . LYS A 1 314 ? -0.469 21.348 -1.529 1.00 79.88 314 LYS A CA 1
ATOM 2565 C C . LYS A 1 314 ? -0.454 20.312 -2.656 1.00 79.88 314 LYS A C 1
ATOM 2567 O O . LYS A 1 314 ? -0.920 19.192 -2.470 1.00 79.88 314 LYS A O 1
ATOM 2572 N N . LEU A 1 315 ? 0.096 20.701 -3.803 1.00 81.62 315 LEU A N 1
ATOM 2573 C CA . LEU A 1 315 ? 0.160 19.851 -4.987 1.00 81.62 315 LEU A CA 1
ATOM 2574 C C . LEU A 1 315 ? 1.162 18.708 -4.808 1.00 81.62 315 LEU A C 1
ATOM 2576 O O . LEU A 1 315 ? 2.283 18.905 -4.328 1.00 81.62 315 LEU A O 1
ATOM 2580 N N . SER A 1 316 ? 0.782 17.524 -5.272 1.00 81.81 316 SER A N 1
ATOM 2581 C CA . SER A 1 316 ? 1.693 16.401 -5.463 1.00 81.81 316 SER A CA 1
ATOM 2582 C C . SER A 1 316 ? 2.713 16.696 -6.568 1.00 81.81 316 SER A C 1
ATOM 2584 O O . SER A 1 316 ? 2.498 17.529 -7.455 1.00 81.81 316 SER A O 1
ATOM 2586 N N . ASN A 1 317 ? 3.833 15.967 -6.556 1.00 80.62 317 ASN A N 1
ATOM 2587 C CA . ASN A 1 317 ? 4.846 16.080 -7.610 1.00 80.62 317 ASN A CA 1
ATOM 2588 C C . ASN A 1 317 ? 4.248 15.811 -9.001 1.00 80.62 317 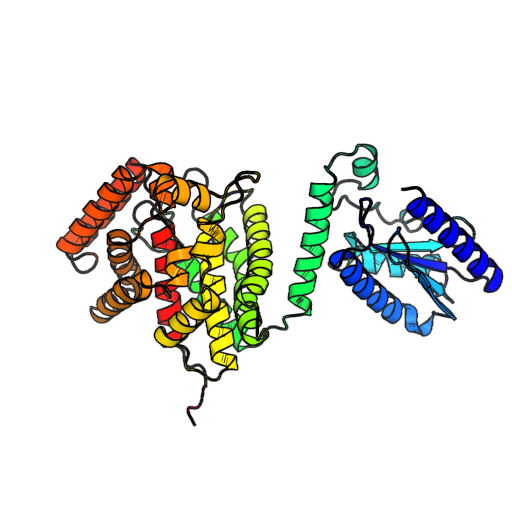ASN A C 1
ATOM 2590 O O . ASN A 1 317 ? 4.557 16.534 -9.943 1.00 80.62 317 ASN A O 1
ATOM 2594 N N . GLY A 1 318 ? 3.350 14.827 -9.120 1.00 81.69 318 GLY A N 1
ATOM 2595 C CA . GLY A 1 318 ? 2.679 14.511 -10.384 1.00 81.69 318 GLY A CA 1
ATOM 2596 C C . GLY A 1 318 ? 1.800 15.654 -10.901 1.00 81.69 318 GLY A C 1
ATOM 2597 O O . GLY A 1 318 ? 1.889 16.001 -12.072 1.00 81.69 318 GLY A O 1
ATOM 2598 N N . GLU A 1 319 ? 1.010 16.292 -10.032 1.00 84.81 319 GLU A N 1
ATOM 2599 C CA . GLU A 1 319 ? 0.168 17.442 -10.410 1.00 84.81 319 GLU A CA 1
ATOM 2600 C C . GLU A 1 319 ? 1.013 18.635 -10.868 1.00 84.81 319 GLU A C 1
ATOM 2602 O O . GLU A 1 319 ? 0.738 19.241 -11.902 1.00 84.81 319 GLU A O 1
ATOM 2607 N N . ARG A 1 320 ? 2.104 18.933 -10.149 1.00 85.00 320 ARG A N 1
ATOM 2608 C CA . ARG A 1 320 ? 3.052 19.984 -10.546 1.00 85.00 320 ARG A CA 1
ATOM 2609 C C . ARG A 1 320 ? 3.669 19.726 -11.919 1.00 85.00 320 ARG A C 1
ATOM 2611 O O . ARG A 1 320 ? 3.789 20.650 -12.721 1.00 85.00 320 ARG A O 1
ATOM 2618 N N . LEU A 1 321 ? 4.093 18.490 -12.179 1.00 85.12 321 LEU A N 1
ATOM 2619 C CA . LEU A 1 321 ? 4.702 18.113 -13.455 1.00 85.12 321 LEU A CA 1
ATOM 2620 C C . LEU A 1 321 ? 3.688 18.144 -14.596 1.00 85.12 321 LEU A C 1
ATOM 2622 O O . LEU A 1 321 ? 4.028 18.610 -15.682 1.00 85.12 321 LEU A O 1
ATOM 2626 N N . TYR A 1 322 ? 2.445 17.735 -14.347 1.00 88.19 322 TYR A N 1
ATOM 2627 C CA . TYR A 1 322 ? 1.377 17.842 -15.333 1.00 88.19 322 TYR A CA 1
ATOM 2628 C C . TYR A 1 322 ? 1.078 19.302 -15.696 1.00 88.19 322 TYR A C 1
ATOM 2630 O O . TYR A 1 322 ? 0.988 19.632 -16.877 1.00 88.19 322 TYR A O 1
ATOM 2638 N N . LEU A 1 323 ? 0.991 20.206 -14.712 1.00 85.94 323 LEU A N 1
ATOM 2639 C CA . LEU A 1 323 ? 0.793 21.637 -14.977 1.00 85.94 323 LEU A CA 1
ATOM 2640 C C . LEU A 1 323 ? 1.936 22.238 -15.804 1.00 85.94 323 LEU A C 1
ATOM 2642 O O . LEU A 1 323 ? 1.686 23.063 -16.678 1.00 85.94 323 LEU A O 1
ATOM 2646 N N . LYS A 1 324 ? 3.179 21.814 -15.545 1.00 86.25 324 LYS A N 1
ATOM 2647 C CA . LYS A 1 324 ? 4.369 22.366 -16.202 1.00 86.25 324 LYS A CA 1
ATOM 2648 C C . LYS A 1 324 ? 4.645 21.774 -17.588 1.00 86.25 324 LYS A C 1
ATOM 2650 O O . LYS A 1 324 ? 5.061 22.507 -18.477 1.00 86.25 324 LYS A O 1
ATOM 2655 N N . TYR A 1 325 ? 4.454 20.468 -17.765 1.00 85.38 325 TYR A N 1
ATOM 2656 C CA . TYR A 1 325 ? 4.916 19.731 -18.950 1.00 85.38 325 TYR A CA 1
ATOM 2657 C C . TYR A 1 325 ? 3.829 18.900 -19.641 1.00 85.38 325 TYR A C 1
ATOM 2659 O O . TYR A 1 325 ? 4.120 18.265 -20.646 1.00 85.38 325 TYR A O 1
ATOM 2667 N N . ARG A 1 326 ? 2.595 18.871 -19.114 1.00 88.06 326 ARG A N 1
ATOM 2668 C CA . ARG A 1 326 ? 1.486 18.019 -19.596 1.00 88.06 326 ARG A CA 1
ATOM 2669 C C . ARG A 1 326 ? 1.780 16.513 -19.571 1.00 88.06 326 ARG A C 1
ATOM 2671 O O . ARG A 1 326 ? 1.099 15.742 -20.233 1.00 88.06 326 ARG A O 1
ATOM 2678 N N . VAL A 1 327 ? 2.740 16.096 -18.745 1.00 87.00 327 VAL A N 1
ATOM 2679 C CA . VAL A 1 327 ? 3.080 14.684 -18.528 1.00 87.00 327 VAL A CA 1
ATOM 2680 C C . VAL A 1 327 ? 2.109 14.067 -17.525 1.00 87.00 327 VAL A C 1
ATOM 2682 O O . VAL A 1 327 ? 2.002 14.522 -16.386 1.00 87.00 327 VAL A O 1
ATOM 2685 N N . GLU A 1 328 ? 1.405 13.020 -17.946 1.00 90.25 328 GLU A N 1
ATOM 2686 C CA . GLU A 1 328 ? 0.396 12.319 -17.136 1.00 90.25 328 GLU A CA 1
ATOM 2687 C C . GLU A 1 328 ? 1.011 11.301 -16.159 1.00 90.25 328 GLU A C 1
ATOM 2689 O O . GLU A 1 328 ? 0.396 10.937 -15.150 1.00 90.25 328 GLU A O 1
ATOM 2694 N N . GLY A 1 329 ? 2.227 10.832 -16.458 1.00 90.50 329 GLY A N 1
ATOM 2695 C CA . GLY A 1 329 ? 2.955 9.838 -15.672 1.00 90.50 329 GLY A CA 1
ATOM 2696 C C . GLY A 1 329 ? 2.173 8.533 -15.488 1.00 90.50 329 GLY A C 1
ATOM 2697 O O . GLY A 1 329 ? 1.452 8.078 -16.378 1.00 90.50 329 GLY A O 1
ATOM 2698 N N . ILE A 1 330 ? 2.284 7.946 -14.292 1.00 91.94 330 ILE A N 1
ATOM 2699 C CA . ILE A 1 330 ? 1.689 6.641 -13.969 1.00 91.94 330 ILE A CA 1
ATOM 2700 C C . ILE A 1 330 ? 0.163 6.600 -14.148 1.00 91.94 330 ILE A C 1
ATOM 2702 O O . ILE A 1 330 ? -0.394 5.556 -14.477 1.00 91.94 330 ILE A O 1
ATOM 2706 N N . ARG A 1 331 ? -0.523 7.737 -13.963 1.00 93.12 331 ARG A N 1
ATOM 2707 C CA . ARG A 1 331 ? -1.980 7.840 -14.144 1.00 93.12 331 ARG A CA 1
ATOM 2708 C C . ARG A 1 331 ? -2.371 7.593 -15.597 1.00 93.12 331 ARG A C 1
ATOM 2710 O O . ARG A 1 331 ? -3.315 6.852 -15.847 1.00 93.12 331 ARG A O 1
ATOM 2717 N N . GLY A 1 332 ? -1.614 8.164 -16.533 1.00 94.88 332 GLY A N 1
ATOM 2718 C CA . GLY A 1 332 ? -1.815 7.938 -17.961 1.00 94.88 332 GLY A CA 1
ATOM 2719 C C . GLY A 1 332 ? -1.499 6.499 -18.374 1.00 94.88 332 GLY A C 1
ATOM 2720 O O . GLY A 1 332 ? -2.235 5.911 -19.164 1.00 94.88 332 GLY A O 1
ATOM 2721 N N . GLU A 1 333 ? -0.445 5.898 -17.805 1.00 96.62 333 GLU A N 1
ATOM 2722 C CA . GLU A 1 333 ? -0.126 4.482 -18.039 1.00 96.62 333 GLU A CA 1
ATOM 2723 C C . GLU A 1 333 ? -1.291 3.571 -17.636 1.00 96.62 333 GLU A C 1
ATOM 2725 O O . GLU A 1 333 ? -1.751 2.778 -18.457 1.00 96.62 333 GLU A O 1
ATOM 2730 N N . VAL A 1 334 ? -1.818 3.701 -16.413 1.00 97.62 334 VAL A N 1
ATOM 2731 C CA . VAL A 1 334 ? -2.916 2.833 -15.951 1.00 97.62 334 VAL A CA 1
ATOM 2732 C C . VAL A 1 334 ? -4.222 3.110 -16.695 1.00 97.62 334 VAL A C 1
ATOM 2734 O O . VAL A 1 334 ? -4.885 2.162 -17.103 1.00 97.62 334 VAL A O 1
ATOM 2737 N N . GLU A 1 335 ? -4.552 4.372 -16.990 1.00 97.81 335 GLU A N 1
ATOM 2738 C CA . GLU A 1 335 ? -5.765 4.714 -17.750 1.00 97.81 335 GLU A CA 1
ATOM 2739 C C . GLU A 1 335 ? -5.764 4.095 -19.154 1.00 97.81 335 GLU A C 1
ATOM 2741 O O . GLU A 1 335 ? -6.811 3.728 -19.688 1.00 97.81 335 GLU A O 1
ATOM 2746 N N . ARG A 1 336 ? -4.579 3.922 -19.749 1.00 97.94 336 ARG A N 1
ATOM 2747 C CA . ARG A 1 336 ? -4.394 3.248 -21.041 1.00 97.94 336 ARG A CA 1
ATOM 2748 C C . ARG A 1 336 ? -4.178 1.737 -20.934 1.00 97.94 336 ARG A C 1
ATOM 2750 O O . ARG A 1 336 ? -4.043 1.091 -21.972 1.00 97.94 336 ARG A O 1
ATOM 2757 N N . GLY A 1 337 ? -4.169 1.166 -19.730 1.00 98.19 337 GLY A N 1
ATOM 2758 C CA . GLY A 1 337 ? -3.967 -0.266 -19.505 1.00 98.19 337 GLY A CA 1
ATOM 2759 C C . GLY A 1 337 ? -2.507 -0.719 -19.629 1.00 98.19 337 GLY A C 1
ATOM 2760 O O . GLY A 1 337 ? -2.255 -1.808 -20.138 1.00 98.19 337 GLY A O 1
ATOM 2761 N N . LEU A 1 338 ? -1.555 0.098 -19.169 1.00 98.44 338 LEU A N 1
ATOM 2762 C CA . LEU A 1 338 ? -0.110 -0.181 -19.122 1.00 98.44 338 LEU A CA 1
ATOM 2763 C C . LEU A 1 338 ? 0.532 -0.437 -20.503 1.00 98.44 338 LEU A C 1
ATOM 2765 O O . LEU A 1 338 ? 1.192 -1.462 -20.707 1.00 98.44 338 LEU A O 1
ATOM 2769 N N . PRO A 1 339 ? 0.368 0.475 -21.481 1.00 98.12 339 PRO A N 1
ATOM 2770 C CA . PRO A 1 339 ? 0.881 0.277 -22.834 1.00 98.12 339 PRO A CA 1
ATOM 2771 C C . PRO A 1 339 ? 2.400 0.093 -22.877 1.00 98.12 339 PRO A C 1
ATOM 2773 O O . PRO A 1 339 ? 2.881 -0.654 -23.729 1.00 98.12 339 PRO A O 1
ATOM 2776 N N . THR A 1 340 ? 3.155 0.734 -21.979 1.00 98.38 340 THR A N 1
ATOM 2777 C CA . THR A 1 340 ? 4.616 0.607 -21.963 1.00 98.38 340 THR A CA 1
ATOM 2778 C C . THR A 1 340 ? 5.048 -0.809 -21.573 1.00 98.38 340 THR A C 1
ATOM 2780 O O . THR A 1 340 ? 5.923 -1.388 -22.218 1.00 98.38 340 THR A O 1
ATOM 2783 N N . VAL A 1 341 ? 4.367 -1.413 -20.594 1.00 98.56 341 VAL A N 1
ATOM 2784 C CA . VAL A 1 341 ? 4.596 -2.810 -20.194 1.00 98.56 341 VAL A CA 1
ATOM 2785 C C . VAL A 1 341 ? 4.225 -3.765 -21.326 1.00 98.56 341 VAL A C 1
ATOM 2787 O O . VAL A 1 341 ? 5.011 -4.639 -21.671 1.00 98.56 341 VAL A O 1
ATOM 2790 N N . LEU A 1 342 ? 3.057 -3.587 -21.950 1.00 98.56 342 LEU A N 1
ATOM 2791 C CA . LEU A 1 342 ? 2.575 -4.514 -22.980 1.00 98.56 342 LEU A CA 1
ATOM 2792 C C . LEU A 1 342 ? 3.369 -4.461 -24.290 1.00 98.56 342 LEU A C 1
ATOM 2794 O O . LEU A 1 342 ? 3.490 -5.482 -24.961 1.00 98.56 342 LEU A O 1
ATOM 2798 N N . LYS A 1 343 ? 3.853 -3.279 -24.688 1.00 98.50 343 LYS A N 1
ATOM 2799 C CA . LYS A 1 343 ? 4.510 -3.075 -25.991 1.00 98.50 343 LYS A CA 1
ATOM 2800 C C . LYS A 1 343 ? 6.028 -3.171 -25.933 1.00 98.50 343 LYS A C 1
ATOM 2802 O O . LYS A 1 343 ? 6.637 -3.463 -26.956 1.00 98.50 343 LYS A O 1
ATOM 2807 N N . TYR A 1 344 ? 6.624 -2.886 -24.778 1.00 98.50 344 TYR A N 1
ATOM 2808 C CA . TYR A 1 344 ? 8.076 -2.823 -24.633 1.00 98.50 344 TYR A CA 1
ATOM 2809 C C . TYR A 1 344 ? 8.550 -3.739 -23.506 1.00 98.50 344 TYR A C 1
ATOM 2811 O O . TYR A 1 344 ? 9.340 -4.636 -23.762 1.00 98.50 344 TYR A O 1
ATOM 2819 N N . GLY A 1 345 ? 8.014 -3.605 -22.293 1.00 98.31 345 GLY A N 1
ATOM 2820 C CA . GLY A 1 345 ? 8.470 -4.419 -21.163 1.00 98.31 345 GLY A CA 1
ATOM 2821 C C . GLY A 1 345 ? 8.389 -5.929 -21.423 1.00 98.31 345 GLY A C 1
ATOM 2822 O O . GLY A 1 345 ? 9.407 -6.612 -21.523 1.00 98.31 345 GLY A O 1
ATOM 2823 N N . LEU A 1 346 ? 7.172 -6.461 -21.554 1.00 98.62 346 LEU A N 1
ATOM 2824 C CA . LEU A 1 346 ? 6.942 -7.901 -21.697 1.00 98.62 346 LEU A CA 1
ATOM 2825 C C . LEU A 1 346 ? 7.586 -8.486 -22.961 1.00 98.62 346 LEU A C 1
ATOM 2827 O O . LEU A 1 346 ? 8.321 -9.460 -22.817 1.00 98.62 346 LEU A O 1
ATOM 2831 N N . PRO A 1 347 ? 7.397 -7.913 -24.171 1.00 98.62 347 PRO A N 1
ATOM 2832 C CA . PRO A 1 347 ? 7.958 -8.512 -25.378 1.00 98.62 347 PRO A CA 1
ATOM 2833 C C . PRO A 1 347 ? 9.484 -8.625 -25.340 1.00 98.62 347 PRO A C 1
ATOM 2835 O O . PRO A 1 347 ? 10.016 -9.672 -25.695 1.00 98.62 347 PRO A O 1
ATOM 2838 N N . PHE A 1 348 ? 10.191 -7.590 -24.869 1.00 98.56 348 PHE A N 1
ATOM 2839 C CA . PHE A 1 348 ? 11.657 -7.613 -24.815 1.00 98.56 348 PHE A CA 1
ATOM 2840 C C . PHE A 1 348 ? 12.196 -8.431 -23.638 1.00 98.56 348 PHE A C 1
ATOM 2842 O O . PHE A 1 348 ? 13.282 -8.998 -23.740 1.00 98.56 348 PHE A O 1
ATOM 2849 N N . PHE A 1 349 ? 11.436 -8.555 -22.546 1.00 98.62 349 PHE A N 1
ATOM 2850 C CA . PHE A 1 349 ? 11.750 -9.501 -21.477 1.00 98.62 349 PHE A CA 1
ATOM 2851 C C . PHE A 1 349 ? 11.654 -10.957 -21.965 1.00 98.62 349 PHE A C 1
ATOM 2853 O O . PHE A 1 349 ? 12.575 -11.746 -21.763 1.00 98.62 349 PHE A O 1
ATOM 2860 N N . GLU A 1 350 ? 10.561 -11.312 -22.644 1.00 98.62 350 GLU A N 1
ATOM 2861 C CA . GLU A 1 350 ? 10.324 -12.665 -23.165 1.00 98.62 350 GLU A CA 1
ATOM 2862 C C . GLU A 1 350 ? 11.298 -13.037 -24.287 1.00 98.62 350 GLU A C 1
ATOM 2864 O O . GLU A 1 350 ? 11.832 -14.146 -24.301 1.00 98.62 350 GLU A O 1
ATOM 2869 N N . ASP A 1 351 ? 11.574 -12.102 -25.196 1.00 98.50 351 ASP A N 1
ATOM 2870 C CA . ASP A 1 351 ? 12.567 -12.259 -26.258 1.00 98.50 351 ASP A CA 1
ATOM 2871 C C . ASP A 1 351 ? 13.973 -12.510 -25.683 1.00 98.50 351 ASP A C 1
ATOM 2873 O O . ASP A 1 351 ? 14.657 -13.451 -26.098 1.00 98.50 351 ASP A O 1
ATOM 2877 N N . ALA A 1 352 ? 14.387 -11.743 -24.669 1.00 98.38 352 ALA A N 1
ATOM 2878 C CA . ALA A 1 352 ? 15.654 -11.957 -23.974 1.00 98.38 352 ALA A CA 1
ATOM 2879 C C . ALA A 1 352 ? 15.736 -13.351 -23.328 1.00 98.38 352 ALA A C 1
ATOM 2881 O O . ALA A 1 352 ? 16.709 -14.070 -23.567 1.00 98.38 352 ALA A O 1
ATOM 2882 N N . LEU A 1 353 ? 14.697 -13.772 -22.598 1.00 98.38 353 LEU A N 1
ATOM 2883 C CA . LEU A 1 353 ? 14.633 -15.112 -22.005 1.00 98.38 353 LEU 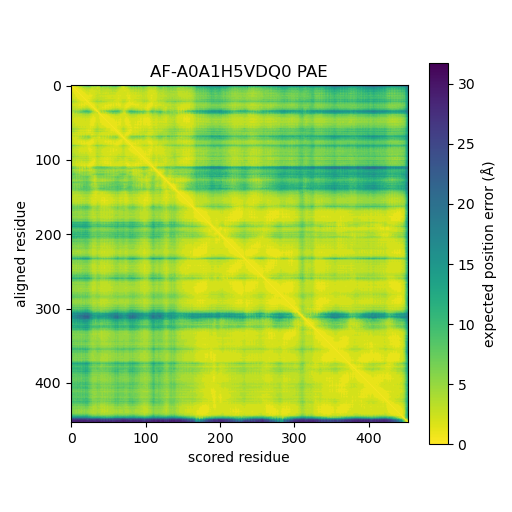A CA 1
ATOM 2884 C C . LEU A 1 353 ? 14.720 -16.212 -23.068 1.00 98.38 353 LEU A C 1
ATOM 2886 O O . LEU A 1 353 ? 15.475 -17.168 -22.910 1.00 98.38 353 LEU A O 1
ATOM 2890 N N . SER A 1 354 ? 13.984 -16.068 -24.175 1.00 98.06 354 SER A N 1
ATOM 2891 C CA . SER A 1 354 ? 14.012 -17.036 -25.282 1.00 98.06 354 SER A CA 1
ATOM 2892 C C . SER A 1 354 ? 15.378 -17.113 -25.972 1.00 98.06 354 SER A C 1
ATOM 2894 O O . SER A 1 354 ? 15.742 -18.153 -26.512 1.00 98.06 354 SER A O 1
ATOM 2896 N N . SER A 1 355 ? 16.164 -16.035 -25.887 1.00 97.50 355 SER A N 1
ATOM 2897 C CA . SER A 1 355 ? 17.548 -15.963 -26.366 1.00 97.50 355 SER A CA 1
ATOM 2898 C C . SER A 1 355 ? 18.564 -16.546 -25.366 1.00 97.50 355 SER A C 1
ATOM 2900 O O . SER A 1 355 ? 19.767 -16.439 -25.592 1.00 97.50 355 SER A O 1
ATOM 2902 N N . GLY A 1 356 ? 18.108 -17.140 -24.257 1.00 98.12 356 GLY A N 1
ATOM 2903 C CA . GLY A 1 356 ? 18.954 -17.799 -23.258 1.00 98.12 356 GLY A CA 1
ATOM 2904 C C . GLY A 1 356 ? 19.550 -16.871 -22.197 1.00 98.12 356 GLY A C 1
ATOM 2905 O O . GLY A 1 356 ? 20.445 -17.289 -21.463 1.00 98.12 356 GLY A O 1
ATOM 2906 N N . LEU A 1 357 ? 19.088 -15.619 -22.094 1.00 98.38 357 LEU A N 1
ATOM 2907 C CA . LEU A 1 357 ? 19.540 -14.715 -21.035 1.00 98.38 357 LEU A CA 1
ATOM 2908 C C . LEU A 1 357 ? 18.986 -15.152 -19.671 1.00 98.38 357 LEU A C 1
ATOM 2910 O O . LEU A 1 357 ? 17.897 -15.715 -19.560 1.00 98.38 357 LEU A O 1
ATOM 2914 N N . SER A 1 358 ? 19.733 -14.836 -18.610 1.00 98.06 358 SER A N 1
ATOM 2915 C CA . SER A 1 358 ? 19.256 -14.995 -17.233 1.00 98.06 358 SER A CA 1
ATOM 2916 C C . SER A 1 358 ? 18.049 -14.086 -16.954 1.00 98.06 358 SER A C 1
ATOM 2918 O O . SER A 1 358 ? 17.783 -13.140 -17.701 1.00 98.06 358 SER A O 1
ATOM 2920 N N . ILE A 1 359 ? 17.329 -14.327 -15.850 1.00 96.88 359 ILE A N 1
ATOM 2921 C CA . ILE A 1 359 ? 16.234 -13.438 -15.417 1.00 96.88 359 ILE A CA 1
ATOM 2922 C C . ILE A 1 359 ? 16.751 -12.010 -15.235 1.00 96.88 359 ILE A C 1
ATOM 2924 O O . ILE A 1 359 ? 16.159 -11.085 -15.781 1.00 96.88 359 ILE A O 1
ATOM 2928 N N . ASN A 1 360 ? 17.878 -11.840 -14.535 1.00 97.62 360 ASN A N 1
ATOM 2929 C CA . ASN A 1 360 ? 18.499 -10.532 -14.335 1.00 97.62 360 ASN A CA 1
ATOM 2930 C C . ASN A 1 360 ? 18.799 -9.842 -15.672 1.00 97.62 360 ASN A C 1
ATOM 2932 O O . ASN A 1 360 ? 18.344 -8.729 -15.912 1.00 97.62 360 ASN A O 1
ATOM 2936 N N . ASP A 1 361 ? 19.500 -10.522 -16.580 1.00 98.31 361 ASP A N 1
ATOM 2937 C CA . ASP A 1 361 ? 19.880 -9.922 -17.861 1.00 98.31 361 ASP A CA 1
ATOM 2938 C C . ASP A 1 361 ? 18.660 -9.600 -18.727 1.00 98.31 361 ASP A C 1
ATOM 2940 O O . ASP A 1 361 ? 18.662 -8.609 -19.453 1.00 98.31 361 ASP A O 1
ATOM 2944 N N . SER A 1 362 ? 17.601 -10.403 -18.629 1.00 98.50 362 SER A N 1
ATOM 2945 C CA . SER A 1 362 ? 16.339 -10.155 -19.326 1.00 98.50 362 SER A CA 1
ATOM 2946 C C . SER A 1 362 ? 15.596 -8.954 -18.741 1.00 98.50 362 SER A C 1
ATOM 2948 O O . SER A 1 362 ? 15.048 -8.152 -19.499 1.00 98.50 362 SER A O 1
ATOM 2950 N N . LEU A 1 363 ? 15.614 -8.779 -17.413 1.00 98.44 363 LEU A N 1
ATOM 2951 C CA . LEU A 1 363 ? 15.075 -7.591 -16.745 1.00 98.44 363 LEU A CA 1
ATOM 2952 C C . LEU A 1 363 ? 15.828 -6.340 -17.192 1.00 98.44 363 LEU A C 1
ATOM 2954 O O . LEU A 1 363 ? 15.198 -5.372 -17.610 1.00 98.44 363 LEU A O 1
ATOM 2958 N N . ILE A 1 364 ? 17.162 -6.375 -17.197 1.00 98.44 364 ILE A N 1
ATOM 2959 C CA . ILE A 1 364 ? 17.961 -5.244 -17.674 1.00 98.44 364 ILE A CA 1
ATOM 2960 C C . ILE A 1 364 ? 17.690 -4.977 -19.153 1.00 98.44 364 ILE A C 1
ATOM 2962 O O . ILE A 1 364 ? 17.472 -3.827 -19.522 1.00 98.44 364 ILE A O 1
ATOM 2966 N N . HIS A 1 365 ? 17.621 -6.012 -19.996 1.00 98.56 365 HIS A N 1
ATOM 2967 C CA . HIS A 1 365 ? 17.286 -5.856 -21.413 1.00 98.56 365 HIS A CA 1
ATOM 2968 C C . HIS A 1 365 ? 15.951 -5.120 -21.588 1.00 98.56 365 HIS A C 1
ATOM 2970 O O . HIS A 1 365 ? 15.905 -4.084 -22.246 1.00 98.56 365 HIS A O 1
ATOM 2976 N N . SER A 1 366 ? 14.896 -5.604 -20.932 1.00 98.50 366 SER A N 1
ATOM 2977 C CA . SER A 1 366 ? 13.565 -4.989 -20.911 1.00 98.50 366 SER A CA 1
ATOM 2978 C C . SER A 1 366 ? 13.585 -3.544 -20.399 1.00 98.50 366 SER A C 1
ATOM 2980 O O . SER A 1 366 ? 12.996 -2.654 -21.021 1.00 98.50 366 SER A O 1
ATOM 2982 N N . LEU A 1 367 ? 14.321 -3.277 -19.314 1.00 98.56 367 LEU A N 1
ATOM 2983 C CA . LEU A 1 367 ? 14.446 -1.950 -18.715 1.00 98.56 367 LEU A CA 1
ATOM 2984 C C . LEU A 1 367 ? 14.945 -0.920 -19.731 1.00 98.56 367 LEU A C 1
ATOM 2986 O O . LEU A 1 367 ? 14.387 0.172 -19.805 1.00 98.56 367 LEU A O 1
ATOM 2990 N N . ILE A 1 368 ? 15.939 -1.261 -20.558 1.00 98.56 368 ILE A N 1
ATOM 2991 C CA . ILE A 1 368 ? 16.455 -0.341 -21.583 1.00 98.56 368 ILE A CA 1
ATOM 2992 C C . ILE A 1 368 ? 15.354 0.052 -22.579 1.00 98.56 368 ILE A C 1
ATOM 2994 O O . ILE A 1 368 ? 15.202 1.233 -22.911 1.00 98.56 368 ILE A O 1
ATOM 2998 N N . TYR A 1 369 ? 14.536 -0.905 -23.021 1.00 98.56 369 TYR A N 1
ATOM 2999 C CA . TYR A 1 369 ? 13.422 -0.614 -23.925 1.00 98.56 369 TYR A CA 1
ATOM 3000 C C . TYR A 1 369 ? 12.343 0.237 -23.257 1.00 98.56 369 TYR A C 1
ATOM 3002 O O . TYR A 1 369 ? 11.847 1.172 -23.889 1.00 98.56 369 TYR A O 1
ATOM 3010 N N . ILE A 1 370 ? 12.028 -0.008 -21.983 1.00 98.50 370 ILE A N 1
ATOM 3011 C CA . ILE A 1 370 ? 11.113 0.839 -21.203 1.00 98.50 370 ILE A CA 1
ATOM 3012 C C . ILE A 1 370 ? 11.663 2.272 -21.109 1.00 98.50 370 ILE A C 1
ATOM 3014 O O . ILE A 1 370 ? 10.953 3.225 -21.449 1.00 98.50 370 ILE A O 1
ATOM 3018 N N . ILE A 1 371 ? 12.938 2.435 -20.731 1.00 98.38 371 ILE A N 1
ATOM 3019 C CA . ILE A 1 371 ? 13.615 3.737 -20.614 1.00 98.38 371 ILE A CA 1
ATOM 3020 C C . ILE A 1 371 ? 13.557 4.508 -21.940 1.00 98.38 371 ILE A C 1
ATOM 3022 O O . ILE A 1 371 ? 13.322 5.717 -21.941 1.00 98.38 371 ILE A O 1
ATOM 3026 N N . SER A 1 372 ? 13.701 3.827 -23.082 1.00 97.88 372 SER A N 1
ATOM 3027 C CA . SER A 1 372 ? 13.654 4.471 -24.404 1.00 97.88 372 SER A CA 1
ATOM 3028 C C . SER A 1 372 ? 12.302 5.130 -24.732 1.00 97.88 372 SER A C 1
ATOM 3030 O O . SER A 1 372 ? 12.227 5.980 -25.626 1.00 97.88 372 SER A O 1
ATOM 3032 N N . LYS A 1 373 ? 11.222 4.772 -24.019 1.00 96.25 373 LYS A N 1
ATOM 3033 C CA . LYS A 1 373 ? 9.846 5.202 -24.324 1.00 96.25 373 LYS A CA 1
ATOM 3034 C C . LYS A 1 373 ? 9.209 6.044 -23.233 1.00 96.25 373 LYS A C 1
ATOM 3036 O O . LYS A 1 373 ? 8.558 7.037 -23.562 1.00 96.25 373 LYS A O 1
ATOM 3041 N N . VAL A 1 374 ? 9.418 5.695 -21.968 1.00 93.31 374 VAL A N 1
ATOM 3042 C CA . VAL A 1 374 ? 8.693 6.291 -20.841 1.00 93.31 374 VAL A CA 1
ATOM 3043 C C . VAL A 1 374 ? 8.942 7.799 -20.701 1.00 93.31 374 VAL A C 1
ATOM 3045 O O . VAL A 1 374 ? 10.032 8.310 -20.964 1.00 93.31 374 VAL A O 1
ATOM 3048 N N . GLU A 1 375 ? 7.916 8.531 -20.278 1.00 89.31 375 GLU A N 1
ATOM 3049 C CA . GLU A 1 375 ? 8.046 9.903 -19.783 1.00 89.31 375 GLU A CA 1
ATOM 3050 C C . GLU A 1 375 ? 8.225 9.864 -18.265 1.00 89.31 375 GLU A C 1
ATOM 3052 O O . GLU A 1 375 ? 7.267 9.912 -17.494 1.00 89.31 375 GLU A O 1
ATOM 3057 N N . ASP A 1 376 ? 9.474 9.700 -17.834 1.00 92.31 376 ASP A N 1
ATOM 3058 C CA . ASP A 1 376 ? 9.791 9.458 -16.431 1.00 92.31 376 ASP A CA 1
ATOM 3059 C C . ASP A 1 376 ? 9.641 10.727 -15.574 1.00 92.31 376 ASP A C 1
ATOM 3061 O O . ASP A 1 376 ? 10.403 11.691 -15.689 1.00 92.31 376 ASP A O 1
ATOM 3065 N N . THR A 1 377 ? 8.663 10.734 -14.668 1.00 90.06 377 THR A N 1
ATOM 3066 C CA . THR A 1 377 ? 8.403 11.889 -13.798 1.00 90.06 377 THR A CA 1
ATOM 3067 C C . THR A 1 377 ? 9.526 12.160 -12.794 1.00 90.06 377 THR A C 1
ATOM 3069 O O . THR A 1 377 ? 9.720 13.312 -12.402 1.00 90.06 377 THR A O 1
ATOM 3072 N N . THR A 1 378 ? 10.283 11.140 -12.383 1.00 90.56 378 THR A N 1
ATOM 3073 C CA . THR A 1 378 ? 11.413 11.282 -11.451 1.00 90.56 378 THR A CA 1
ATOM 3074 C C . THR A 1 378 ? 12.559 12.019 -12.131 1.00 90.56 378 THR A C 1
ATOM 3076 O O . THR A 1 378 ? 13.067 13.009 -11.593 1.00 90.56 378 THR A O 1
ATOM 3079 N N . VAL A 1 379 ? 12.902 11.619 -13.356 1.00 93.69 379 VAL A N 1
ATOM 3080 C CA . VAL A 1 379 ? 13.907 12.311 -14.175 1.00 93.69 379 VAL A CA 1
ATOM 3081 C C . VAL A 1 379 ? 13.444 13.719 -14.524 1.00 93.69 379 VAL A C 1
ATOM 3083 O O . VAL A 1 379 ? 14.206 14.672 -14.361 1.00 93.69 379 VAL A O 1
ATOM 3086 N N . LEU A 1 380 ? 12.183 13.887 -14.928 1.00 92.62 380 LEU A N 1
ATOM 3087 C CA . LEU A 1 380 ? 11.632 15.190 -15.292 1.00 92.62 380 LEU A CA 1
ATOM 3088 C C . LEU A 1 380 ? 11.672 16.189 -14.125 1.00 92.62 380 LEU A C 1
ATOM 3090 O O . LEU A 1 380 ? 11.981 17.364 -14.329 1.00 92.62 380 LEU A O 1
ATOM 3094 N N . ASN A 1 381 ? 11.415 15.729 -12.897 1.00 88.62 381 ASN A N 1
ATOM 3095 C CA . ASN A 1 381 ? 11.505 16.563 -11.699 1.00 88.62 381 ASN A CA 1
ATOM 3096 C C . ASN A 1 381 ? 12.949 16.990 -11.382 1.00 88.62 381 ASN A C 1
ATOM 3098 O O . ASN A 1 381 ? 13.169 18.113 -10.937 1.00 88.62 381 ASN A O 1
ATOM 3102 N N . ARG A 1 382 ? 13.935 16.114 -11.619 1.00 90.31 382 ARG A N 1
ATOM 3103 C CA . ARG A 1 382 ? 15.353 16.370 -11.301 1.00 90.31 382 ARG A CA 1
ATOM 3104 C C . ARG A 1 382 ? 16.101 17.140 -12.386 1.00 90.31 382 ARG A C 1
ATOM 3106 O O . ARG A 1 382 ? 16.995 17.923 -12.074 1.00 90.31 382 ARG A O 1
ATOM 3113 N N . LYS A 1 383 ? 15.791 16.867 -13.655 1.00 94.00 383 LYS A N 1
ATOM 3114 C CA . LYS A 1 383 ? 16.603 17.274 -14.815 1.00 94.00 383 LYS A CA 1
ATOM 3115 C C . LYS A 1 383 ? 15.798 17.871 -15.966 1.00 94.00 383 LYS A C 1
ATOM 3117 O O . LYS A 1 383 ? 16.389 18.305 -16.949 1.00 94.00 383 LYS A O 1
ATOM 3122 N N . GLY A 1 384 ? 14.472 17.940 -15.857 1.00 92.94 384 GLY A N 1
ATOM 3123 C CA . GLY A 1 384 ? 13.626 18.495 -16.910 1.00 92.94 384 GLY A CA 1
ATOM 3124 C C . GLY A 1 384 ? 13.682 17.691 -18.214 1.00 92.94 384 GLY A C 1
ATOM 3125 O O . GLY A 1 384 ? 14.090 16.529 -18.245 1.00 92.94 384 GLY A O 1
ATOM 3126 N N . LEU A 1 385 ? 13.248 18.323 -19.306 1.00 92.94 385 LEU A N 1
ATOM 3127 C CA . LEU A 1 385 ? 13.140 17.679 -20.621 1.00 92.94 385 LEU A CA 1
ATOM 3128 C C . LEU A 1 385 ? 14.503 17.300 -21.221 1.00 92.94 385 LEU A C 1
ATOM 3130 O O . LEU A 1 385 ? 14.597 16.302 -21.932 1.00 92.94 385 LEU A O 1
ATOM 3134 N N . SER A 1 386 ? 15.569 18.046 -20.909 1.00 95.00 386 SER A N 1
ATOM 3135 C CA . SER A 1 386 ? 16.927 17.705 -21.353 1.00 95.00 386 SER A CA 1
ATOM 3136 C C . SER A 1 386 ? 17.409 16.392 -20.734 1.00 95.00 386 SER A C 1
ATOM 3138 O O . SER A 1 386 ? 17.972 15.562 -21.443 1.00 95.00 386 SER A O 1
ATOM 3140 N N . GLY A 1 387 ? 17.111 16.156 -19.451 1.00 95.94 387 GLY A N 1
ATOM 3141 C CA . GLY A 1 387 ? 17.378 14.877 -18.790 1.00 95.94 387 GLY A CA 1
ATOM 3142 C C . GLY A 1 387 ? 16.641 13.707 -19.439 1.00 95.94 387 GLY A C 1
ATOM 3143 O O . GLY A 1 387 ? 17.244 12.663 -19.667 1.00 95.94 387 GLY A O 1
ATOM 3144 N N . ILE A 1 388 ? 15.368 13.896 -19.805 1.00 95.75 388 ILE A N 1
ATOM 3145 C CA . ILE A 1 388 ? 14.582 12.884 -20.533 1.00 95.75 388 ILE A CA 1
ATOM 3146 C C . ILE A 1 388 ? 15.199 12.582 -21.900 1.00 95.75 388 ILE A C 1
ATOM 3148 O O . ILE A 1 388 ? 15.348 11.415 -22.258 1.00 95.75 388 ILE A O 1
ATOM 3152 N N . SER A 1 389 ? 15.575 13.617 -22.654 1.00 96.75 389 SER A N 1
ATOM 3153 C CA . SER A 1 389 ? 16.199 13.457 -23.972 1.00 96.75 389 SER A CA 1
ATOM 3154 C C . SER A 1 389 ? 17.528 12.699 -23.879 1.00 96.75 389 SER A C 1
ATOM 3156 O O . SER A 1 389 ? 17.738 11.724 -24.601 1.00 96.75 389 SER A O 1
ATOM 3158 N N . PHE A 1 390 ? 18.387 13.076 -22.926 1.00 97.88 390 PHE A N 1
ATOM 3159 C CA . PHE A 1 390 ? 19.656 12.395 -22.670 1.00 97.88 390 PHE A CA 1
ATOM 3160 C C . PHE A 1 390 ? 19.449 10.924 -22.288 1.00 97.88 390 PHE A C 1
ATOM 3162 O O . PHE A 1 390 ? 20.045 10.038 -22.897 1.00 97.88 390 PHE A O 1
ATOM 3169 N N . MET A 1 391 ? 18.545 10.660 -21.339 1.00 98.00 391 MET A N 1
ATOM 3170 C CA . MET A 1 391 ? 18.190 9.312 -20.894 1.00 98.00 391 MET A CA 1
ATOM 3171 C C . MET A 1 391 ? 17.725 8.431 -22.064 1.00 98.00 391 MET A C 1
ATOM 3173 O O . MET A 1 391 ? 18.236 7.326 -22.253 1.00 98.00 391 MET A O 1
ATOM 3177 N N . LYS A 1 392 ? 16.788 8.927 -22.883 1.00 98.25 392 LYS A N 1
ATOM 3178 C CA . LYS A 1 392 ? 16.261 8.192 -24.044 1.00 98.25 392 LYS A CA 1
ATOM 3179 C C . LYS A 1 392 ? 17.323 7.972 -25.119 1.00 98.25 392 LYS A C 1
ATOM 3181 O O . LYS A 1 392 ? 17.360 6.899 -25.713 1.00 98.25 392 LYS A O 1
ATOM 3186 N N . SER A 1 393 ? 18.188 8.956 -25.364 1.00 98.38 393 SER A N 1
ATOM 3187 C CA . SER A 1 393 ? 19.290 8.838 -26.326 1.00 98.38 393 SER A CA 1
ATOM 3188 C C . SER A 1 393 ? 20.247 7.707 -25.947 1.00 98.38 393 SER A C 1
ATOM 3190 O O . SER A 1 393 ? 20.514 6.825 -26.764 1.00 98.38 393 SER A O 1
ATOM 3192 N N . MET A 1 394 ? 20.684 7.655 -24.683 1.00 98.62 394 MET A N 1
ATOM 3193 C CA . MET A 1 394 ? 21.547 6.569 -24.215 1.00 98.62 394 MET A CA 1
ATOM 3194 C C . MET A 1 394 ? 20.854 5.206 -24.305 1.00 98.62 394 MET A C 1
ATOM 3196 O O . MET A 1 394 ? 21.450 4.255 -24.801 1.00 98.62 394 MET A O 1
ATOM 3200 N N . ALA A 1 395 ? 19.579 5.106 -23.920 1.00 98.56 395 ALA A N 1
ATOM 3201 C CA . ALA A 1 395 ? 18.840 3.850 -24.041 1.00 98.56 395 ALA A CA 1
ATOM 3202 C C . ALA A 1 395 ? 18.721 3.369 -25.500 1.00 98.56 395 ALA A C 1
ATOM 3204 O O . ALA A 1 395 ? 18.926 2.189 -25.775 1.00 98.56 395 ALA A O 1
ATOM 3205 N N . ASN A 1 396 ? 18.464 4.271 -26.454 1.00 98.62 396 ASN A N 1
ATOM 3206 C CA . ASN A 1 396 ? 18.435 3.919 -27.877 1.00 98.62 396 ASN A CA 1
ATOM 3207 C C . ASN A 1 396 ? 19.805 3.444 -28.387 1.00 98.62 396 ASN A C 1
ATOM 3209 O O . ASN A 1 396 ? 19.861 2.503 -29.174 1.00 98.62 396 ASN A O 1
ATOM 3213 N N . ASN A 1 397 ? 20.905 4.032 -27.909 1.00 98.69 397 ASN A N 1
ATOM 3214 C CA . ASN A 1 397 ? 22.252 3.564 -28.245 1.00 98.69 397 ASN A CA 1
ATOM 3215 C C . ASN A 1 397 ? 22.543 2.180 -27.650 1.00 98.69 397 ASN A C 1
ATOM 3217 O O . ASN A 1 397 ? 23.089 1.322 -28.338 1.00 98.69 397 ASN A O 1
ATOM 3221 N N . ALA A 1 398 ? 22.130 1.926 -26.406 1.00 98.62 398 ALA A N 1
ATOM 3222 C CA . ALA A 1 398 ? 22.240 0.604 -25.794 1.00 98.62 398 ALA A CA 1
ATOM 3223 C C . ALA A 1 398 ? 21.469 -0.455 -26.603 1.00 98.62 398 ALA A C 1
ATOM 3225 O O . ALA A 1 398 ? 21.993 -1.541 -26.850 1.00 98.62 398 ALA A O 1
ATOM 3226 N N . ILE A 1 399 ? 20.257 -0.124 -27.068 1.00 98.62 399 ILE A N 1
ATOM 3227 C CA . ILE A 1 399 ? 19.448 -0.978 -27.954 1.00 98.62 399 ILE A CA 1
ATOM 3228 C C . ILE A 1 399 ? 20.163 -1.215 -29.286 1.00 98.62 399 ILE A C 1
ATOM 3230 O O . ILE A 1 399 ? 20.277 -2.362 -29.711 1.00 98.62 399 ILE A O 1
ATOM 3234 N N . PHE A 1 400 ? 20.683 -0.159 -29.920 1.00 98.56 400 PHE A N 1
ATOM 3235 C CA . PHE A 1 400 ? 21.423 -0.250 -31.182 1.00 98.56 400 PHE A CA 1
ATOM 3236 C C . PHE A 1 400 ? 22.641 -1.177 -31.076 1.00 98.56 400 PHE A C 1
ATOM 3238 O O . PHE A 1 400 ? 22.909 -1.957 -31.985 1.00 98.56 400 PHE A O 1
ATOM 3245 N N . LEU A 1 401 ? 23.339 -1.149 -29.939 1.00 98.69 401 LEU A N 1
ATOM 3246 C CA . LEU A 1 401 ? 24.471 -2.032 -29.662 1.00 98.69 401 LEU A CA 1
ATOM 3247 C C . LEU A 1 401 ? 24.056 -3.477 -29.333 1.00 98.69 401 LEU A C 1
ATOM 3249 O O . LEU A 1 401 ? 24.929 -4.321 -29.151 1.00 98.69 401 LEU A O 1
ATOM 3253 N N . GLY A 1 402 ? 22.756 -3.789 -29.275 1.00 97.94 402 GLY A N 1
ATOM 3254 C CA . GLY A 1 402 ? 22.207 -5.126 -29.018 1.00 97.94 402 GLY A CA 1
ATOM 3255 C C . GLY A 1 402 ? 21.789 -5.388 -27.565 1.00 97.94 402 GLY A C 1
ATOM 3256 O O . GLY A 1 402 ? 21.420 -6.512 -27.216 1.00 97.94 402 GLY A O 1
ATOM 3257 N N . GLY A 1 403 ? 21.824 -4.366 -26.704 1.00 97.94 403 GLY A N 1
ATOM 3258 C CA . GLY A 1 403 ? 21.475 -4.456 -25.286 1.00 97.94 403 GLY A CA 1
ATOM 3259 C C . GLY A 1 403 ? 22.218 -5.587 -24.568 1.00 97.94 403 GLY A C 1
ATOM 3260 O O . GLY A 1 403 ? 23.356 -5.916 -24.887 1.00 97.94 403 GLY A O 1
ATOM 3261 N N . MET A 1 404 ? 21.548 -6.252 -23.626 1.00 98.25 404 MET A N 1
ATOM 3262 C CA . MET A 1 404 ? 22.137 -7.391 -22.902 1.00 98.25 404 MET A CA 1
ATOM 3263 C C . MET A 1 404 ? 22.455 -8.635 -23.762 1.00 98.25 404 MET A C 1
ATOM 3265 O O . MET A 1 404 ? 23.052 -9.584 -23.249 1.00 98.25 404 MET A O 1
ATOM 3269 N N . LYS A 1 405 ? 22.086 -8.675 -25.052 1.00 98.19 405 LYS A N 1
ATOM 3270 C CA . LYS A 1 405 ? 22.371 -9.831 -25.924 1.00 98.19 405 LYS A CA 1
ATOM 3271 C C . LYS A 1 405 ? 23.794 -9.828 -26.481 1.00 98.19 405 LYS A C 1
ATOM 3273 O O . LYS A 1 405 ? 24.266 -10.861 -26.944 1.00 98.19 405 LYS A O 1
ATOM 3278 N N . THR A 1 406 ? 24.490 -8.695 -26.438 1.00 98.44 406 THR A N 1
ATOM 3279 C CA . THR A 1 406 ? 25.843 -8.555 -26.985 1.00 98.44 406 THR A CA 1
ATOM 3280 C C . THR A 1 406 ? 26.811 -8.078 -25.910 1.00 98.44 406 THR A C 1
ATOM 3282 O O . THR A 1 406 ? 26.426 -7.458 -24.919 1.00 98.44 406 THR A O 1
ATOM 3285 N N . LYS A 1 407 ? 28.105 -8.329 -26.123 1.00 98.44 407 LYS A N 1
ATOM 3286 C CA . LYS A 1 407 ? 29.159 -7.799 -25.253 1.00 98.44 407 LYS A CA 1
ATOM 3287 C C . LYS A 1 407 ? 29.188 -6.263 -25.267 1.00 98.44 407 LYS A C 1
ATOM 3289 O O . LYS A 1 407 ? 29.183 -5.651 -24.206 1.00 98.44 407 LYS A O 1
ATOM 3294 N N . ALA A 1 408 ? 29.136 -5.657 -26.456 1.00 98.62 408 ALA A N 1
ATOM 3295 C CA . ALA A 1 408 ? 29.161 -4.202 -26.614 1.00 98.62 408 ALA A CA 1
ATOM 3296 C C . ALA A 1 408 ? 27.966 -3.511 -25.933 1.00 98.62 408 ALA A C 1
ATOM 3298 O O . ALA A 1 408 ? 28.130 -2.470 -25.301 1.00 98.62 408 ALA A O 1
ATOM 3299 N N . GLY A 1 409 ? 26.767 -4.097 -26.020 1.00 98.50 409 GLY A N 1
ATOM 3300 C CA . GLY A 1 409 ? 25.585 -3.565 -25.350 1.00 98.50 409 GLY A CA 1
ATOM 3301 C C . GLY A 1 409 ? 25.683 -3.662 -23.826 1.00 98.50 409 GLY A C 1
ATOM 3302 O O . GLY A 1 409 ? 25.360 -2.692 -23.146 1.00 98.50 409 GLY A O 1
ATOM 3303 N N . ARG A 1 410 ? 26.200 -4.772 -23.279 1.00 98.56 410 ARG A N 1
ATOM 3304 C CA . ARG A 1 410 ? 26.458 -4.927 -21.831 1.00 98.56 410 ARG A CA 1
ATOM 3305 C C . ARG A 1 410 ? 27.438 -3.879 -21.304 1.00 98.56 410 ARG A C 1
ATOM 3307 O O . ARG A 1 410 ? 27.109 -3.163 -20.362 1.00 98.56 410 ARG A O 1
ATOM 3314 N N . GLU A 1 411 ? 28.592 -3.736 -21.956 1.00 98.56 411 GLU A N 1
ATOM 3315 C CA . GLU A 1 411 ? 29.608 -2.734 -21.598 1.00 98.56 411 GLU A CA 1
ATOM 3316 C C . GLU A 1 411 ? 29.037 -1.309 -21.666 1.00 98.56 411 GLU A C 1
ATOM 3318 O O . GLU A 1 411 ? 29.282 -0.479 -20.787 1.00 98.56 411 GLU A O 1
ATOM 3323 N N . TYR A 1 412 ? 28.211 -1.025 -22.678 1.00 98.75 412 TYR A N 1
ATOM 3324 C CA . TYR A 1 412 ? 27.555 0.270 -22.801 1.00 98.75 412 TYR A CA 1
ATOM 3325 C C . TYR A 1 412 ? 26.509 0.517 -21.707 1.00 98.75 412 TYR A C 1
ATOM 3327 O O . TYR A 1 412 ? 26.386 1.645 -21.238 1.00 98.75 412 TYR A O 1
ATOM 3335 N N . ILE A 1 413 ? 25.762 -0.500 -21.270 1.00 98.62 413 ILE A N 1
ATOM 3336 C CA . ILE A 1 413 ? 24.784 -0.360 -20.180 1.00 98.62 413 ILE A CA 1
ATOM 3337 C C . ILE A 1 413 ? 25.492 -0.086 -18.845 1.00 98.62 413 ILE A C 1
ATOM 3339 O O . ILE A 1 413 ? 25.034 0.770 -18.089 1.00 98.62 413 ILE A O 1
ATOM 3343 N N . GLU A 1 414 ? 26.635 -0.719 -18.571 1.00 97.88 414 GLU A N 1
ATOM 3344 C CA . GLU A 1 414 ? 27.460 -0.380 -17.399 1.00 97.88 414 GLU A CA 1
ATOM 3345 C C . GLU A 1 414 ? 27.993 1.058 -17.462 1.00 97.88 414 GLU A C 1
ATOM 3347 O O . GLU A 1 414 ? 28.003 1.785 -16.464 1.00 97.88 414 GLU A O 1
ATOM 3352 N N . PHE A 1 415 ? 28.420 1.504 -18.647 1.00 98.31 415 PHE A N 1
ATOM 3353 C CA . PHE A 1 415 ? 28.774 2.904 -18.865 1.00 98.31 415 PHE A CA 1
ATOM 3354 C C . PHE A 1 415 ? 27.569 3.830 -18.638 1.00 98.31 415 PHE A C 1
ATOM 3356 O O . PHE A 1 415 ? 27.706 4.879 -18.003 1.00 98.31 415 PHE A O 1
ATOM 3363 N N . MET A 1 416 ? 26.389 3.439 -19.122 1.00 98.12 416 MET A N 1
ATOM 3364 C CA . MET A 1 416 ? 25.148 4.191 -18.971 1.00 98.12 416 MET A CA 1
ATOM 3365 C C . MET A 1 416 ? 24.755 4.354 -17.505 1.00 98.12 416 MET A C 1
ATOM 3367 O O . MET A 1 416 ? 24.344 5.447 -17.120 1.00 98.12 416 MET A O 1
ATOM 3371 N N . ASP A 1 417 ? 24.947 3.327 -16.676 1.00 97.88 417 ASP A N 1
ATOM 3372 C CA . ASP A 1 417 ? 24.728 3.413 -15.232 1.00 97.88 417 ASP A CA 1
ATOM 3373 C C . ASP A 1 417 ? 25.585 4.508 -14.588 1.00 97.88 417 ASP A C 1
ATOM 3375 O O . ASP A 1 417 ? 25.064 5.466 -14.009 1.00 97.88 417 ASP A O 1
ATOM 3379 N N . LYS A 1 418 ? 26.901 4.463 -14.817 1.00 97.25 418 LYS A N 1
ATOM 3380 C CA . LYS A 1 418 ? 27.835 5.487 -14.319 1.00 97.25 418 LYS A CA 1
ATOM 3381 C C . LYS A 1 418 ? 27.479 6.884 -14.834 1.00 97.25 418 LYS A C 1
ATOM 3383 O O . LYS A 1 418 ? 27.567 7.866 -14.092 1.00 97.25 418 LYS A O 1
ATOM 3388 N N . ALA A 1 419 ? 27.066 6.991 -16.096 1.00 97.94 419 ALA A N 1
ATOM 3389 C CA . ALA A 1 419 ? 26.656 8.255 -16.694 1.00 97.94 419 ALA A CA 1
ATOM 3390 C C . ALA A 1 419 ? 25.381 8.814 -16.047 1.00 97.94 419 ALA A C 1
ATOM 3392 O O . ALA A 1 419 ? 25.312 10.019 -15.791 1.00 97.94 419 ALA A O 1
ATOM 3393 N N . PHE A 1 420 ? 24.388 7.975 -15.752 1.00 98.00 420 PHE A N 1
ATOM 3394 C CA . PHE A 1 420 ? 23.153 8.404 -15.099 1.00 98.00 420 PHE A CA 1
ATOM 3395 C C . PHE A 1 420 ? 23.418 8.870 -13.668 1.00 98.00 420 PHE A C 1
ATOM 3397 O O . PHE A 1 420 ? 22.968 9.960 -13.313 1.00 98.00 420 PHE A O 1
ATOM 3404 N N . ILE A 1 421 ? 24.234 8.134 -12.905 1.00 96.62 421 ILE A N 1
ATOM 3405 C CA . ILE A 1 421 ? 24.666 8.523 -11.552 1.00 96.62 421 ILE A CA 1
ATOM 3406 C C . ILE A 1 421 ? 25.361 9.887 -11.579 1.00 96.62 421 ILE A C 1
ATOM 3408 O O . ILE A 1 421 ? 24.948 10.817 -10.884 1.00 96.62 421 ILE A O 1
ATOM 3412 N N . LYS A 1 422 ? 26.363 10.057 -12.454 1.00 96.81 422 LYS A N 1
ATOM 3413 C CA . LYS A 1 422 ? 27.099 11.324 -12.605 1.00 96.81 422 LYS A CA 1
ATOM 3414 C C . LYS A 1 422 ? 26.176 12.497 -12.940 1.00 96.81 422 LYS A C 1
ATOM 3416 O O . LYS A 1 422 ? 26.398 13.616 -12.482 1.00 96.81 422 LYS A O 1
ATOM 3421 N N . ASN A 1 423 ? 25.141 12.253 -13.740 1.00 96.00 423 ASN A N 1
ATOM 3422 C CA . ASN A 1 423 ? 24.184 13.277 -14.145 1.00 96.00 423 ASN A CA 1
ATOM 3423 C C . ASN A 1 423 ? 22.981 13.397 -13.201 1.00 96.00 423 ASN A C 1
ATOM 3425 O O . ASN A 1 423 ? 22.119 14.238 -13.461 1.00 96.00 423 ASN A O 1
ATOM 3429 N N . ASN A 1 424 ? 22.926 12.641 -12.098 1.00 95.75 424 ASN A N 1
ATOM 3430 C CA . ASN A 1 424 ? 21.791 12.563 -11.175 1.00 95.75 424 ASN A CA 1
ATOM 3431 C C . ASN A 1 424 ? 20.460 12.298 -11.915 1.00 95.75 424 ASN A C 1
ATOM 3433 O O . ASN A 1 424 ? 19.481 13.041 -11.785 1.00 95.75 424 ASN A O 1
ATOM 3437 N N . ILE A 1 425 ? 20.461 11.261 -12.752 1.00 96.81 425 ILE A N 1
ATOM 3438 C CA . ILE A 1 425 ? 19.300 10.730 -13.472 1.00 96.81 425 ILE A CA 1
ATOM 3439 C C . ILE A 1 425 ? 18.902 9.416 -12.798 1.00 96.81 425 ILE A C 1
ATOM 3441 O O . ILE A 1 425 ? 19.704 8.493 -12.714 1.00 96.81 425 ILE A O 1
ATOM 3445 N N . SER A 1 426 ? 17.663 9.345 -12.311 1.00 95.25 426 SER A N 1
ATOM 3446 C CA . SER A 1 426 ? 17.074 8.139 -11.718 1.00 95.25 426 SER A CA 1
ATOM 3447 C C . SER A 1 426 ? 15.765 7.816 -12.445 1.00 95.25 426 SER A C 1
ATOM 3449 O O . SER A 1 426 ? 14.781 8.537 -12.233 1.00 95.25 426 SER A O 1
ATOM 3451 N N . PRO A 1 427 ? 15.744 6.799 -13.326 1.00 95.81 427 PRO A N 1
ATOM 3452 C CA . PRO A 1 427 ? 14.559 6.368 -14.075 1.00 95.81 427 PRO A CA 1
ATOM 3453 C C . PRO A 1 427 ? 13.533 5.601 -13.213 1.00 95.81 427 PRO A C 1
ATOM 3455 O O . PRO A 1 427 ? 13.149 4.479 -13.537 1.00 95.81 427 PRO A O 1
ATOM 3458 N N . GLY A 1 428 ? 13.103 6.169 -12.082 1.00 94.50 428 GLY A N 1
ATOM 3459 C CA . GLY A 1 428 ? 12.250 5.458 -11.118 1.00 94.50 428 GLY A CA 1
ATOM 3460 C C . GLY A 1 428 ? 10.899 4.999 -11.689 1.00 94.50 428 GLY A C 1
ATOM 3461 O O . GLY A 1 428 ? 10.428 3.918 -11.361 1.00 94.50 428 GLY A O 1
ATOM 3462 N N . GLY A 1 429 ? 10.298 5.761 -12.607 1.00 94.31 429 GLY A N 1
ATOM 3463 C CA . GLY A 1 429 ? 9.075 5.331 -13.290 1.00 94.31 429 GLY A CA 1
ATOM 3464 C C . GLY A 1 429 ? 9.316 4.164 -14.254 1.00 94.31 429 GLY A C 1
ATOM 3465 O O . GLY A 1 429 ? 8.444 3.313 -14.416 1.00 94.31 429 GLY A O 1
ATOM 3466 N N . ALA A 1 430 ? 10.499 4.089 -14.874 1.00 96.94 430 ALA A N 1
ATOM 3467 C CA . ALA A 1 430 ? 10.898 2.923 -15.662 1.00 96.94 430 ALA A CA 1
ATOM 3468 C C . ALA A 1 430 ? 11.090 1.677 -14.782 1.00 96.94 430 ALA A C 1
ATOM 3470 O O . ALA A 1 430 ? 10.660 0.592 -15.172 1.00 96.94 430 ALA A O 1
ATOM 3471 N N . ALA A 1 431 ? 11.689 1.842 -13.598 1.00 96.69 431 ALA A N 1
ATOM 3472 C CA . ALA A 1 431 ? 11.878 0.773 -12.618 1.00 96.69 431 ALA A CA 1
ATOM 3473 C C . ALA A 1 431 ? 10.536 0.210 -12.120 1.00 96.69 431 ALA A C 1
ATOM 3475 O O . ALA A 1 431 ? 10.318 -1.002 -12.173 1.0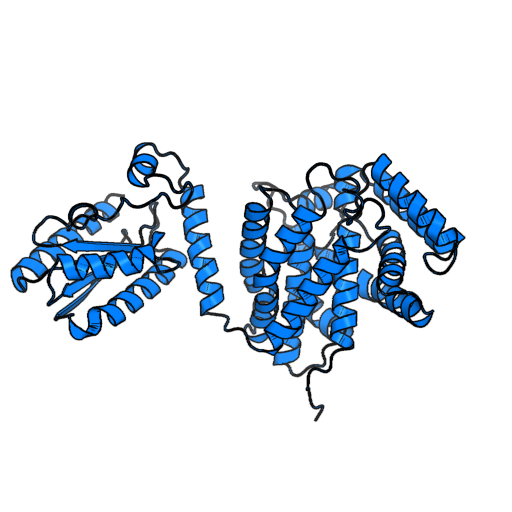0 96.69 431 ALA A O 1
ATOM 3476 N N . ASP A 1 432 ? 9.586 1.086 -11.772 1.00 97.25 432 ASP A N 1
ATOM 3477 C CA . ASP A 1 432 ? 8.232 0.683 -11.383 1.00 97.25 432 ASP A CA 1
ATOM 3478 C C . ASP A 1 432 ? 7.558 -0.169 -12.486 1.00 97.25 432 ASP A C 1
ATOM 3480 O O . ASP A 1 432 ? 6.947 -1.203 -12.214 1.00 97.25 432 ASP A O 1
ATOM 3484 N N . LEU A 1 433 ? 7.686 0.228 -13.759 1.00 97.94 433 LEU A N 1
ATOM 3485 C CA . LEU A 1 433 ? 7.121 -0.517 -14.895 1.00 97.94 433 LEU A CA 1
ATOM 3486 C C . LEU A 1 433 ? 7.872 -1.827 -15.189 1.00 97.94 433 LEU A C 1
ATOM 3488 O O . LEU A 1 433 ? 7.262 -2.784 -15.677 1.00 97.94 433 LEU A O 1
ATOM 3492 N N . LEU A 1 434 ? 9.170 -1.903 -14.886 1.00 98.25 434 LEU A N 1
ATOM 3493 C CA . LEU A 1 434 ? 9.945 -3.141 -14.976 1.00 98.25 434 LEU A CA 1
ATOM 3494 C C . LEU A 1 434 ? 9.446 -4.173 -13.957 1.00 98.25 434 LEU A C 1
ATOM 3496 O O . LEU A 1 434 ? 9.227 -5.330 -14.321 1.00 98.25 434 LEU A O 1
ATOM 3500 N N . ALA A 1 435 ? 9.183 -3.754 -12.718 1.00 98.31 435 ALA A N 1
ATOM 3501 C CA . ALA A 1 435 ? 8.591 -4.621 -11.701 1.00 98.31 435 ALA A CA 1
ATOM 3502 C C . ALA A 1 435 ? 7.254 -5.206 -12.186 1.00 98.31 435 ALA A C 1
ATOM 3504 O O . ALA A 1 435 ? 7.021 -6.413 -12.118 1.00 98.31 435 ALA A O 1
ATOM 3505 N N . ILE A 1 436 ? 6.393 -4.362 -12.767 1.00 98.69 436 ILE A N 1
ATOM 3506 C CA . ILE A 1 436 ? 5.097 -4.788 -13.313 1.00 98.69 436 ILE A CA 1
ATOM 3507 C C . ILE A 1 436 ? 5.244 -5.703 -14.530 1.00 98.69 436 ILE A C 1
ATOM 3509 O O . ILE A 1 436 ? 4.446 -6.626 -14.701 1.00 98.69 436 ILE A O 1
ATOM 3513 N N . THR A 1 437 ? 6.278 -5.497 -15.345 1.00 98.69 437 THR A N 1
ATOM 3514 C CA . THR A 1 437 ? 6.625 -6.401 -16.447 1.00 98.69 437 THR A CA 1
ATOM 3515 C C . THR A 1 437 ? 6.880 -7.812 -15.927 1.00 98.69 437 THR A C 1
ATOM 3517 O O . THR A 1 437 ? 6.251 -8.759 -16.399 1.00 98.69 437 THR A O 1
ATOM 3520 N N . TYR A 1 438 ? 7.737 -7.955 -14.912 1.00 98.56 438 TYR A N 1
ATOM 3521 C CA . TYR A 1 438 ? 7.998 -9.256 -14.299 1.00 98.56 438 TYR A CA 1
ATOM 3522 C C . TYR A 1 438 ? 6.738 -9.868 -13.683 1.00 98.56 438 TYR A C 1
ATOM 3524 O O . TYR A 1 438 ? 6.437 -11.038 -13.915 1.00 98.56 438 TYR A O 1
ATOM 3532 N N . ILE A 1 439 ? 5.980 -9.068 -12.929 1.00 98.75 439 ILE A N 1
ATOM 3533 C CA . ILE A 1 439 ? 4.751 -9.505 -12.261 1.00 98.75 439 ILE A CA 1
ATOM 3534 C C . ILE A 1 439 ? 3.777 -10.105 -13.272 1.00 98.75 439 ILE A C 1
ATOM 3536 O O . ILE A 1 439 ? 3.318 -11.227 -13.080 1.00 98.75 439 ILE A O 1
ATOM 3540 N N . ILE A 1 440 ? 3.472 -9.394 -14.362 1.00 98.75 440 ILE A N 1
ATOM 3541 C CA . ILE A 1 440 ? 2.515 -9.881 -15.363 1.00 98.75 440 ILE A CA 1
ATOM 3542 C C . ILE A 1 440 ? 3.038 -11.147 -16.049 1.00 98.75 440 ILE A C 1
ATOM 3544 O O . ILE A 1 440 ? 2.270 -12.094 -16.215 1.00 98.75 440 ILE A O 1
ATOM 3548 N N . TYR A 1 441 ? 4.333 -11.203 -16.376 1.00 98.50 441 TYR A N 1
ATOM 3549 C CA . TYR A 1 441 ? 4.952 -12.412 -16.921 1.00 98.50 441 TYR A CA 1
ATOM 3550 C C . TYR A 1 441 ? 4.773 -13.609 -15.976 1.00 98.50 441 TYR A C 1
ATOM 3552 O O . TYR A 1 441 ? 4.308 -14.673 -16.387 1.00 98.50 441 TYR A O 1
ATOM 3560 N N . LYS A 1 442 ? 5.102 -13.437 -14.692 1.00 98.12 442 LYS A N 1
ATOM 3561 C CA . LYS A 1 442 ? 5.017 -14.504 -13.692 1.00 98.12 442 LYS A CA 1
ATOM 3562 C C . LYS A 1 442 ? 3.570 -14.952 -13.482 1.00 98.12 442 LYS A C 1
ATOM 3564 O O . LYS A 1 442 ? 3.310 -16.151 -13.463 1.00 98.12 442 LYS A O 1
ATOM 3569 N N . LEU A 1 443 ? 2.626 -14.009 -13.416 1.00 98.12 443 LEU A N 1
ATOM 3570 C CA . LEU A 1 443 ? 1.192 -14.294 -13.324 1.00 98.12 443 LEU A CA 1
ATOM 3571 C C . LEU A 1 443 ? 0.691 -15.155 -14.492 1.00 98.12 443 LEU A C 1
ATOM 3573 O O . LEU A 1 443 ? -0.113 -16.053 -14.268 1.00 98.12 443 LEU A O 1
ATOM 3577 N N . GLU A 1 444 ? 1.162 -14.922 -15.717 1.00 96.00 444 GLU A N 1
ATOM 3578 C CA . GLU A 1 444 ? 0.768 -15.714 -16.893 1.00 96.00 444 GLU A CA 1
ATOM 3579 C C . GLU A 1 444 ? 1.371 -17.118 -16.930 1.00 96.00 444 GLU A C 1
ATOM 3581 O O . GLU A 1 444 ? 0.783 -18.028 -17.515 1.00 96.00 444 GLU A O 1
ATOM 3586 N N . LYS A 1 445 ? 2.553 -17.303 -16.334 1.00 93.88 445 LYS A N 1
ATOM 3587 C CA . LYS A 1 445 ? 3.203 -18.617 -16.257 1.00 93.88 445 LYS A CA 1
ATOM 3588 C C . LYS A 1 445 ? 2.632 -19.495 -15.150 1.00 93.88 445 LYS A C 1
ATOM 3590 O O . LYS A 1 445 ? 2.788 -20.714 -15.223 1.00 93.88 445 LYS A O 1
ATOM 3595 N N . GLU A 1 446 ? 1.975 -18.908 -14.153 1.00 91.31 446 GLU A N 1
ATOM 3596 C CA . GLU A 1 446 ? 1.383 -19.676 -13.064 1.00 91.31 446 GLU A CA 1
ATOM 3597 C C . GLU A 1 446 ? 0.069 -20.369 -13.435 1.00 91.31 446 GLU A C 1
ATOM 3599 O O . GLU A 1 446 ? -0.774 -19.863 -14.179 1.00 91.31 446 GLU A O 1
ATOM 3604 N N . LYS A 1 447 ? -0.129 -21.565 -12.869 1.00 85.12 447 LYS A N 1
ATOM 3605 C CA . LYS A 1 447 ? -1.338 -22.370 -13.080 1.00 85.12 447 LYS A CA 1
ATOM 3606 C C . LYS A 1 447 ? -2.382 -22.054 -12.011 1.00 85.12 447 LYS A C 1
ATOM 3608 O O . LYS A 1 447 ? -2.344 -22.588 -10.909 1.00 85.12 447 LYS A O 1
ATOM 3613 N N . TRP A 1 448 ? -3.382 -21.249 -12.362 1.00 83.06 448 TRP A N 1
ATOM 3614 C CA . TRP A 1 448 ? -4.398 -20.752 -11.416 1.00 83.06 448 TRP A CA 1
ATOM 3615 C C . TRP A 1 448 ? -5.581 -21.692 -11.127 1.00 83.06 448 TRP A C 1
ATOM 3617 O O . TRP A 1 448 ? -6.567 -21.268 -10.512 1.00 83.06 448 TRP A O 1
ATOM 3627 N N . GLY A 1 449 ? -5.523 -22.946 -11.591 1.00 60.28 449 GLY A N 1
ATOM 3628 C CA . GLY A 1 449 ? -6.583 -23.944 -11.386 1.00 60.28 449 GLY A CA 1
ATOM 3629 C C . GLY A 1 449 ? -7.957 -23.535 -11.937 1.00 60.28 449 GLY A C 1
ATOM 3630 O O . GLY A 1 449 ? -8.975 -24.071 -11.505 1.00 60.28 449 GLY A O 1
ATOM 3631 N N . ILE A 1 450 ? -8.013 -22.562 -12.854 1.00 56.84 450 ILE A N 1
ATOM 3632 C CA . ILE A 1 450 ? -9.254 -22.133 -13.502 1.00 56.84 450 ILE A CA 1
ATOM 3633 C C . ILE A 1 450 ? -9.547 -23.166 -14.590 1.00 56.84 450 ILE A C 1
ATOM 3635 O O . ILE A 1 450 ? -8.915 -23.152 -15.643 1.00 56.84 450 ILE A O 1
ATOM 3639 N N . LYS A 1 451 ? -10.456 -24.106 -14.312 1.00 36.84 451 LYS A N 1
ATOM 3640 C CA . LYS A 1 451 ? -11.018 -24.960 -15.360 1.00 36.84 451 LYS A CA 1
ATOM 3641 C C . LYS A 1 451 ? -11.794 -24.056 -16.316 1.00 36.84 451 LYS A C 1
ATOM 3643 O O . LYS A 1 451 ? -12.688 -23.334 -15.881 1.00 36.84 451 LYS A O 1
ATOM 3648 N N . HIS A 1 452 ? -11.398 -24.059 -17.581 1.00 41.34 452 HIS A N 1
ATOM 3649 C CA . HIS A 1 452 ? -12.232 -23.546 -18.656 1.00 41.34 452 HIS A CA 1
ATOM 3650 C C . HIS A 1 452 ? -13.345 -24.579 -18.860 1.00 41.34 452 HIS A C 1
ATOM 3652 O O . HIS A 1 452 ? -13.043 -25.715 -19.225 1.00 41.34 452 HIS A O 1
ATOM 3658 N N . GLU A 1 453 ? -14.578 -24.218 -18.507 1.00 32.88 453 GLU A N 1
ATOM 3659 C CA . GLU A 1 453 ? -15.781 -24.918 -18.980 1.00 32.88 453 GLU A CA 1
ATOM 3660 C C . GLU A 1 453 ? -16.198 -24.350 -20.333 1.00 32.88 453 GLU A C 1
ATOM 3662 O O . GLU A 1 453 ? -16.129 -23.104 -20.485 1.00 32.88 453 GLU A O 1
#

Mean predicted aligned error: 5.25 Å

pLDDT: mean 94.09, std 6.91, range [32.88, 98.88]

Solvent-accessible surface area (backbone atoms only — not comparable to full-atom values): 23729 Å² total; per-residue (Å²): 111,68,63,36,51,52,45,50,51,53,49,51,55,48,51,44,51,50,27,72,72,69,74,38,27,32,37,41,39,34,58,69,60,73,77,80,74,30,78,40,75,62,49,51,52,52,39,53,51,52,50,52,52,50,52,65,75,39,53,95,31,57,78,44,73,52,76,49,76,56,59,64,21,57,34,39,41,33,34,30,76,52,58,59,67,59,54,40,52,59,44,49,48,46,37,71,72,40,94,62,14,83,42,51,39,71,41,32,27,58,71,91,52,60,68,57,55,60,84,73,73,44,78,81,62,53,24,92,84,82,61,46,58,29,67,59,40,61,76,65,56,73,63,57,70,65,61,54,49,54,52,53,49,47,52,49,52,55,52,48,50,59,71,73,51,72,75,46,71,66,20,49,55,53,13,50,43,49,41,50,16,60,51,50,45,41,61,30,66,74,44,53,7,36,44,15,84,89,39,35,35,43,44,92,81,53,42,44,68,51,47,52,55,35,49,60,63,41,43,73,47,34,19,52,19,10,32,42,17,41,71,41,90,63,66,41,59,62,55,38,46,57,54,44,54,53,42,48,53,50,31,25,65,74,45,79,68,41,86,83,52,68,70,38,48,55,50,48,31,47,52,27,17,21,49,17,34,28,55,66,70,71,44,73,70,36,67,68,52,38,22,50,43,30,19,65,62,32,61,60,48,47,57,63,58,59,72,60,60,67,82,93,48,92,71,51,74,64,48,52,43,26,76,74,68,70,49,61,44,70,50,44,35,39,39,65,25,36,53,61,30,68,71,28,18,40,54,40,26,52,51,32,41,75,71,68,43,52,72,50,47,9,50,43,36,10,38,36,50,30,42,46,67,59,74,34,58,52,24,37,73,69,47,34,71,64,40,48,51,53,52,24,52,53,26,48,50,24,51,72,48,46,22,61,81,30,70,66,5,41,57,43,43,52,50,45,20,55,50,22,31,76,67,51,32,31,51,54,51,36,43,39,41,42,17,51,22,50,30,47,53,52,53,50,72,51,87,83,81,73,78,86,127

Sequence (453 aa):
MIEILEDREKRFFKILNLYKKYNYPILCGKINYPGINKNTLEAEYAFNVLYSLLMNLFKDYIIYHEVDKGYDGKSVLMVLRLDKFEAKRMSINIENEHELGRIFDIDIYEKENPVSRTELGFKERECIICKKSARECSRQKKHALDEVLEEINYLINRYKIKEELKLNEFSLAVGRILTEGMLLEVISHPSPGLVSPFSNGSHNDMDYNLFLKSTAILSIYMPYFVQAGFEYKDNILENIRKIGLIAERDMFRQTNGVNTQKGLIFLCGVVGASCGKAKRLRLPINRYVISKIIKDMTKGIVDRELKNINLNKKLSNGERLYLKYRVEGIRGEVERGLPTVLKYGLPFFEDALSSGLSINDSLIHSLIYIISKVEDTTVLNRKGLSGISFMKSMANNAIFLGGMKTKAGREYIEFMDKAFIKNNISPGGAADLLAITYIIYKLEKEKWGIKHE

InterPro domains:
  IPR002736 Triphosphoribosyl-dephospho-CoA protein [PF01874] (176-440)
  IPR002736 Triphosphoribosyl-dephospho-CoA protein [PTHR30201] (168-444)
  IPR005551 Apo-citrate lyase phosphoribosyl-dephospho-CoA transferase [PF03802] (3-158)
  IPR005551 Apo-citrate lyase phosphoribosyl-dephospho-CoA transferase [TIGR03124] (2-158)